Protein AF-A0A3D9C675-F1 (afdb_monomer_lite)

pLDDT: mean 84.02, std 17.97, range [26.28, 98.69]

InterPro domains:
  IPR000772 Ricin B, lectin domain [PF14200] (334-419)
  IPR001506 Peptidase M12A [PF01400] (94-288)
  IPR001506 Peptidase M12A [PR00480] (125-143)
  IPR001506 Peptidase M12A [PR00480] (183-201)
  IPR001506 Peptidase M12A [PR00480] (202-219)
  IPR001506 Peptidase M12A [PR00480] (238-253)
  IPR001506 Peptidase M12A [PR00480] (276-289)
  IPR001506 Peptidase M12A [PS51864] (88-291)
  IPR006026 Peptidase, metallopeptidase [SM00235] (94-243)
  IPR024079 Metallopeptidase, catalytic domain superfamily [G3DSA:3.40.390.10] (91-290)
  IPR03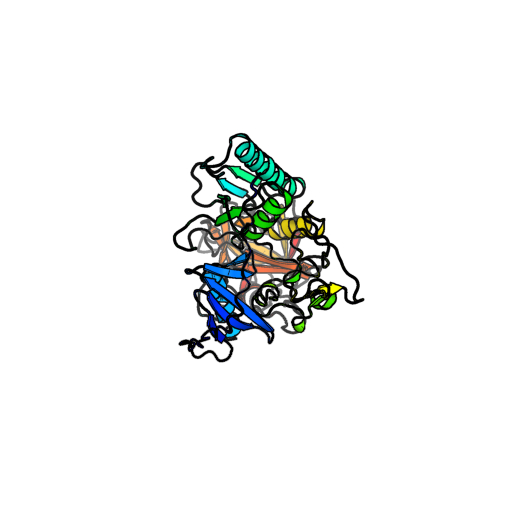5992 Ricin B-like lectins [SSF50370] (297-427)

Structure (mmCIF, N/CA/C/O backbone):
data_AF-A0A3D9C675-F1
#
_entry.id   AF-A0A3D9C675-F1
#
loop_
_atom_site.group_PDB
_atom_site.id
_atom_site.type_symbol
_atom_site.label_atom_id
_atom_site.label_alt_id
_atom_site.label_comp_id
_atom_site.label_asym_id
_atom_site.label_entity_id
_atom_site.label_seq_id
_atom_site.pdbx_PDB_ins_code
_atom_site.Cartn_x
_atom_site.Cartn_y
_atom_site.Cartn_z
_atom_site.occupancy
_atom_site.B_iso_or_equiv
_atom_site.auth_seq_id
_atom_site.auth_comp_id
_atom_site.auth_asym_id
_atom_site.auth_atom_id
_atom_site.pdbx_PDB_model_num
ATOM 1 N N . MET A 1 1 ? 35.829 6.411 -45.054 1.00 35.66 1 MET A N 1
ATOM 2 C CA . MET A 1 1 ? 36.591 5.277 -44.463 1.00 35.66 1 MET A CA 1
ATOM 3 C C . MET A 1 1 ? 37.431 5.863 -43.332 1.00 35.66 1 MET A C 1
ATOM 5 O O . MET A 1 1 ? 38.098 6.844 -43.590 1.00 35.66 1 MET A O 1
ATOM 9 N N . LYS A 1 2 ? 37.387 5.448 -42.064 1.00 28.17 2 LYS A N 1
ATOM 10 C CA . LYS A 1 2 ? 37.331 4.102 -41.480 1.00 28.17 2 LYS A CA 1
ATOM 11 C C . LYS A 1 2 ? 36.398 4.094 -40.254 1.00 28.17 2 LYS A C 1
ATOM 13 O O . LYS A 1 2 ? 36.504 4.961 -39.394 1.00 28.17 2 LYS A O 1
ATOM 18 N N . LYS A 1 3 ? 35.504 3.103 -40.194 1.00 26.58 3 LYS A N 1
ATOM 19 C CA . LYS A 1 3 ? 34.701 2.746 -39.015 1.00 26.58 3 LYS A CA 1
ATOM 20 C C . LYS A 1 3 ? 35.619 2.037 -38.014 1.00 26.58 3 LYS A C 1
ATOM 22 O O . LYS A 1 3 ? 36.316 1.106 -38.411 1.00 26.58 3 LYS A O 1
ATOM 27 N N . LYS A 1 4 ? 35.632 2.452 -36.745 1.00 27.11 4 LYS A N 1
ATOM 28 C CA . LYS A 1 4 ? 36.235 1.656 -35.667 1.00 27.11 4 LYS A CA 1
ATOM 29 C C . LYS A 1 4 ? 35.174 0.691 -35.147 1.00 27.11 4 LYS A C 1
ATOM 31 O O . LYS A 1 4 ? 34.233 1.094 -34.476 1.00 27.11 4 LYS A O 1
ATOM 36 N N . VAL A 1 5 ? 35.328 -0.567 -35.537 1.00 26.28 5 VAL A N 1
ATOM 37 C CA . VAL A 1 5 ? 34.698 -1.729 -34.914 1.00 26.28 5 VAL A CA 1
ATOM 38 C C . VAL A 1 5 ? 35.443 -1.961 -33.600 1.00 26.28 5 VAL A C 1
ATOM 40 O O . VAL A 1 5 ? 36.660 -2.129 -33.626 1.00 26.28 5 VAL A O 1
ATOM 43 N N . ILE A 1 6 ? 34.746 -1.933 -32.465 1.00 28.03 6 ILE A N 1
ATOM 44 C CA . ILE A 1 6 ? 35.274 -2.468 -31.206 1.00 28.03 6 ILE A CA 1
ATOM 45 C C . ILE A 1 6 ? 34.591 -3.814 -31.004 1.00 28.03 6 ILE A C 1
ATOM 47 O O . ILE A 1 6 ? 33.376 -3.904 -30.853 1.00 28.03 6 ILE A O 1
ATOM 51 N N . ILE A 1 7 ? 35.410 -4.853 -31.120 1.00 27.38 7 ILE A N 1
ATOM 52 C CA . ILE A 1 7 ? 35.070 -6.259 -30.955 1.00 27.38 7 ILE A CA 1
ATOM 53 C C . ILE A 1 7 ? 34.823 -6.502 -29.464 1.00 27.38 7 ILE A C 1
ATOM 55 O O . ILE A 1 7 ? 35.701 -6.251 -28.640 1.00 27.38 7 ILE A O 1
ATOM 59 N N . LEU A 1 8 ? 33.626 -6.987 -29.132 1.00 27.73 8 LEU A N 1
ATOM 60 C CA . LEU A 1 8 ? 33.302 -7.542 -27.823 1.00 27.73 8 LEU A CA 1
ATOM 61 C C . LEU A 1 8 ? 34.032 -8.891 -27.711 1.00 27.73 8 LEU A C 1
ATOM 63 O O . LEU A 1 8 ? 33.632 -9.869 -28.343 1.00 27.73 8 LEU A O 1
ATOM 67 N N . LEU A 1 9 ? 35.148 -8.929 -26.981 1.00 28.42 9 LEU A N 1
ATOM 68 C CA . LEU A 1 9 ? 35.855 -10.173 -26.686 1.00 28.42 9 LEU A CA 1
ATOM 69 C C . LEU A 1 9 ? 35.078 -10.920 -25.595 1.00 28.42 9 LEU A C 1
ATOM 71 O O . LEU A 1 9 ? 34.974 -10.449 -24.463 1.00 28.42 9 LEU A O 1
ATOM 75 N N . GLY A 1 10 ? 34.530 -12.081 -25.948 1.00 33.75 10 GLY A N 1
ATOM 76 C CA . GLY A 1 10 ? 34.057 -13.056 -24.978 1.00 33.75 10 GLY A CA 1
ATOM 77 C C . GLY A 1 10 ? 35.237 -13.574 -24.164 1.00 33.75 10 GLY A C 1
ATOM 78 O O . GLY A 1 10 ? 36.124 -14.230 -24.704 1.00 33.75 10 GLY A O 1
ATOM 79 N N . CYS A 1 11 ? 35.231 -13.290 -22.866 1.00 27.09 11 CYS A N 1
ATOM 80 C CA . CYS A 1 11 ? 36.077 -13.979 -21.907 1.00 27.09 11 CYS A CA 1
ATOM 81 C C . CYS A 1 11 ? 35.215 -14.974 -21.134 1.00 27.09 11 CYS A C 1
ATOM 83 O O . CYS A 1 11 ? 34.435 -14.612 -20.254 1.00 27.09 11 CYS A O 1
ATOM 85 N N . LEU A 1 12 ? 35.386 -16.243 -21.495 1.00 33.09 12 LEU A N 1
ATOM 86 C CA . LEU A 1 12 ? 35.003 -17.402 -20.709 1.00 33.09 12 LEU A CA 1
ATOM 87 C C . LEU A 1 12 ? 35.899 -17.425 -19.454 1.00 33.09 12 LEU A C 1
ATOM 89 O O . LEU A 1 12 ? 36.941 -18.072 -19.441 1.00 33.09 12 LEU A O 1
ATOM 93 N N . PHE A 1 13 ? 35.541 -16.670 -18.415 1.00 27.95 13 PHE A N 1
ATOM 94 C CA . PHE A 1 13 ? 36.114 -16.867 -17.086 1.00 27.95 13 PHE A CA 1
ATOM 95 C C . PHE A 1 13 ? 35.127 -17.683 -16.258 1.00 27.95 13 PHE A C 1
ATOM 97 O O . PHE A 1 13 ? 34.071 -17.197 -15.859 1.00 27.95 13 PHE A O 1
ATOM 104 N N . LEU A 1 14 ? 35.506 -18.931 -15.982 1.00 32.56 14 LEU A N 1
ATOM 105 C CA . LEU A 1 14 ? 35.024 -19.687 -14.831 1.00 32.56 14 LEU A CA 1
ATOM 106 C C . LEU A 1 14 ? 35.498 -18.958 -13.563 1.00 32.56 14 LEU A C 1
ATOM 108 O O . LEU A 1 14 ? 36.487 -19.343 -12.944 1.00 32.56 14 LEU A O 1
ATOM 112 N N . LEU A 1 15 ? 34.831 -17.860 -13.204 1.00 30.88 15 LEU A N 1
ATOM 113 C CA . LEU A 1 15 ? 34.969 -17.276 -11.878 1.00 30.88 15 LEU A CA 1
ATOM 114 C C . LEU A 1 15 ? 34.223 -18.200 -10.921 1.00 30.88 15 LEU A C 1
ATOM 116 O O . LEU A 1 15 ? 32.994 -18.249 -10.913 1.00 30.88 15 LEU A O 1
ATOM 120 N N . HIS A 1 16 ? 34.979 -18.944 -10.117 1.00 37.25 16 HIS A N 1
ATOM 121 C CA . HIS A 1 16 ? 34.480 -19.403 -8.830 1.00 37.25 16 HIS A CA 1
ATOM 122 C C . HIS A 1 16 ? 34.137 -18.146 -8.022 1.00 37.25 16 HIS A C 1
ATOM 124 O O . HIS A 1 16 ? 35.007 -17.536 -7.405 1.00 37.25 16 HIS A O 1
ATOM 130 N N . SER A 1 17 ? 32.879 -17.710 -8.108 1.00 37.78 17 SER A N 1
ATOM 131 C CA . SER A 1 17 ? 32.310 -16.717 -7.203 1.00 37.78 17 SER A CA 1
ATOM 132 C C . SER A 1 17 ? 32.387 -17.323 -5.804 1.00 37.78 17 SER A C 1
ATOM 134 O O . SER A 1 17 ? 31.710 -18.314 -5.522 1.00 37.78 17 SER A O 1
ATOM 136 N N . CYS A 1 18 ? 33.289 -16.812 -4.961 1.00 41.34 18 CYS A N 1
ATOM 137 C CA . CYS A 1 18 ? 33.367 -17.20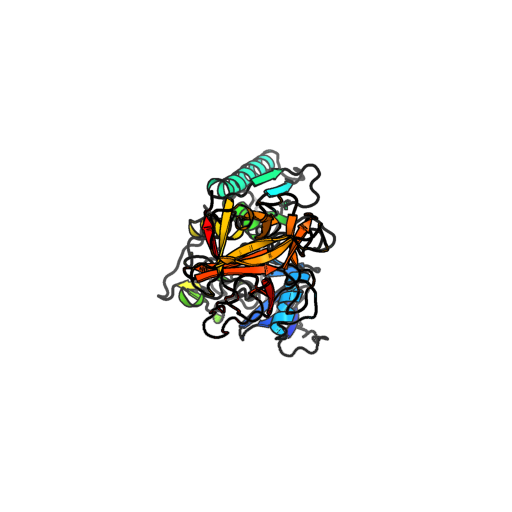7 -3.559 1.00 41.34 18 CYS A CA 1
ATOM 138 C C . CYS A 1 18 ? 32.071 -16.770 -2.872 1.00 41.34 18 CYS A C 1
ATOM 140 O O . CYS A 1 18 ? 31.955 -15.635 -2.417 1.00 41.34 18 CYS A O 1
ATOM 142 N N . LYS A 1 19 ? 31.090 -17.673 -2.826 1.00 50.62 19 LYS A N 1
ATOM 143 C CA . LYS A 1 19 ? 29.911 -17.544 -1.975 1.00 50.62 19 LYS A CA 1
ATOM 144 C C . LYS A 1 19 ? 30.330 -17.907 -0.561 1.00 50.62 19 LYS A C 1
ATOM 146 O O . LYS A 1 19 ? 30.696 -19.052 -0.306 1.00 50.62 19 LYS A O 1
ATOM 151 N N . SER A 1 20 ? 30.302 -16.935 0.337 1.00 53.84 20 SER A N 1
ATOM 152 C CA . SER A 1 20 ? 30.443 -17.186 1.768 1.00 53.84 20 SER A CA 1
ATOM 153 C C . SER A 1 20 ? 29.063 -17.142 2.403 1.00 53.84 20 SER A C 1
ATOM 155 O O . SER A 1 20 ? 28.342 -16.147 2.269 1.00 53.84 20 SER A O 1
ATOM 157 N N . GLU A 1 21 ? 28.693 -18.219 3.087 1.00 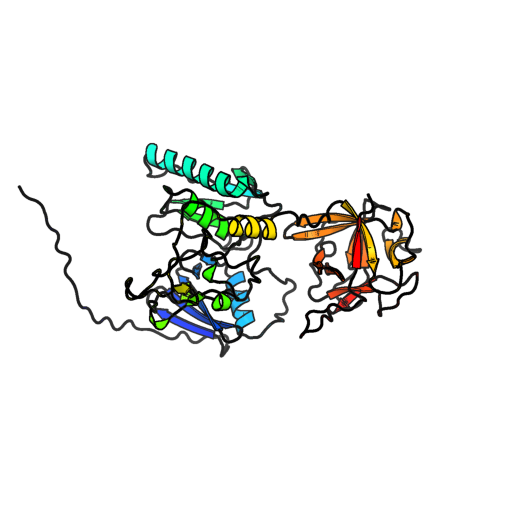61.22 21 GLU A N 1
ATOM 158 C CA . GLU A 1 21 ? 27.579 -18.172 4.029 1.00 61.22 21 GLU A CA 1
ATOM 159 C C . GLU A 1 21 ? 27.948 -17.196 5.148 1.00 61.22 21 GLU A C 1
ATOM 161 O O . GLU A 1 21 ? 29.052 -17.243 5.694 1.00 61.22 21 GLU A O 1
ATOM 166 N N . ILE A 1 22 ? 27.041 -16.271 5.446 1.00 67.50 22 ILE A N 1
ATOM 167 C CA . ILE A 1 22 ? 27.150 -15.425 6.626 1.00 67.50 22 ILE A CA 1
ATOM 168 C C . ILE A 1 22 ? 26.408 -16.175 7.728 1.00 67.50 22 ILE A C 1
ATOM 170 O O . ILE A 1 22 ? 25.199 -16.388 7.613 1.00 67.50 22 ILE A O 1
ATOM 174 N N . GLU A 1 23 ? 27.117 -16.584 8.782 1.00 50.84 23 GLU A N 1
ATOM 175 C CA . GLU A 1 23 ? 26.463 -17.127 9.973 1.00 50.84 23 GLU A CA 1
ATOM 176 C C . GLU A 1 23 ? 25.479 -16.089 10.521 1.00 50.84 23 GLU A C 1
ATOM 178 O O . GLU A 1 23 ? 25.855 -14.973 10.895 1.00 50.84 23 GLU A O 1
ATOM 183 N N . ASP A 1 24 ? 24.197 -16.454 10.554 1.00 52.41 24 ASP A N 1
ATOM 184 C CA . ASP A 1 24 ? 23.175 -15.626 11.173 1.00 52.41 24 ASP A CA 1
ATOM 185 C C . ASP A 1 24 ? 23.389 -15.646 12.691 1.00 52.41 24 ASP A C 1
ATOM 187 O O . ASP A 1 24 ? 23.020 -16.588 13.396 1.00 52.41 24 ASP A O 1
ATOM 191 N N . THR A 1 25 ? 23.992 -14.574 13.206 1.00 45.22 25 THR A N 1
ATOM 192 C CA . THR A 1 25 ? 24.252 -14.388 14.642 1.00 45.22 25 THR A CA 1
ATOM 193 C C . THR A 1 25 ? 22.976 -14.354 15.495 1.00 45.22 25 THR A C 1
ATOM 195 O O . THR A 1 25 ? 23.070 -14.370 16.723 1.00 45.22 25 THR A O 1
ATOM 198 N N . SER A 1 26 ? 21.780 -14.345 14.884 1.00 50.34 26 SER A N 1
ATOM 199 C CA . SER A 1 26 ? 20.500 -14.468 15.589 1.00 50.34 26 SER A CA 1
ATOM 200 C C . SER A 1 26 ? 20.130 -15.903 15.988 1.00 50.34 26 SER A C 1
ATOM 202 O O . SER A 1 26 ? 19.226 -16.080 16.806 1.00 50.34 26 SER A O 1
ATOM 204 N N . GLY A 1 27 ? 20.801 -16.926 15.439 1.00 54.12 27 GLY A N 1
ATOM 205 C CA . GLY A 1 27 ? 20.515 -18.334 15.737 1.00 54.12 27 GLY A CA 1
ATOM 206 C C . GLY A 1 27 ? 19.136 -18.819 15.264 1.00 54.12 27 GLY A C 1
ATOM 207 O O . GLY A 1 27 ? 18.650 -19.841 15.751 1.00 54.12 27 GLY A O 1
ATOM 208 N N . ASN A 1 28 ? 18.478 -18.097 14.348 1.00 65.75 28 ASN A N 1
ATOM 209 C CA . ASN A 1 28 ? 17.172 -18.470 13.810 1.00 65.75 28 ASN A CA 1
ATOM 210 C C . ASN A 1 28 ? 17.317 -19.507 12.674 1.00 65.75 28 ASN A C 1
ATOM 212 O O . ASN A 1 28 ? 17.784 -19.146 11.595 1.00 65.75 28 ASN A O 1
ATOM 216 N N . PRO A 1 29 ? 16.853 -20.762 12.838 1.00 65.62 29 PRO A N 1
ATOM 217 C CA . PRO A 1 29 ? 16.987 -21.797 11.806 1.00 65.62 29 PRO A CA 1
ATOM 218 C C . PRO A 1 29 ? 16.164 -21.515 10.535 1.00 65.62 29 PRO A C 1
ATOM 220 O O . PRO A 1 29 ? 16.366 -22.167 9.514 1.00 65.62 29 PRO A O 1
ATOM 223 N N . ASN A 1 30 ? 15.241 -20.549 10.582 1.00 79.50 30 ASN A N 1
ATOM 224 C CA . ASN A 1 30 ? 14.396 -20.144 9.456 1.00 79.50 30 ASN A CA 1
ATOM 225 C C . ASN A 1 30 ? 14.982 -18.970 8.652 1.00 79.50 30 ASN A C 1
ATOM 227 O O . ASN A 1 30 ? 14.281 -18.383 7.826 1.00 79.50 30 ASN A O 1
ATOM 231 N N . SER A 1 31 ? 16.235 -18.598 8.906 1.00 85.50 31 SER A N 1
ATOM 232 C CA . SER A 1 31 ? 16.919 -17.459 8.300 1.00 85.50 31 SER A CA 1
ATOM 233 C C . SER A 1 31 ? 18.324 -17.872 7.867 1.00 85.50 31 SER A C 1
ATOM 235 O O . SER A 1 31 ? 19.051 -18.511 8.620 1.00 85.50 31 SER A O 1
ATOM 237 N N . THR A 1 32 ? 18.705 -17.529 6.639 1.00 88.06 32 THR A N 1
ATOM 238 C CA . THR A 1 32 ? 20.067 -17.739 6.124 1.00 88.06 32 THR A CA 1
ATOM 239 C C . THR A 1 32 ? 20.478 -16.560 5.260 1.00 88.06 32 THR A C 1
ATOM 241 O O . THR A 1 32 ? 19.652 -16.076 4.483 1.00 88.06 32 THR A O 1
ATOM 244 N N . SER A 1 33 ? 21.747 -16.161 5.306 1.00 89.94 33 SER A N 1
ATOM 245 C CA . SER A 1 33 ? 22.269 -15.067 4.484 1.00 89.94 33 SER A CA 1
ATOM 246 C C . SER A 1 33 ? 23.499 -15.513 3.703 1.00 89.94 33 SER A C 1
ATOM 248 O O . SER A 1 33 ? 24.400 -16.154 4.240 1.00 89.94 33 SER A O 1
ATOM 250 N N . VAL A 1 34 ? 23.542 -15.174 2.417 1.00 88.19 34 VAL A N 1
ATOM 251 C CA . VAL A 1 34 ? 24.661 -15.500 1.526 1.00 88.19 34 VAL A CA 1
ATOM 252 C C . VAL A 1 34 ? 25.207 -14.213 0.943 1.00 88.19 34 VAL A C 1
ATOM 254 O O . VAL A 1 34 ? 24.450 -13.411 0.395 1.00 88.19 34 VAL A O 1
ATOM 257 N N . GLN A 1 35 ? 26.520 -14.025 1.036 1.00 88.44 35 GLN A N 1
ATOM 258 C CA . GLN A 1 35 ? 27.189 -12.914 0.375 1.00 88.44 35 GLN A CA 1
ATOM 259 C C . GLN A 1 35 ? 27.712 -13.339 -0.994 1.00 88.44 35 GLN A C 1
ATOM 261 O O . GLN A 1 35 ? 28.408 -14.347 -1.124 1.00 88.44 35 GLN A O 1
ATOM 266 N N . GLU A 1 36 ? 27.421 -12.526 -2.003 1.00 85.44 36 GLU A N 1
ATOM 267 C CA . GLU A 1 36 ? 28.019 -12.621 -3.327 1.00 85.44 36 GLU A CA 1
ATOM 268 C C . GLU A 1 36 ? 28.422 -11.214 -3.788 1.00 85.44 36 GLU A C 1
ATOM 270 O O . GLU A 1 36 ? 27.586 -10.346 -4.037 1.00 85.44 36 GLU A O 1
ATOM 275 N N . SER A 1 37 ? 29.732 -10.969 -3.892 1.00 86.69 37 SER A N 1
ATOM 276 C CA . SER A 1 37 ? 30.291 -9.636 -4.174 1.00 86.69 37 SER A CA 1
ATOM 277 C C . SER A 1 37 ? 29.832 -8.578 -3.147 1.00 86.69 37 SER A C 1
ATOM 279 O O . SER A 1 37 ? 30.092 -8.731 -1.951 1.00 86.69 37 SER A O 1
ATOM 281 N N . ASN A 1 38 ? 29.179 -7.499 -3.594 1.00 87.81 38 ASN A N 1
ATOM 282 C CA . ASN A 1 38 ? 28.637 -6.424 -2.755 1.00 87.81 38 ASN A CA 1
ATOM 283 C C . ASN A 1 38 ? 27.154 -6.622 -2.386 1.00 87.81 38 ASN A C 1
ATOM 285 O O . ASN A 1 38 ? 26.535 -5.696 -1.866 1.00 87.81 38 ASN A O 1
ATOM 289 N N . VAL A 1 39 ? 26.580 -7.793 -2.677 1.00 90.62 39 VAL A N 1
ATOM 290 C CA . VAL A 1 39 ? 25.178 -8.114 -2.395 1.00 90.62 39 VAL A CA 1
ATOM 291 C C . VAL A 1 39 ? 25.111 -9.170 -1.299 1.00 90.62 39 VAL A C 1
ATOM 293 O O . VAL A 1 39 ? 25.737 -10.226 -1.405 1.00 90.62 39 VAL A O 1
ATOM 296 N N . ILE A 1 40 ? 24.314 -8.912 -0.265 1.00 93.31 40 ILE A N 1
ATOM 297 C CA . ILE A 1 40 ? 23.937 -9.918 0.731 1.00 93.31 40 ILE A CA 1
ATOM 298 C C . ILE A 1 40 ? 22.503 -10.348 0.435 1.00 93.31 40 ILE A C 1
ATOM 300 O O . ILE A 1 40 ? 21.587 -9.537 0.481 1.00 93.31 40 ILE A O 1
ATOM 304 N N . THR A 1 41 ? 22.294 -11.621 0.120 1.00 93.00 41 THR A N 1
ATOM 305 C CA . THR A 1 41 ? 20.956 -12.187 -0.080 1.00 93.00 41 THR A CA 1
ATOM 306 C C . THR A 1 41 ? 20.508 -12.871 1.200 1.00 93.00 41 THR A C 1
ATOM 308 O O . THR A 1 41 ? 21.067 -13.895 1.590 1.00 93.00 41 THR A O 1
ATOM 311 N N . HIS A 1 42 ? 19.481 -12.325 1.838 1.00 93.62 42 HIS A N 1
ATOM 312 C CA . HIS A 1 42 ? 18.803 -12.915 2.987 1.00 93.62 42 HIS A CA 1
ATOM 313 C C . HIS A 1 42 ? 17.664 -13.802 2.494 1.00 93.62 42 HIS A C 1
ATOM 315 O O . HIS A 1 42 ? 16.863 -13.371 1.670 1.00 93.62 42 HIS A O 1
ATOM 321 N N . LYS A 1 43 ? 17.559 -15.026 3.003 1.00 93.44 43 LYS A N 1
ATOM 322 C CA . LYS A 1 43 ? 16.446 -15.947 2.762 1.00 93.44 43 LYS A CA 1
ATOM 323 C C . LYS A 1 43 ? 15.745 -16.216 4.087 1.00 93.44 43 LYS A C 1
ATOM 325 O O . LYS A 1 43 ? 16.344 -16.758 5.011 1.00 93.44 43 LYS A O 1
ATOM 330 N N . LEU A 1 44 ? 14.469 -15.863 4.142 1.00 92.44 44 LEU A N 1
ATOM 331 C CA . LEU A 1 44 ? 13.595 -15.964 5.302 1.00 92.44 44 LEU A CA 1
ATOM 332 C C . LEU A 1 44 ? 12.480 -16.969 5.004 1.00 92.44 44 LEU A C 1
ATOM 334 O O . LEU A 1 44 ? 11.740 -16.805 4.037 1.00 92.44 44 LEU A O 1
ATOM 338 N N . MET A 1 45 ? 12.339 -18.011 5.817 1.00 89.62 45 MET A N 1
ATOM 339 C CA . MET A 1 45 ? 11.244 -18.974 5.690 1.00 89.62 45 MET A CA 1
ATOM 340 C C . MET A 1 45 ? 10.025 -18.457 6.456 1.00 89.62 45 MET A C 1
ATOM 342 O O . MET A 1 45 ? 9.997 -18.491 7.683 1.00 89.62 45 MET A O 1
ATOM 346 N N . ILE A 1 46 ? 9.010 -17.982 5.733 1.00 85.31 46 ILE A N 1
ATOM 347 C CA . ILE A 1 46 ? 7.784 -17.406 6.300 1.00 85.31 46 ILE A CA 1
ATOM 348 C C . ILE A 1 46 ? 6.600 -18.256 5.844 1.00 85.31 46 ILE A C 1
ATOM 350 O O . ILE A 1 46 ? 6.380 -18.432 4.647 1.00 85.31 46 ILE A O 1
ATOM 354 N N . ASN A 1 47 ? 5.840 -18.814 6.791 1.00 80.69 47 ASN A N 1
ATOM 355 C CA . ASN A 1 47 ? 4.697 -19.695 6.506 1.00 80.69 47 ASN A CA 1
ATOM 356 C C . ASN A 1 47 ? 5.041 -20.844 5.532 1.00 80.69 47 ASN A C 1
ATOM 358 O O . ASN A 1 47 ? 4.251 -21.192 4.659 1.00 80.69 47 ASN A O 1
ATOM 362 N N . GLY A 1 48 ? 6.255 -21.399 5.642 1.00 81.69 48 GLY A N 1
ATOM 363 C CA . GLY A 1 48 ? 6.750 -22.471 4.769 1.00 81.69 48 GLY A CA 1
ATOM 364 C C . GLY A 1 48 ? 7.238 -22.024 3.385 1.00 81.69 48 GLY A C 1
ATOM 365 O O . GLY A 1 48 ? 7.776 -22.850 2.652 1.00 81.69 48 GLY A O 1
ATOM 366 N N . ASN A 1 49 ? 7.123 -20.740 3.036 1.00 84.44 49 ASN A N 1
ATOM 367 C CA . ASN A 1 49 ? 7.586 -20.194 1.761 1.00 84.44 49 ASN A CA 1
ATOM 368 C C . ASN A 1 49 ? 8.897 -19.409 1.934 1.00 84.44 49 ASN A C 1
ATOM 370 O O . ASN A 1 49 ? 9.033 -18.648 2.896 1.00 84.44 49 ASN A O 1
ATOM 374 N N . PRO A 1 50 ? 9.864 -19.548 1.010 1.00 90.25 50 PRO A N 1
ATOM 375 C CA . PRO A 1 50 ? 11.050 -18.707 1.017 1.00 90.25 50 PRO A CA 1
ATOM 376 C C . PRO A 1 50 ? 10.698 -17.277 0.584 1.00 90.25 50 PRO A C 1
ATOM 378 O O . PRO A 1 50 ? 10.077 -17.066 -0.454 1.00 90.25 50 PRO A O 1
ATOM 381 N N . THR A 1 51 ? 11.130 -16.302 1.378 1.00 92.69 51 THR A N 1
ATOM 382 C CA . THR A 1 51 ? 11.097 -14.866 1.083 1.00 92.69 51 THR A CA 1
ATOM 383 C C . THR A 1 51 ? 12.530 -14.351 1.044 1.00 92.69 51 THR A C 1
ATOM 385 O O . THR A 1 51 ? 13.270 -14.520 2.012 1.00 92.69 51 THR A O 1
ATOM 388 N N . TYR A 1 52 ? 12.939 -13.740 -0.061 1.00 94.31 52 TYR A N 1
ATOM 389 C CA . TYR A 1 52 ? 14.299 -13.247 -0.265 1.00 94.31 52 TYR A CA 1
ATOM 390 C C . TYR A 1 52 ? 14.381 -11.727 -0.104 1.00 94.31 52 TYR A C 1
ATOM 392 O O . TYR A 1 52 ? 13.475 -11.012 -0.517 1.00 94.31 52 TYR A O 1
ATOM 400 N N . VAL A 1 53 ? 15.473 -11.214 0.456 1.00 95.50 53 VAL A N 1
ATOM 401 C CA . VAL A 1 53 ? 15.761 -9.775 0.532 1.00 95.50 53 VAL A CA 1
ATOM 402 C C . VAL A 1 53 ? 17.216 -9.552 0.149 1.00 95.50 53 VAL A C 1
ATOM 404 O O . VAL A 1 53 ? 18.104 -10.132 0.768 1.00 95.50 53 VAL A O 1
ATOM 407 N N . ASN A 1 54 ? 17.468 -8.704 -0.844 1.00 95.00 54 ASN A N 1
ATOM 408 C CA . ASN A 1 54 ? 18.825 -8.341 -1.242 1.00 95.00 54 ASN A CA 1
ATOM 409 C C . ASN A 1 54 ? 19.224 -7.066 -0.510 1.00 95.00 54 ASN A C 1
ATOM 411 O O . ASN A 1 54 ? 18.534 -6.056 -0.591 1.00 95.00 54 ASN A O 1
ATOM 415 N N . GLU A 1 55 ? 20.349 -7.096 0.183 1.00 94.38 55 GLU A N 1
ATOM 416 C CA . GLU A 1 55 ? 20.961 -5.941 0.815 1.00 94.38 55 GLU A CA 1
ATOM 417 C C . GLU A 1 55 ? 22.160 -5.477 -0.014 1.00 94.38 55 GLU A C 1
ATOM 419 O O . GLU A 1 55 ? 23.092 -6.244 -0.265 1.00 94.38 55 GLU A O 1
ATOM 424 N N . VAL A 1 56 ? 22.116 -4.217 -0.450 1.00 92.19 56 VAL A N 1
ATOM 425 C CA . VAL A 1 56 ? 23.173 -3.563 -1.233 1.00 92.19 56 VAL A CA 1
ATOM 426 C C . VAL A 1 56 ? 23.382 -2.165 -0.671 1.00 92.19 56 VAL A C 1
ATOM 428 O O . VAL A 1 56 ? 22.443 -1.368 -0.641 1.00 92.19 56 VAL A O 1
ATOM 431 N N . ASP A 1 57 ? 24.593 -1.870 -0.197 1.00 88.81 57 ASP A N 1
ATOM 432 C CA . ASP A 1 57 ? 24.961 -0.573 0.392 1.00 88.81 57 ASP A CA 1
ATOM 433 C C . ASP A 1 57 ? 23.971 -0.089 1.480 1.00 88.81 57 ASP A C 1
ATOM 435 O O . ASP A 1 57 ? 23.589 1.082 1.537 1.00 88.81 57 ASP A O 1
ATOM 439 N N . GLY A 1 58 ? 23.494 -1.015 2.325 1.00 86.50 58 GLY A N 1
ATOM 440 C CA . GLY A 1 58 ? 22.536 -0.746 3.409 1.00 86.50 58 GLY A CA 1
ATOM 441 C C . GLY A 1 58 ? 21.079 -0.534 2.966 1.00 86.50 58 GLY A C 1
ATOM 442 O O . GLY A 1 58 ? 20.220 -0.201 3.789 1.00 86.50 58 GLY A O 1
ATOM 443 N N . LYS A 1 59 ? 20.766 -0.716 1.677 1.00 90.19 59 LYS A N 1
ATOM 444 C CA . LYS A 1 59 ? 19.392 -0.718 1.153 1.00 90.19 59 LYS A CA 1
ATOM 445 C C . LYS A 1 59 ? 18.886 -2.142 0.995 1.00 90.19 59 LYS A C 1
ATOM 447 O O . LYS A 1 59 ? 19.598 -2.983 0.459 1.00 90.19 59 LYS A O 1
ATOM 452 N N . TYR A 1 60 ? 17.639 -2.367 1.394 1.00 93.81 60 TYR A N 1
ATOM 453 C CA . TYR A 1 60 ? 16.971 -3.660 1.300 1.00 93.81 60 TYR A CA 1
ATOM 454 C C . TYR A 1 60 ? 16.003 -3.657 0.120 1.00 93.81 60 TYR A C 1
ATOM 456 O O . TYR A 1 60 ? 15.047 -2.886 0.099 1.00 93.81 60 TYR A O 1
ATOM 464 N N . TYR A 1 61 ? 16.242 -4.518 -0.854 1.00 95.50 61 TYR A N 1
ATOM 465 C CA . TYR A 1 61 ? 15.368 -4.749 -1.995 1.00 95.50 61 TYR A CA 1
ATOM 466 C C . TYR A 1 61 ? 14.511 -5.968 -1.681 1.00 95.50 61 TYR A C 1
ATOM 468 O O . TYR A 1 61 ? 15.043 -6.965 -1.203 1.00 95.50 61 TYR A O 1
ATOM 476 N N . PHE A 1 62 ? 13.202 -5.876 -1.904 1.00 94.56 62 PHE A N 1
ATOM 477 C CA . PHE A 1 62 ? 12.254 -6.995 -1.778 1.00 94.56 62 PHE A CA 1
ATOM 478 C C . PHE A 1 62 ? 11.865 -7.570 -3.147 1.00 94.56 62 PHE A C 1
ATOM 480 O O . PHE A 1 62 ? 11.453 -8.721 -3.245 1.00 94.56 62 PHE A O 1
ATOM 487 N N . ALA A 1 63 ? 12.016 -6.757 -4.189 1.00 93.12 63 ALA A N 1
ATOM 488 C CA . ALA A 1 63 ? 11.956 -7.091 -5.604 1.00 93.12 63 ALA A CA 1
ATOM 489 C C . ALA A 1 63 ? 12.855 -6.085 -6.356 1.00 93.12 63 ALA A C 1
ATOM 491 O O . ALA A 1 63 ? 13.370 -5.151 -5.738 1.00 93.12 63 ALA A O 1
ATOM 492 N N . ASP A 1 64 ? 13.043 -6.278 -7.660 1.00 89.56 64 ASP A N 1
ATOM 493 C CA . ASP A 1 64 ? 13.940 -5.515 -8.542 1.00 89.56 64 ASP A CA 1
ATOM 494 C C . ASP A 1 64 ? 13.833 -3.995 -8.335 1.00 89.56 64 ASP A C 1
ATOM 496 O O . ASP A 1 64 ? 14.825 -3.308 -8.088 1.00 89.56 64 ASP A O 1
ATOM 500 N N . ASP A 1 65 ? 12.602 -3.488 -8.341 1.00 94.62 65 ASP A N 1
ATOM 501 C CA . ASP A 1 65 ? 12.251 -2.072 -8.239 1.00 94.62 65 ASP A CA 1
ATOM 502 C C . ASP A 1 65 ? 11.632 -1.683 -6.878 1.00 94.62 65 ASP A C 1
ATOM 504 O O . ASP A 1 65 ? 11.325 -0.511 -6.657 1.00 94.62 65 ASP A O 1
ATOM 508 N N . VAL A 1 66 ? 11.523 -2.610 -5.915 1.00 96.50 66 VAL A N 1
ATOM 509 C CA . VAL A 1 66 ? 10.910 -2.350 -4.599 1.00 96.50 66 VAL A CA 1
ATOM 510 C C . VAL A 1 66 ? 11.946 -2.322 -3.484 1.00 96.50 66 VAL A C 1
ATOM 512 O O . VAL A 1 66 ? 12.516 -3.349 -3.109 1.00 96.50 66 VAL A O 1
ATOM 515 N N . ILE A 1 67 ? 12.106 -1.153 -2.859 1.00 94.62 67 ILE A N 1
ATOM 516 C CA . ILE A 1 67 ? 12.976 -0.963 -1.693 1.00 94.62 67 ILE A CA 1
ATOM 517 C C . ILE A 1 67 ? 12.138 -0.970 -0.411 1.00 94.62 67 ILE A C 1
ATOM 519 O O . ILE A 1 67 ? 11.251 -0.132 -0.224 1.00 94.62 67 ILE A O 1
ATOM 523 N N . ILE A 1 68 ? 12.489 -1.823 0.544 1.00 92.00 68 ILE A N 1
ATOM 524 C CA . ILE A 1 68 ? 11.897 -1.840 1.885 1.00 92.00 68 ILE A CA 1
ATOM 525 C C . ILE A 1 68 ? 12.804 -1.144 2.909 1.00 92.00 68 ILE A C 1
ATOM 527 O O . ILE A 1 68 ? 14.010 -0.987 2.723 1.00 92.00 68 ILE A O 1
ATOM 531 N N . SER A 1 69 ? 12.202 -0.647 3.982 1.00 88.56 69 SER A N 1
ATOM 532 C CA . SER A 1 69 ? 12.892 -0.015 5.100 1.00 88.56 69 SER A CA 1
ATOM 533 C C . SER A 1 69 ? 13.531 -1.063 6.023 1.00 88.56 69 SER A C 1
ATOM 535 O O . SER A 1 69 ? 13.130 -2.231 6.012 1.00 88.56 69 SER A O 1
ATOM 537 N N . PRO A 1 70 ? 14.475 -0.655 6.890 1.00 86.62 70 PRO A N 1
ATOM 538 C CA . PRO A 1 70 ? 15.016 -1.540 7.918 1.00 86.62 70 PRO A CA 1
ATOM 539 C C . PRO A 1 70 ? 13.922 -2.119 8.830 1.00 86.62 70 PRO A C 1
ATOM 541 O O . PRO A 1 70 ? 13.990 -3.282 9.214 1.00 86.62 70 PRO A O 1
ATOM 544 N N . ASP A 1 71 ? 12.877 -1.341 9.127 1.00 83.25 71 ASP A N 1
ATOM 545 C CA . ASP A 1 71 ? 11.734 -1.782 9.934 1.00 83.25 71 ASP A CA 1
ATOM 546 C C . ASP A 1 71 ? 10.895 -2.847 9.225 1.00 83.25 71 ASP A C 1
ATOM 548 O O . ASP A 1 71 ? 10.533 -3.849 9.837 1.00 83.25 71 ASP A O 1
ATOM 552 N N . GLN A 1 72 ? 10.623 -2.661 7.931 1.00 87.06 72 GLN A N 1
ATOM 553 C CA . GLN A 1 72 ? 9.951 -3.663 7.103 1.00 87.06 72 GLN A CA 1
ATOM 554 C C . GLN A 1 72 ? 10.775 -4.955 7.043 1.00 87.06 72 GLN A C 1
ATOM 556 O O . GLN A 1 72 ? 10.239 -6.044 7.235 1.00 87.06 72 GLN A O 1
ATOM 561 N N . PHE A 1 73 ? 12.092 -4.853 6.855 1.00 90.12 73 PHE A N 1
ATOM 562 C CA . PHE A 1 73 ? 12.959 -6.028 6.862 1.00 90.12 73 PHE A CA 1
ATOM 563 C C . PHE A 1 73 ? 12.989 -6.722 8.235 1.00 90.12 73 PHE A C 1
ATOM 565 O O . PHE A 1 73 ? 12.885 -7.946 8.325 1.00 90.12 73 PHE A O 1
ATOM 572 N N . ASN A 1 74 ? 13.055 -5.954 9.325 1.00 86.38 74 ASN A N 1
ATOM 573 C CA . ASN A 1 74 ? 12.958 -6.486 10.684 1.00 86.38 74 ASN A CA 1
ATOM 574 C C . ASN A 1 74 ? 11.616 -7.182 10.940 1.00 86.38 74 ASN A C 1
ATOM 576 O O . ASN A 1 74 ? 11.598 -8.227 11.588 1.00 86.38 74 ASN A O 1
ATOM 580 N N . TYR A 1 75 ? 10.518 -6.652 10.400 1.00 83.75 75 TYR A N 1
ATOM 581 C CA . TYR A 1 75 ? 9.208 -7.291 10.463 1.00 83.75 75 TYR A CA 1
ATOM 582 C C . TYR A 1 75 ? 9.209 -8.661 9.764 1.00 83.75 75 TYR A C 1
ATOM 584 O O . TYR A 1 75 ? 8.766 -9.645 10.354 1.00 83.75 75 TYR A O 1
ATOM 592 N N . LEU A 1 76 ? 9.800 -8.779 8.568 1.00 87.50 76 LEU A N 1
ATOM 593 C CA . LEU A 1 76 ? 9.936 -10.075 7.882 1.00 87.50 76 LEU A CA 1
ATOM 594 C C . LEU A 1 76 ? 10.768 -11.080 8.692 1.00 87.50 76 LEU A C 1
ATOM 596 O O . LEU A 1 76 ? 10.399 -12.250 8.789 1.00 87.50 76 LEU A O 1
ATOM 600 N N . LYS A 1 77 ? 11.860 -10.634 9.328 1.00 88.12 77 LYS A N 1
ATOM 601 C CA . LYS A 1 77 ? 12.660 -11.493 10.220 1.00 88.12 77 LYS A CA 1
ATOM 602 C C . LYS A 1 77 ? 11.853 -11.992 11.423 1.00 88.12 77 LYS A C 1
ATOM 604 O O . LYS A 1 77 ? 11.998 -13.149 11.811 1.00 88.12 77 LYS A O 1
ATOM 609 N N . GLN A 1 78 ? 10.986 -11.152 11.997 1.00 83.94 78 GLN A N 1
ATOM 610 C CA . GLN A 1 78 ? 10.096 -11.550 13.096 1.00 83.94 78 GLN A CA 1
ATOM 611 C C . GLN A 1 78 ? 9.080 -12.607 12.652 1.00 83.94 78 GLN A C 1
ATOM 613 O O . GLN A 1 78 ? 8.900 -13.603 13.355 1.00 83.94 78 GLN A O 1
ATOM 618 N N . LEU A 1 79 ? 8.484 -12.434 11.465 1.00 83.06 79 LEU A N 1
ATOM 619 C CA . LEU A 1 79 ? 7.594 -13.436 10.874 1.00 83.06 79 LEU A CA 1
ATOM 620 C C . LEU A 1 79 ? 8.312 -14.777 10.664 1.00 83.06 79 LEU A C 1
ATOM 622 O O . LEU A 1 79 ? 7.774 -15.822 11.027 1.00 83.06 79 LEU A O 1
ATOM 626 N N . ALA A 1 80 ? 9.542 -14.758 10.144 1.00 86.75 80 ALA A N 1
ATOM 627 C CA . ALA A 1 80 ? 10.330 -15.972 9.922 1.00 86.75 80 ALA A CA 1
ATOM 628 C C . ALA A 1 80 ? 10.701 -16.693 11.228 1.00 86.75 80 ALA A C 1
ATOM 630 O O . ALA A 1 80 ? 10.747 -17.920 11.287 1.00 86.75 80 ALA A O 1
ATOM 631 N N . ALA A 1 81 ? 10.925 -15.941 12.306 1.00 83.25 81 ALA A N 1
ATOM 632 C CA . ALA A 1 81 ? 11.172 -16.494 13.635 1.00 83.25 81 ALA A CA 1
ATOM 633 C C . ALA A 1 81 ? 9.920 -17.121 14.288 1.00 83.25 81 ALA A C 1
ATOM 635 O O . ALA A 1 81 ? 9.998 -17.584 15.424 1.00 83.25 81 ALA A O 1
ATOM 636 N N . GLY A 1 82 ? 8.752 -17.096 13.627 1.00 71.62 82 GLY A N 1
ATOM 637 C CA . GLY A 1 82 ? 7.483 -17.527 14.223 1.00 71.62 82 GLY A CA 1
ATOM 638 C C . GLY A 1 82 ? 7.029 -16.627 15.378 1.00 71.62 82 GLY A C 1
ATOM 639 O O . GLY A 1 82 ? 6.144 -16.994 16.150 1.00 71.62 82 GLY A O 1
ATOM 640 N N . SER A 1 83 ? 7.637 -15.445 15.514 1.00 61.41 83 SER A N 1
ATOM 641 C CA . SER A 1 83 ? 7.306 -14.483 16.552 1.00 61.41 83 SER A CA 1
ATOM 642 C C . SER A 1 83 ? 6.192 -13.577 16.048 1.00 61.41 83 SER A C 1
ATOM 644 O O . SER A 1 83 ? 6.432 -12.526 15.461 1.00 61.41 83 SER A O 1
ATOM 646 N N . THR A 1 84 ? 4.945 -13.968 16.304 1.00 50.00 84 THR A N 1
ATOM 647 C CA . THR A 1 84 ? 3.789 -13.064 16.168 1.00 50.00 84 THR A CA 1
ATOM 648 C C . THR A 1 84 ? 3.687 -12.072 17.334 1.00 50.00 84 THR A C 1
ATOM 650 O O . THR A 1 84 ? 2.827 -11.199 17.318 1.00 50.00 84 THR A O 1
ATOM 653 N N . ASN A 1 85 ? 4.578 -12.176 18.333 1.00 43.44 85 ASN A N 1
ATOM 654 C CA . ASN A 1 85 ? 4.568 -11.405 19.578 1.00 43.44 85 ASN A CA 1
ATOM 655 C C . ASN A 1 85 ? 5.973 -10.907 19.960 1.00 43.44 85 ASN A C 1
ATOM 657 O O . ASN A 1 85 ? 6.482 -11.168 21.055 1.00 43.44 85 ASN A O 1
ATOM 661 N N . GLY A 1 86 ? 6.613 -10.144 19.074 1.00 34.72 86 GLY A N 1
ATOM 662 C CA . GLY A 1 86 ? 7.693 -9.261 19.502 1.00 34.72 86 GLY A CA 1
ATOM 663 C C . GLY A 1 86 ? 7.122 -8.221 20.467 1.00 34.72 86 GLY A C 1
ATOM 664 O O . GLY A 1 86 ? 6.214 -7.485 20.098 1.00 34.72 86 GLY A O 1
ATOM 665 N N . ARG A 1 87 ? 7.633 -8.173 21.704 1.00 36.75 87 ARG A N 1
ATOM 666 C CA . ARG A 1 87 ? 7.323 -7.189 22.760 1.00 36.75 87 ARG A CA 1
ATOM 667 C C . ARG A 1 87 ? 7.666 -5.748 22.335 1.00 36.75 87 ARG A C 1
ATOM 669 O O . ARG A 1 87 ? 8.556 -5.125 22.905 1.00 36.75 87 ARG A O 1
ATOM 676 N N . SER A 1 88 ? 6.976 -5.222 21.334 1.00 34.09 88 SER A N 1
ATOM 677 C CA . SER A 1 88 ? 7.066 -3.841 20.882 1.00 34.09 88 SER A CA 1
ATOM 678 C C . SER A 1 88 ? 5.651 -3.290 20.743 1.00 34.09 88 SER A C 1
ATOM 680 O O . SER A 1 88 ? 4.772 -3.918 20.162 1.00 34.09 88 SER A O 1
ATOM 682 N N . THR A 1 89 ? 5.422 -2.123 21.327 1.00 28.83 89 THR A N 1
ATOM 683 C CA . THR A 1 89 ? 4.140 -1.427 21.530 1.00 28.83 89 THR A CA 1
ATOM 684 C C . THR A 1 89 ? 3.475 -0.909 20.244 1.00 28.83 89 THR A C 1
ATOM 686 O O . THR A 1 89 ? 2.647 -0.002 20.302 1.00 28.83 89 THR A O 1
ATOM 689 N N . ILE A 1 90 ? 3.839 -1.440 19.072 1.00 34.78 90 ILE A N 1
ATOM 690 C CA . ILE A 1 90 ? 3.404 -0.945 17.763 1.00 34.78 90 ILE A CA 1
ATOM 691 C C . ILE A 1 90 ? 3.248 -2.129 16.798 1.00 34.78 90 ILE A C 1
ATOM 693 O O . ILE A 1 90 ? 4.237 -2.656 16.292 1.00 34.78 90 ILE A O 1
ATOM 697 N N . ALA A 1 91 ? 2.010 -2.518 16.482 1.00 34.94 91 ALA A N 1
ATOM 698 C CA . ALA A 1 91 ? 1.733 -3.312 15.287 1.00 34.94 91 ALA A CA 1
ATOM 699 C C . ALA A 1 91 ? 1.916 -2.395 14.062 1.00 34.94 91 ALA A C 1
ATOM 701 O O . ALA A 1 91 ? 1.016 -1.633 13.706 1.00 34.94 91 ALA A O 1
ATOM 702 N N . LYS A 1 92 ? 3.114 -2.383 13.461 1.00 44.75 92 LYS A N 1
ATOM 703 C CA . LYS A 1 92 ? 3.385 -1.596 12.247 1.00 44.75 92 LYS A CA 1
ATOM 704 C C . LYS A 1 92 ? 2.811 -2.335 11.031 1.00 44.75 92 LYS A C 1
ATOM 706 O O . LYS A 1 92 ? 3.140 -3.494 10.807 1.00 44.75 92 LYS A O 1
ATOM 711 N N . SER A 1 93 ? 1.972 -1.660 10.239 1.00 61.81 93 SER A N 1
ATOM 712 C CA . SER A 1 93 ? 1.622 -2.126 8.888 1.00 61.81 93 SER A CA 1
ATOM 713 C C . SER A 1 93 ? 2.900 -2.239 8.056 1.00 61.81 93 SER A C 1
ATOM 715 O O . SER A 1 93 ? 3.705 -1.304 8.090 1.00 61.81 93 SER A O 1
ATOM 717 N N . PHE A 1 94 ? 3.089 -3.345 7.325 1.00 72.12 94 PHE A N 1
ATOM 718 C CA . PHE A 1 94 ? 4.285 -3.561 6.506 1.00 72.12 94 PHE A CA 1
ATOM 719 C C . PHE A 1 94 ? 4.458 -2.423 5.499 1.00 72.12 94 PHE A C 1
ATOM 721 O O . PHE A 1 94 ? 5.460 -1.722 5.547 1.00 72.12 94 PHE A O 1
ATOM 728 N N . ALA A 1 95 ? 3.451 -2.135 4.674 1.00 79.12 95 ALA A N 1
ATOM 729 C CA . ALA A 1 95 ? 3.381 -0.901 3.895 1.00 79.12 95 ALA A CA 1
ATOM 730 C C . ALA A 1 95 ? 2.453 0.109 4.588 1.00 79.12 95 ALA A C 1
ATOM 732 O O . ALA A 1 95 ? 1.337 -0.230 4.991 1.00 79.12 95 ALA A O 1
ATOM 733 N N . ARG A 1 96 ? 2.902 1.360 4.738 1.00 78.81 96 ARG A N 1
ATOM 734 C CA . ARG A 1 96 ? 2.070 2.464 5.247 1.00 78.81 96 ARG A CA 1
ATOM 735 C C . ARG A 1 96 ? 1.589 3.343 4.097 1.00 78.81 96 ARG A C 1
ATOM 737 O O . ARG A 1 96 ? 2.254 3.454 3.071 1.00 78.81 96 ARG A O 1
ATOM 744 N N . THR A 1 97 ? 0.469 4.019 4.303 1.00 81.75 97 THR A N 1
ATOM 745 C CA . THR A 1 97 ? -0.133 4.936 3.329 1.00 81.75 97 THR A CA 1
ATOM 746 C C . THR A 1 97 ? 0.217 6.385 3.634 1.00 81.75 97 THR A C 1
ATOM 748 O O . THR A 1 97 ? 0.276 6.769 4.802 1.00 81.75 97 THR A O 1
ATOM 751 N N . TRP A 1 98 ? 0.338 7.206 2.594 1.00 83.69 98 TRP A N 1
ATOM 752 C CA . TRP A 1 98 ? 0.446 8.663 2.731 1.00 83.69 98 TRP A CA 1
ATOM 753 C C . TRP A 1 98 ? -0.774 9.246 3.476 1.00 83.69 98 TRP A C 1
ATOM 755 O O . TRP A 1 98 ? -1.914 8.928 3.108 1.00 83.69 98 TRP A O 1
ATOM 765 N N . PRO A 1 99 ? -0.573 10.076 4.518 1.00 76.75 99 PRO A N 1
ATOM 766 C CA . PRO A 1 99 ? -1.669 10.641 5.301 1.00 76.75 99 PRO A CA 1
ATOM 767 C C . PRO A 1 99 ? -2.693 11.385 4.437 1.00 76.75 99 PRO A C 1
ATOM 769 O O . PRO A 1 99 ? -2.341 12.173 3.563 1.00 76.75 99 PRO A O 1
ATOM 772 N N . ASN A 1 100 ? -3.980 11.132 4.688 1.00 69.25 100 ASN A N 1
ATOM 773 C CA . ASN A 1 100 ? -5.116 11.752 3.989 1.00 69.25 100 ASN A CA 1
ATOM 774 C C . ASN A 1 100 ? -5.146 11.560 2.460 1.00 69.25 100 ASN A C 1
ATOM 776 O O . ASN A 1 100 ? -5.934 12.220 1.792 1.00 69.25 100 ASN A O 1
ATOM 780 N N . GLY A 1 101 ? -4.320 10.666 1.902 1.00 79.31 101 GLY A N 1
ATOM 781 C CA . GLY A 1 101 ? -4.173 10.540 0.450 1.00 79.31 101 GLY A CA 1
ATOM 782 C C . GLY A 1 101 ? -3.482 11.736 -0.205 1.00 79.31 101 GLY A C 1
ATOM 783 O O . GLY A 1 101 ? -3.547 11.865 -1.423 1.00 79.31 101 GLY A O 1
ATOM 784 N N . ILE A 1 102 ? -2.809 12.586 0.576 1.00 84.88 102 ILE A N 1
ATOM 785 C CA . ILE A 1 102 ? -2.035 13.716 0.064 1.00 84.88 102 ILE A CA 1
ATOM 786 C C . ILE A 1 102 ? -0.572 13.290 -0.028 1.00 84.88 102 ILE A C 1
ATOM 788 O O . ILE A 1 102 ? 0.066 12.960 0.973 1.00 84.88 102 ILE A O 1
ATOM 792 N N . VAL A 1 103 ? -0.041 13.302 -1.243 1.00 93.12 103 VAL A N 1
ATOM 793 C CA . VAL A 1 103 ? 1.333 12.930 -1.557 1.00 93.12 103 VAL A CA 1
ATOM 794 C C . VAL A 1 103 ? 2.095 14.190 -1.941 1.00 93.12 103 VAL A C 1
ATOM 796 O O . VAL A 1 103 ? 1.953 14.722 -3.044 1.00 93.12 103 VAL A O 1
ATOM 799 N N . TYR A 1 104 ? 2.926 14.675 -1.024 1.00 95.69 104 TYR A N 1
ATOM 800 C CA . TYR A 1 104 ? 3.826 15.777 -1.338 1.00 95.69 104 TYR A CA 1
ATOM 801 C C . TYR A 1 104 ? 4.964 15.285 -2.229 1.00 95.69 104 TYR A C 1
ATOM 803 O O . TYR A 1 104 ? 5.457 14.175 -2.036 1.00 95.69 104 TYR A O 1
ATOM 811 N N . TYR A 1 105 ? 5.424 16.093 -3.182 1.00 97.50 105 TYR A N 1
ATOM 812 C CA . TYR A 1 105 ? 6.543 15.721 -4.052 1.00 97.50 105 TYR A CA 1
ATOM 813 C C . TYR A 1 105 ? 7.516 16.871 -4.307 1.00 97.50 105 TYR A C 1
ATOM 815 O O . TYR A 1 105 ? 7.203 18.044 -4.118 1.00 97.50 105 TYR A O 1
ATOM 823 N N . ARG A 1 106 ? 8.726 16.529 -4.751 1.00 96.12 106 ARG A N 1
ATOM 824 C CA . ARG A 1 106 ? 9.708 17.468 -5.296 1.00 96.12 106 ARG A CA 1
ATOM 825 C C . ARG A 1 106 ? 10.180 16.960 -6.652 1.00 96.12 106 ARG A C 1
ATOM 827 O O . ARG A 1 106 ? 10.671 15.835 -6.748 1.00 96.12 106 ARG A O 1
ATOM 834 N N . ILE A 1 107 ? 10.091 17.820 -7.662 1.00 95.06 107 ILE A N 1
ATOM 835 C CA . ILE A 1 107 ? 10.702 17.595 -8.975 1.00 95.06 107 ILE A CA 1
ATOM 836 C C . ILE A 1 107 ? 12.223 17.811 -8.851 1.00 95.06 107 ILE A C 1
ATOM 838 O O . ILE A 1 107 ? 12.640 18.770 -8.193 1.00 95.06 107 ILE A O 1
ATOM 842 N N . PRO A 1 108 ? 13.070 16.953 -9.448 1.00 93.62 108 PRO A N 1
ATOM 843 C CA . PRO A 1 108 ? 14.507 17.189 -9.468 1.00 93.62 108 PRO A CA 1
ATOM 844 C C . PRO A 1 108 ? 14.839 18.475 -10.231 1.00 93.62 108 PRO A C 1
ATOM 846 O O . PRO A 1 108 ? 14.144 18.873 -11.173 1.00 93.62 108 PRO A O 1
ATOM 849 N N . ASP A 1 109 ? 15.948 19.106 -9.852 1.00 94.38 109 ASP A N 1
ATOM 850 C CA . ASP A 1 109 ? 16.514 20.201 -10.636 1.00 94.38 109 ASP A CA 1
ATOM 851 C C . ASP A 1 109 ? 16.905 19.676 -12.033 1.00 94.38 109 ASP A C 1
ATOM 853 O O . ASP A 1 109 ? 17.119 18.477 -12.228 1.00 94.38 109 ASP A O 1
ATOM 857 N N . GLN A 1 110 ? 17.000 20.552 -13.035 1.00 94.69 110 GLN A N 1
ATOM 858 C CA . GLN A 1 110 ? 17.292 20.131 -14.414 1.00 94.69 110 GLN A CA 1
ATOM 859 C C . GLN A 1 110 ? 18.601 19.325 -14.539 1.00 94.69 110 GLN A C 1
ATOM 861 O O . GLN A 1 110 ? 18.682 18.380 -15.328 1.00 94.69 110 GLN A O 1
ATOM 866 N N . GLY A 1 111 ? 19.620 19.682 -13.752 1.00 90.81 111 GLY A N 1
ATOM 867 C CA . GLY A 1 111 ? 20.910 18.998 -13.742 1.00 90.81 111 GLY A CA 1
ATOM 868 C C . GLY A 1 111 ? 21.563 18.975 -15.126 1.00 90.81 111 GLY A C 1
ATOM 869 O O . GLY A 1 111 ? 21.744 20.013 -15.756 1.00 90.81 111 GLY A O 1
ATOM 870 N N . THR A 1 112 ? 21.922 17.778 -15.593 1.00 88.00 112 THR A N 1
ATOM 871 C CA . THR A 1 112 ? 22.604 17.552 -16.878 1.00 88.00 112 THR A CA 1
ATOM 872 C C . THR A 1 112 ? 21.653 17.303 -18.051 1.00 88.00 112 THR A C 1
ATOM 874 O O . THR A 1 112 ? 22.112 17.128 -19.182 1.00 88.00 112 THR A O 1
ATOM 877 N N . LEU A 1 113 ? 20.334 17.272 -17.821 1.00 91.75 113 LEU A N 1
ATOM 878 C CA . LEU A 1 113 ? 19.371 17.069 -18.898 1.00 91.75 113 LEU A CA 1
ATOM 879 C C . LEU A 1 113 ? 19.275 18.301 -19.804 1.00 91.75 113 LEU A C 1
ATOM 881 O O . LEU A 1 113 ? 19.308 19.449 -19.357 1.00 91.75 113 LEU A O 1
ATOM 885 N N . SER A 1 114 ? 19.073 18.056 -21.100 1.00 95.88 114 SER A N 1
ATOM 886 C CA . SER A 1 114 ? 18.698 19.111 -22.043 1.00 95.88 114 SER A CA 1
ATOM 887 C C . SER A 1 114 ? 17.338 19.713 -21.671 1.00 95.88 114 SER A C 1
ATOM 889 O O . SER A 1 114 ? 16.495 19.037 -21.075 1.00 95.88 114 SER A O 1
ATOM 891 N N . ASN A 1 115 ? 17.078 20.956 -22.092 1.00 97.25 115 ASN A N 1
ATOM 892 C CA . ASN A 1 115 ? 15.780 21.611 -21.870 1.00 97.25 115 ASN A CA 1
ATOM 893 C C . ASN A 1 115 ? 14.604 20.754 -22.377 1.00 97.25 115 ASN A C 1
ATOM 895 O O . ASN A 1 115 ? 13.561 20.687 -21.730 1.00 97.25 115 ASN A O 1
ATOM 899 N N . ALA A 1 116 ? 14.785 20.065 -23.510 1.00 96.69 116 ALA A N 1
ATOM 900 C CA . ALA A 1 116 ? 13.777 19.176 -24.080 1.00 96.69 116 ALA A CA 1
ATOM 901 C C . ALA A 1 116 ? 13.514 17.949 -23.191 1.00 96.69 116 ALA A C 1
ATOM 903 O O . ALA A 1 116 ? 12.358 17.642 -22.899 1.00 96.69 116 ALA A O 1
ATOM 904 N N . ASN A 1 117 ? 14.568 17.279 -22.712 1.00 95.81 117 ASN A N 1
ATOM 905 C CA . ASN A 1 117 ? 14.426 16.095 -21.859 1.00 95.81 117 ASN A CA 1
ATOM 906 C C . ASN A 1 117 ? 13.867 16.451 -20.479 1.00 95.81 117 ASN A C 1
ATOM 908 O O . ASN A 1 117 ? 13.019 15.727 -19.963 1.00 95.81 117 ASN A O 1
ATOM 912 N N . TYR A 1 118 ? 14.274 17.588 -19.912 1.00 96.56 118 TYR A N 1
ATOM 913 C CA . TYR A 1 118 ? 13.709 18.082 -18.659 1.00 96.56 118 TYR A CA 1
ATOM 914 C C . TYR A 1 118 ? 12.229 18.457 -18.806 1.00 96.56 118 TYR A C 1
ATOM 916 O O . TYR A 1 118 ? 11.400 18.082 -17.977 1.00 96.56 118 TYR A O 1
ATOM 924 N N . GLY A 1 119 ? 11.863 19.131 -19.902 1.00 97.12 119 GLY A N 1
ATOM 925 C CA . GLY A 1 119 ? 10.465 19.413 -20.230 1.00 97.12 119 GLY A CA 1
ATOM 926 C C . GLY A 1 119 ? 9.625 18.140 -20.382 1.00 97.12 119 GLY A C 1
ATOM 927 O O . GLY A 1 119 ? 8.513 18.075 -19.859 1.00 97.12 119 GLY A O 1
ATOM 928 N N . MET A 1 120 ? 10.173 17.110 -21.035 1.00 96.56 120 MET A N 1
ATOM 929 C CA . MET A 1 120 ? 9.526 15.803 -21.172 1.00 96.56 120 MET A CA 1
ATOM 930 C C . MET A 1 120 ? 9.349 15.099 -19.822 1.00 96.56 120 MET A C 1
ATOM 932 O O . MET A 1 120 ? 8.267 14.578 -19.565 1.00 96.56 120 MET A O 1
ATOM 936 N N . PHE A 1 121 ? 10.368 15.124 -18.955 1.00 96.19 121 PHE A N 1
ATOM 937 C CA . PHE A 1 121 ? 10.286 14.568 -17.603 1.00 96.19 121 PHE A CA 1
ATOM 938 C C . PHE A 1 121 ? 9.110 15.174 -16.835 1.00 96.19 121 PHE A C 1
ATOM 940 O O . PHE A 1 121 ? 8.237 14.441 -16.380 1.00 96.19 121 PHE A O 1
ATOM 947 N N . LYS A 1 122 ? 9.042 16.511 -16.750 1.00 97.44 122 LYS A N 1
ATOM 948 C CA . LYS A 1 122 ? 7.968 17.202 -16.019 1.00 97.44 122 LYS A CA 1
ATOM 949 C C . LYS A 1 122 ? 6.591 16.865 -16.584 1.00 97.44 122 LYS A C 1
ATOM 951 O O . LYS A 1 122 ? 5.711 16.457 -15.841 1.00 97.44 122 LYS A O 1
ATOM 956 N N . LYS A 1 123 ? 6.435 16.933 -17.911 1.00 98.25 123 LYS A N 1
ATOM 957 C CA . LYS A 1 123 ? 5.171 16.600 -18.586 1.00 98.25 123 LYS A CA 1
ATOM 958 C C . LYS A 1 123 ? 4.709 15.172 -18.279 1.00 98.25 123 LYS A C 1
ATOM 960 O O . LYS A 1 123 ? 3.517 14.932 -18.081 1.00 98.25 123 LYS A O 1
ATOM 965 N N . ASN A 1 124 ? 5.629 14.212 -18.286 1.00 98.38 124 ASN A N 1
ATOM 966 C CA . ASN A 1 124 ? 5.292 12.814 -18.047 1.00 98.38 124 ASN A CA 1
ATOM 967 C C . ASN A 1 124 ? 5.074 12.508 -16.564 1.00 98.38 124 ASN A C 1
ATOM 969 O O . ASN A 1 124 ? 4.253 11.647 -16.264 1.00 98.38 124 ASN A O 1
ATOM 973 N N . LEU A 1 125 ? 5.738 13.234 -15.661 1.00 98.31 125 LEU A N 1
ATOM 974 C CA . LEU A 1 125 ? 5.443 13.202 -14.231 1.00 98.31 125 LEU A CA 1
ATOM 975 C C . LEU A 1 125 ? 4.025 13.724 -13.957 1.00 98.31 125 LEU A C 1
ATOM 977 O O . LEU A 1 125 ? 3.235 13.021 -13.335 1.00 98.31 125 LEU A O 1
ATOM 981 N N . ASP A 1 126 ? 3.659 14.876 -14.526 1.00 98.31 126 ASP A N 1
ATOM 982 C CA . ASP A 1 126 ? 2.296 15.416 -14.428 1.00 98.31 126 ASP A CA 1
ATOM 983 C C . ASP A 1 126 ? 1.267 14.434 -15.014 1.00 98.31 126 ASP A C 1
ATOM 985 O O . ASP A 1 126 ? 0.192 14.217 -14.456 1.00 98.31 126 ASP A O 1
ATOM 989 N N . SER A 1 127 ? 1.605 13.784 -16.132 1.00 98.56 127 SER A N 1
ATOM 990 C CA . SER A 1 127 ? 0.754 12.754 -16.739 1.00 98.56 127 SER A CA 1
ATOM 991 C C . SER A 1 127 ? 0.598 11.532 -15.830 1.00 98.56 127 SER A C 1
ATOM 993 O O . SER A 1 127 ? -0.504 11.007 -15.721 1.00 98.56 127 SER A O 1
ATOM 995 N N . ALA A 1 128 ? 1.660 11.094 -15.152 1.00 98.62 128 ALA A N 1
ATOM 996 C CA . ALA A 1 128 ? 1.609 9.993 -14.192 1.00 98.62 128 ALA A CA 1
ATOM 997 C C . ALA A 1 128 ? 0.712 10.324 -12.992 1.00 98.62 128 ALA A C 1
ATOM 999 O O . ALA A 1 128 ? -0.142 9.518 -12.619 1.00 98.62 128 ALA A O 1
ATOM 1000 N N . PHE A 1 129 ? 0.844 11.534 -12.443 1.00 98.50 129 PHE A N 1
ATOM 1001 C CA . PHE A 1 129 ? -0.027 12.019 -11.374 1.00 98.50 129 PHE A CA 1
ATOM 1002 C C . PHE A 1 129 ? -1.487 12.063 -11.815 1.00 98.50 129 PHE A C 1
ATOM 1004 O O . PHE A 1 129 ? -2.343 11.560 -11.093 1.00 98.50 129 PHE A O 1
ATOM 1011 N N . ASN A 1 130 ? -1.769 12.561 -13.022 1.00 98.12 130 ASN A N 1
ATOM 1012 C CA . ASN A 1 130 ? -3.121 12.578 -13.585 1.00 98.12 130 ASN A CA 1
ATOM 1013 C C . ASN A 1 130 ? -3.687 11.171 -13.819 1.00 98.12 130 ASN A C 1
ATOM 1015 O O . ASN A 1 130 ? -4.868 10.935 -13.562 1.00 98.12 130 ASN A O 1
ATOM 1019 N N . ILE A 1 131 ? -2.866 10.220 -14.278 1.00 97.94 131 ILE A N 1
ATOM 1020 C CA . ILE A 1 131 ? -3.292 8.826 -14.440 1.00 97.94 131 ILE A CA 1
ATOM 1021 C C . ILE A 1 131 ? -3.808 8.283 -13.102 1.00 97.94 131 ILE A C 1
ATOM 1023 O O . ILE A 1 131 ? -4.891 7.703 -13.081 1.00 97.94 131 ILE A O 1
ATOM 1027 N N . ILE A 1 132 ? -3.086 8.515 -12.001 1.00 97.75 132 ILE A N 1
ATOM 1028 C CA . ILE A 1 132 ? -3.463 8.050 -10.658 1.00 97.75 132 ILE A CA 1
ATOM 1029 C C . ILE A 1 132 ? -4.669 8.830 -10.109 1.00 97.75 132 ILE A C 1
ATOM 1031 O O . ILE A 1 132 ? -5.649 8.226 -9.669 1.00 97.75 132 ILE A O 1
ATOM 1035 N N . SER A 1 133 ? -4.629 10.163 -10.128 1.00 95.50 133 SER A N 1
ATOM 1036 C CA . SER A 1 133 ? -5.630 11.013 -9.466 1.00 95.50 133 SER A CA 1
ATOM 1037 C C . SER A 1 133 ? -6.982 11.042 -10.185 1.00 95.50 133 SER A C 1
ATOM 1039 O O . SER A 1 133 ? -8.010 11.227 -9.539 1.00 95.50 133 SER A O 1
ATOM 1041 N N . SER A 1 134 ? -7.025 10.780 -11.498 1.00 95.25 134 SER A N 1
ATOM 1042 C CA . SER A 1 134 ? -8.258 10.856 -12.307 1.00 95.25 134 SER A CA 1
ATOM 1043 C C . SER A 1 134 ? -9.413 9.970 -11.820 1.00 95.25 134 SER A C 1
ATOM 1045 O O . SER A 1 134 ? -10.575 10.275 -12.090 1.00 95.25 134 SER A O 1
ATOM 1047 N N . ARG A 1 135 ? -9.115 8.872 -11.114 1.00 91.19 135 ARG A N 1
ATOM 1048 C CA . ARG A 1 135 ? -10.108 7.906 -10.607 1.00 91.19 135 ARG A CA 1
ATOM 1049 C C . ARG A 1 135 ? -9.881 7.520 -9.147 1.00 91.19 135 ARG A C 1
ATOM 1051 O O . ARG A 1 135 ? -10.450 6.538 -8.667 1.00 91.19 135 ARG A O 1
ATOM 1058 N N . THR A 1 136 ? -9.062 8.286 -8.433 1.00 86.88 136 THR A N 1
ATOM 1059 C CA . THR A 1 136 ? -8.778 8.053 -7.015 1.00 86.88 136 THR A CA 1
ATOM 1060 C C . THR A 1 136 ? -8.949 9.333 -6.209 1.00 86.88 136 THR A C 1
ATOM 1062 O O . THR A 1 136 ? -9.266 10.394 -6.743 1.00 86.88 136 THR A O 1
ATOM 1065 N N . LYS A 1 137 ? -8.798 9.234 -4.888 1.00 81.50 137 LYS A N 1
ATOM 1066 C CA . LYS A 1 137 ? -8.771 10.400 -3.989 1.00 81.50 137 LYS A CA 1
ATOM 1067 C C . LYS A 1 137 ? -7.357 10.892 -3.690 1.00 81.50 137 LYS A C 1
ATOM 1069 O O . LYS A 1 137 ? -7.180 11.663 -2.757 1.00 81.50 137 LYS A O 1
ATOM 1074 N N . ILE A 1 138 ? -6.372 10.432 -4.458 1.00 90.19 138 ILE A N 1
ATOM 1075 C CA . ILE A 1 138 ? -4.986 10.844 -4.281 1.00 90.19 138 ILE A CA 1
ATOM 1076 C C . ILE A 1 138 ? -4.796 12.251 -4.824 1.00 90.19 138 ILE A C 1
ATOM 1078 O O . ILE A 1 138 ? -5.144 12.540 -5.969 1.00 90.19 138 ILE A O 1
ATOM 1082 N N . GLU A 1 139 ? -4.190 13.094 -4.003 1.00 91.06 139 GLU A N 1
ATOM 1083 C CA . GLU A 1 139 ? -3.782 14.438 -4.371 1.00 91.06 139 GLU A CA 1
ATOM 1084 C C . GLU A 1 139 ? -2.256 14.520 -4.373 1.00 91.06 139 GLU A C 1
ATOM 1086 O O . GLU A 1 139 ? -1.608 14.176 -3.386 1.00 91.06 139 GLU A O 1
ATOM 1091 N N . PHE A 1 140 ? -1.680 14.984 -5.481 1.00 97.62 140 PHE A N 1
ATOM 1092 C CA . PHE A 1 140 ? -0.251 15.264 -5.577 1.00 97.62 140 PHE A CA 1
ATOM 1093 C C . PHE A 1 140 ? -0.025 16.762 -5.418 1.00 97.62 140 PHE A C 1
ATOM 1095 O O . PHE A 1 140 ? -0.566 17.556 -6.184 1.00 97.62 140 PHE A O 1
ATOM 1102 N N . VAL A 1 141 ? 0.792 17.143 -4.437 1.00 96.69 141 VAL A N 1
ATOM 1103 C CA . VAL A 1 141 ? 1.070 18.549 -4.122 1.00 96.69 141 VAL A CA 1
ATOM 1104 C C . VAL A 1 141 ? 2.572 18.782 -4.155 1.00 96.69 141 VAL A C 1
ATOM 1106 O O . VAL A 1 141 ? 3.325 18.124 -3.438 1.00 96.69 141 VAL A O 1
ATOM 1109 N N . GLU A 1 142 ? 3.040 19.726 -4.969 1.00 97.31 142 GLU A N 1
ATOM 1110 C CA . GLU A 1 142 ? 4.454 20.090 -4.927 1.00 97.31 142 GLU A CA 1
ATOM 1111 C C . GLU A 1 142 ? 4.770 20.683 -3.550 1.00 97.31 142 GLU A C 1
ATOM 1113 O O . GLU A 1 142 ? 4.116 21.619 -3.080 1.00 97.31 142 GLU A O 1
ATOM 1118 N N . LYS A 1 143 ? 5.746 20.094 -2.861 1.00 94.12 143 LYS A N 1
ATOM 1119 C CA . LYS A 1 143 ? 6.056 20.463 -1.485 1.00 94.12 143 LYS A CA 1
ATOM 1120 C C . LYS A 1 143 ? 6.571 21.905 -1.434 1.00 94.12 143 LYS A C 1
ATOM 1122 O O . LYS A 1 143 ? 7.362 22.337 -2.278 1.00 94.12 143 LYS A O 1
ATOM 1127 N N . THR A 1 144 ? 6.279 22.580 -0.333 1.00 93.75 144 THR A N 1
ATOM 1128 C CA . THR A 1 144 ? 6.938 23.832 0.049 1.00 93.75 144 THR A CA 1
ATOM 1129 C C . THR A 1 144 ? 7.822 23.591 1.266 1.00 93.75 144 THR A C 1
ATOM 1131 O O . THR A 1 144 ? 9.042 23.484 1.138 1.00 93.75 144 THR A O 1
ATOM 1134 N N . THR A 1 145 ? 7.201 23.420 2.429 1.00 88.94 145 THR A N 1
ATOM 1135 C CA . THR A 1 145 ? 7.860 23.213 3.725 1.00 88.94 145 THR A CA 1
ATOM 1136 C C . THR A 1 145 ? 7.636 21.816 4.292 1.00 88.94 145 THR A C 1
ATOM 1138 O O . THR A 1 145 ? 8.178 21.502 5.351 1.00 88.94 145 THR A O 1
ATOM 1141 N N . GLN A 1 146 ? 6.840 20.977 3.618 1.00 89.00 146 GLN A N 1
ATOM 1142 C CA . GLN A 1 146 ? 6.501 19.654 4.123 1.00 89.00 146 GLN A CA 1
ATOM 1143 C C . GLN A 1 146 ? 7.762 18.788 4.224 1.00 89.00 146 GLN A C 1
ATOM 1145 O O . GLN A 1 146 ? 8.481 18.640 3.228 1.00 89.00 146 GLN A O 1
ATOM 1150 N N . PRO A 1 147 ? 8.042 18.227 5.414 1.00 83.56 147 PRO A N 1
ATOM 1151 C CA . PRO A 1 147 ? 9.239 17.429 5.633 1.00 83.56 147 PRO A CA 1
ATOM 1152 C C . PRO A 1 147 ? 9.185 16.113 4.853 1.00 83.56 147 PRO A C 1
ATOM 1154 O O . PRO A 1 147 ? 10.202 15.644 4.347 1.00 83.56 147 PRO A O 1
ATOM 1157 N N . GLU A 1 148 ? 7.989 15.548 4.720 1.00 87.38 148 GLU A N 1
ATOM 1158 C CA . GLU A 1 148 ? 7.770 14.247 4.113 1.00 87.38 148 GLU A CA 1
ATOM 1159 C C . GLU A 1 148 ? 7.213 14.383 2.708 1.00 87.38 148 GLU A C 1
ATOM 1161 O O . GLU A 1 148 ? 6.186 15.026 2.502 1.00 87.38 148 GLU A O 1
ATOM 1166 N N . TYR A 1 149 ? 7.909 13.800 1.735 1.00 92.62 149 TYR A N 1
ATOM 1167 C CA . TYR A 1 149 ? 7.566 13.923 0.322 1.00 92.62 149 TYR A CA 1
ATOM 1168 C C . TYR A 1 149 ? 8.219 12.824 -0.529 1.00 92.62 149 TYR A C 1
ATOM 1170 O O . TYR A 1 149 ? 9.114 12.105 -0.080 1.00 92.62 149 TYR A O 1
ATOM 1178 N N . LEU A 1 150 ? 7.785 12.711 -1.781 1.00 96.12 150 LEU A N 1
ATOM 1179 C CA . LEU A 1 150 ? 8.451 11.952 -2.832 1.00 96.12 150 LEU A CA 1
ATOM 1180 C C . LEU A 1 150 ? 9.544 12.803 -3.474 1.00 96.12 150 LEU A C 1
ATOM 1182 O O . LEU A 1 150 ? 9.268 13.835 -4.089 1.00 96.12 150 LEU A O 1
ATOM 1186 N N . HIS A 1 151 ? 10.792 12.374 -3.342 1.00 95.31 151 HIS A N 1
ATOM 1187 C CA . HIS A 1 151 ? 11.928 12.981 -4.014 1.00 95.31 151 HIS A CA 1
ATOM 1188 C C . HIS A 1 151 ? 12.214 12.234 -5.317 1.00 95.31 151 HIS A C 1
ATOM 1190 O O . HIS A 1 151 ? 12.851 11.182 -5.314 1.00 95.31 151 HIS A O 1
ATOM 1196 N N . PHE A 1 152 ? 11.736 12.769 -6.437 1.00 96.81 152 PHE A N 1
ATOM 1197 C CA . PHE A 1 152 ? 12.030 12.190 -7.743 1.00 96.81 152 PHE A CA 1
ATOM 1198 C C . PHE A 1 152 ? 13.460 12.535 -8.166 1.00 96.81 152 PHE A C 1
ATOM 1200 O O . PHE A 1 152 ? 13.892 13.679 -8.020 1.00 96.81 152 PHE A O 1
ATOM 1207 N N . GLN A 1 153 ? 14.178 11.565 -8.733 1.00 95.12 153 GLN A N 1
ATOM 1208 C CA . GLN A 1 153 ? 15.508 11.775 -9.300 1.00 95.12 153 GLN A CA 1
ATOM 1209 C C . GLN A 1 153 ? 15.716 10.987 -10.592 1.00 95.12 153 GLN A C 1
ATOM 1211 O O . GLN A 1 153 ? 15.112 9.935 -10.814 1.00 95.12 153 GLN A O 1
ATOM 1216 N N . TYR A 1 154 ? 16.602 11.497 -11.445 1.00 93.25 154 TYR A N 1
ATOM 1217 C CA . TYR A 1 154 ? 17.021 10.774 -12.639 1.00 93.25 154 TYR A CA 1
ATOM 1218 C C . TYR A 1 154 ? 17.905 9.600 -12.243 1.00 93.25 154 TYR A C 1
ATOM 1220 O O . TYR A 1 154 ? 18.830 9.744 -11.445 1.00 93.25 154 TYR A O 1
ATOM 1228 N N . SER A 1 155 ? 17.651 8.459 -12.862 1.00 92.19 155 SER A N 1
ATOM 1229 C CA . SER A 1 155 ? 18.501 7.283 -12.759 1.00 92.19 155 SER A CA 1
ATOM 1230 C C . SER A 1 155 ? 19.126 6.982 -14.112 1.00 92.19 155 SER A C 1
ATOM 1232 O O . SER A 1 155 ? 18.515 7.217 -15.153 1.00 92.19 155 SER A O 1
ATOM 1234 N N . SER A 1 156 ? 20.358 6.478 -14.106 1.00 88.19 156 SER A N 1
ATOM 1235 C CA . SER A 1 156 ? 21.076 6.058 -15.314 1.00 88.19 156 SER A CA 1
ATOM 1236 C C . SER A 1 156 ? 20.961 4.559 -15.592 1.00 88.19 156 SER A C 1
ATOM 1238 O O . SER A 1 156 ? 21.354 4.128 -16.675 1.00 88.19 156 SER A O 1
ATOM 1240 N N . SER A 1 157 ? 20.445 3.774 -14.641 1.00 88.50 157 SER A N 1
ATOM 1241 C CA . SER A 1 157 ? 20.497 2.309 -14.693 1.00 88.50 157 SER A CA 1
ATOM 1242 C C . SER A 1 157 ? 19.155 1.613 -14.477 1.00 88.50 157 SER A C 1
ATOM 1244 O O . SER A 1 157 ? 18.910 0.604 -15.130 1.00 88.50 157 SER A O 1
ATOM 1246 N N . ALA A 1 158 ? 18.297 2.114 -13.585 1.00 93.38 158 ALA A N 1
ATOM 1247 C CA . ALA A 1 158 ? 17.066 1.417 -13.203 1.00 93.38 158 ALA A CA 1
ATOM 1248 C C . ALA A 1 158 ? 15.993 2.352 -12.636 1.00 93.38 158 ALA A C 1
ATOM 1250 O O . ALA A 1 158 ? 16.315 3.398 -12.064 1.00 93.38 158 ALA A O 1
ATOM 1251 N N . ASN A 1 159 ? 14.728 1.946 -12.752 1.00 96.62 159 ASN A N 1
ATOM 1252 C CA . ASN A 1 159 ? 13.660 2.511 -11.933 1.00 96.62 159 ASN A CA 1
ATOM 1253 C C . ASN A 1 159 ? 13.587 1.740 -10.613 1.00 96.62 159 ASN A C 1
ATOM 1255 O O . ASN A 1 159 ? 13.873 0.546 -10.598 1.00 96.62 159 ASN A O 1
ATOM 1259 N N . ASN A 1 160 ? 13.291 2.431 -9.518 1.00 96.62 160 ASN A N 1
ATOM 1260 C CA . ASN A 1 160 ? 12.921 1.796 -8.258 1.00 96.62 160 ASN A CA 1
ATOM 1261 C C . ASN A 1 160 ? 12.316 2.816 -7.302 1.00 96.62 160 ASN A C 1
ATOM 1263 O O . ASN A 1 160 ? 12.572 4.027 -7.383 1.00 96.62 160 ASN A O 1
ATOM 1267 N N . SER A 1 161 ? 11.571 2.293 -6.340 1.00 96.44 161 SER A N 1
ATOM 1268 C CA . SER A 1 161 ? 10.835 3.081 -5.379 1.00 96.44 161 SER A CA 1
ATOM 1269 C C . SER A 1 161 ? 10.769 2.387 -4.018 1.00 96.44 161 SER A C 1
ATOM 1271 O O . SER A 1 161 ? 10.649 1.164 -3.909 1.00 96.44 161 SER A O 1
ATOM 1273 N N . PRO A 1 162 ? 10.847 3.160 -2.930 1.00 94.50 162 PRO A N 1
ATOM 1274 C CA . PRO A 1 162 ? 10.380 2.749 -1.620 1.00 94.50 162 PRO A CA 1
ATOM 1275 C C . PRO A 1 162 ? 8.979 2.135 -1.616 1.00 94.50 162 PRO A C 1
ATOM 1277 O O . PRO A 1 162 ? 8.098 2.644 -2.296 1.00 94.50 162 PRO A O 1
ATOM 1280 N N . LEU A 1 163 ? 8.740 1.134 -0.766 1.00 91.94 163 LEU A N 1
ATOM 1281 C CA . LEU A 1 163 ? 7.395 0.622 -0.503 1.00 91.94 163 LEU A CA 1
ATOM 1282 C C . LEU A 1 163 ? 6.684 1.411 0.605 1.00 91.94 163 LEU A C 1
ATOM 1284 O O . LEU A 1 163 ? 7.020 1.284 1.788 1.00 91.94 163 LEU A O 1
ATOM 1288 N N . GLY A 1 164 ? 5.654 2.162 0.223 1.00 89.12 164 GLY A N 1
ATOM 1289 C CA . GLY A 1 164 ? 4.782 2.911 1.126 1.00 89.12 164 GLY A CA 1
ATOM 1290 C C . GLY A 1 164 ? 5.407 4.169 1.733 1.00 89.12 164 GLY A C 1
ATOM 1291 O O . GLY A 1 164 ? 6.580 4.498 1.535 1.00 89.12 164 GLY A O 1
ATOM 1292 N N . TRP A 1 165 ? 4.600 4.888 2.510 1.00 85.69 165 TRP A N 1
ATOM 1293 C CA . TRP A 1 165 ? 5.019 6.079 3.243 1.00 85.69 165 TRP A CA 1
ATOM 1294 C C . TRP A 1 165 ? 5.986 5.713 4.379 1.00 85.69 165 TRP A C 1
ATOM 1296 O O . TRP A 1 165 ? 5.689 4.908 5.271 1.00 85.69 165 TRP A O 1
ATOM 1306 N N . ARG A 1 166 ? 7.179 6.307 4.355 1.00 76.31 166 ARG A N 1
ATOM 1307 C CA . ARG A 1 166 ? 8.241 5.998 5.320 1.00 76.31 166 ARG A CA 1
ATOM 1308 C C . ARG A 1 166 ? 8.270 6.916 6.546 1.00 76.31 166 ARG A C 1
ATOM 1310 O O . ARG A 1 166 ? 8.893 6.536 7.538 1.00 76.31 166 ARG A O 1
ATOM 1317 N N . GLY A 1 167 ? 7.574 8.053 6.511 1.00 66.75 167 GLY A N 1
ATOM 1318 C CA . GLY A 1 167 ? 7.578 9.044 7.593 1.00 66.75 167 GLY A CA 1
ATOM 1319 C C . GLY A 1 167 ? 8.991 9.441 8.042 1.00 66.75 167 GLY A C 1
ATOM 1320 O O . GLY A 1 167 ? 9.965 9.278 7.307 1.00 66.75 167 GLY A O 1
ATOM 1321 N N . SER A 1 168 ? 9.128 9.898 9.286 1.00 58.47 168 SER A N 1
ATOM 1322 C CA . SER A 1 168 ? 10.408 10.318 9.879 1.00 58.47 168 SER A CA 1
ATOM 1323 C C . SER A 1 168 ? 11.371 9.193 10.287 1.00 58.47 168 SER A C 1
ATOM 1325 O O . SER A 1 168 ? 12.337 9.456 11.000 1.00 58.47 168 SER A O 1
ATOM 1327 N N . GLU A 1 169 ? 11.120 7.941 9.898 1.00 53.94 169 GLU A N 1
ATOM 1328 C CA . GLU A 1 169 ? 11.781 6.769 10.500 1.00 53.94 169 GLU A CA 1
ATOM 1329 C C . GLU A 1 169 ? 12.788 6.056 9.578 1.00 53.94 169 GLU A C 1
ATOM 1331 O O . GLU A 1 169 ? 13.581 5.248 10.058 1.00 53.94 169 GLU A O 1
ATOM 1336 N N . ALA A 1 170 ? 12.819 6.332 8.270 1.00 46.59 170 ALA A N 1
ATOM 1337 C CA . ALA A 1 170 ? 13.701 5.602 7.354 1.00 46.59 170 ALA A CA 1
ATOM 1338 C C . ALA A 1 170 ? 15.033 6.332 7.111 1.00 46.59 170 ALA A C 1
ATOM 1340 O O . ALA A 1 170 ? 15.068 7.400 6.514 1.00 46.59 170 ALA A O 1
ATOM 1341 N N . TYR A 1 171 ? 16.156 5.730 7.515 1.00 50.41 171 TYR A N 1
ATOM 1342 C CA . TYR A 1 171 ? 17.519 6.171 7.153 1.00 50.41 171 TYR A CA 1
ATOM 1343 C C . TYR A 1 171 ? 17.905 7.613 7.551 1.00 50.41 171 TYR A C 1
ATOM 1345 O O . TYR A 1 171 ? 18.823 8.187 6.968 1.00 50.41 171 TYR A O 1
ATOM 1353 N N . GLY A 1 172 ? 17.202 8.233 8.506 1.00 55.94 172 GLY A N 1
ATOM 1354 C CA . GLY A 1 172 ? 17.379 9.661 8.809 1.00 55.94 172 GLY A CA 1
ATOM 1355 C C . GLY A 1 172 ? 16.920 10.593 7.677 1.00 55.94 172 GLY A C 1
ATOM 1356 O O . GLY A 1 172 ? 17.209 11.787 7.711 1.00 55.94 172 GLY A O 1
ATOM 1357 N N . GLN A 1 173 ? 16.206 10.060 6.678 1.00 57.75 173 GLN A N 1
ATOM 1358 C CA . GLN A 1 173 ? 15.581 10.803 5.592 1.00 57.75 173 GLN A CA 1
ATOM 1359 C C . GLN A 1 173 ? 14.062 10.748 5.745 1.00 57.75 173 GLN A C 1
ATOM 1361 O O . GLN A 1 173 ? 13.442 9.694 5.801 1.00 57.75 173 GLN A O 1
ATOM 1366 N N . ILE A 1 174 ? 13.462 11.928 5.766 1.00 72.38 174 ILE A N 1
ATOM 1367 C CA . ILE A 1 174 ? 12.015 12.149 5.866 1.00 72.38 174 ILE A CA 1
ATOM 1368 C C . ILE A 1 174 ? 11.295 11.945 4.519 1.00 72.38 174 ILE A C 1
ATOM 1370 O O . ILE A 1 174 ? 10.089 12.111 4.451 1.00 72.38 174 ILE A O 1
ATOM 1374 N N . PHE A 1 175 ? 11.994 11.570 3.441 1.00 85.25 175 PHE A N 1
ATOM 1375 C CA . PHE A 1 175 ? 11.439 11.481 2.084 1.00 85.25 175 PHE A CA 1
ATOM 1376 C C . PHE A 1 175 ? 11.713 10.135 1.397 1.00 85.25 175 PHE A C 1
ATOM 1378 O O . PHE A 1 175 ? 12.718 9.469 1.649 1.00 85.25 175 PHE A O 1
ATOM 1385 N N . ASN A 1 176 ? 10.834 9.762 0.464 1.00 90.94 176 ASN A N 1
ATOM 1386 C CA . ASN A 1 176 ? 11.017 8.596 -0.399 1.00 90.94 176 ASN A CA 1
ATOM 1387 C C . ASN A 1 176 ? 11.736 9.020 -1.680 1.00 90.94 176 ASN A C 1
ATOM 1389 O O . ASN A 1 176 ? 11.170 9.751 -2.489 1.00 90.94 176 ASN A O 1
ATOM 1393 N N . THR A 1 177 ? 12.968 8.556 -1.885 1.00 93.56 177 THR A N 1
ATOM 1394 C CA . THR A 1 177 ? 13.675 8.784 -3.153 1.00 93.56 177 THR A CA 1
ATOM 1395 C C . THR A 1 177 ? 13.178 7.813 -4.214 1.00 93.56 177 THR A C 1
ATOM 1397 O O . THR A 1 177 ? 13.339 6.608 -4.039 1.00 93.56 177 THR A O 1
ATOM 1400 N N . ILE A 1 178 ? 12.622 8.333 -5.306 1.00 96.06 178 ILE A N 1
ATOM 1401 C CA . ILE A 1 178 ? 12.148 7.546 -6.447 1.00 96.06 178 ILE A CA 1
ATOM 1402 C C . ILE A 1 178 ? 13.121 7.723 -7.609 1.00 96.06 178 ILE A C 1
ATOM 1404 O O . ILE A 1 178 ? 13.315 8.832 -8.116 1.00 96.06 178 ILE A O 1
ATOM 1408 N N . ASN A 1 179 ? 13.728 6.618 -8.031 1.00 96.62 179 ASN A N 1
ATOM 1409 C CA . ASN A 1 179 ? 14.634 6.568 -9.167 1.00 96.62 179 ASN A CA 1
ATOM 1410 C C . ASN A 1 179 ? 13.842 6.372 -10.452 1.00 96.62 179 ASN A C 1
ATOM 1412 O O . ASN A 1 179 ? 13.149 5.371 -10.589 1.00 96.62 179 ASN A O 1
ATOM 1416 N N . ILE A 1 180 ? 13.980 7.292 -11.406 1.00 97.19 180 ILE A N 1
ATOM 1417 C CA . ILE A 1 180 ? 13.323 7.189 -12.710 1.00 97.19 180 ILE A CA 1
ATOM 1418 C C . ILE A 1 180 ? 14.378 7.171 -13.820 1.00 97.19 180 ILE A C 1
ATOM 1420 O O . ILE A 1 180 ? 15.010 8.186 -14.121 1.00 97.19 180 ILE A O 1
ATOM 1424 N N . TYR A 1 181 ? 14.538 6.013 -14.457 1.00 95.88 181 TYR A N 1
ATOM 1425 C CA . TYR A 1 181 ? 15.296 5.831 -15.696 1.00 95.88 181 TYR A CA 1
ATOM 1426 C C . TYR A 1 181 ? 14.400 6.062 -16.923 1.00 95.88 181 TYR A C 1
ATOM 1428 O O . TYR A 1 181 ? 14.737 6.839 -17.816 1.00 95.88 181 TYR A O 1
ATOM 1436 N N . ASN A 1 182 ? 13.204 5.463 -16.945 1.00 95.44 182 ASN A N 1
ATOM 1437 C CA . ASN A 1 182 ? 12.264 5.548 -18.069 1.00 95.44 182 ASN A CA 1
ATOM 1438 C C . ASN A 1 182 ? 11.285 6.722 -17.932 1.00 95.44 182 ASN A C 1
ATOM 1440 O O . ASN A 1 182 ? 10.069 6.565 -18.046 1.00 95.44 182 ASN A O 1
ATOM 1444 N N . TYR A 1 183 ? 11.810 7.931 -17.728 1.00 94.56 183 TYR A N 1
ATOM 1445 C CA . TYR A 1 183 ? 10.984 9.133 -17.545 1.00 94.56 183 TYR A CA 1
ATOM 1446 C C . TYR A 1 183 ? 10.178 9.540 -18.791 1.00 94.56 183 TYR A C 1
ATOM 1448 O O . TYR A 1 183 ? 9.321 10.423 -18.741 1.00 94.56 183 TYR A O 1
ATOM 1456 N N . ASN A 1 184 ? 10.442 8.916 -19.937 1.00 95.12 184 ASN A N 1
ATOM 1457 C CA . ASN A 1 184 ? 9.682 9.101 -21.165 1.00 95.12 184 ASN A CA 1
ATOM 1458 C C . ASN A 1 184 ? 8.335 8.341 -21.173 1.00 95.12 184 ASN A C 1
ATOM 1460 O O . ASN A 1 184 ? 7.555 8.547 -22.100 1.00 95.12 184 ASN A O 1
ATOM 1464 N N . VAL A 1 185 ? 8.051 7.497 -20.170 1.00 97.31 185 VAL A N 1
ATOM 1465 C CA . VAL A 1 185 ? 6.830 6.675 -20.089 1.00 97.31 185 VAL A CA 1
ATOM 1466 C C . VAL A 1 185 ? 6.038 7.001 -18.810 1.00 97.31 185 VAL A C 1
ATOM 1468 O O . VAL A 1 185 ? 6.403 6.532 -17.731 1.00 97.31 185 VAL A O 1
ATOM 1471 N N . PRO A 1 186 ? 4.923 7.754 -18.899 1.00 98.06 186 PRO A N 1
ATOM 1472 C CA . PRO A 1 186 ? 4.120 8.141 -17.733 1.00 98.06 186 PRO A CA 1
ATOM 1473 C C . PRO A 1 186 ? 3.649 6.969 -16.866 1.00 98.06 186 PRO A C 1
ATOM 1475 O O . PRO A 1 186 ? 3.679 7.058 -15.646 1.00 98.06 186 PRO A O 1
ATOM 1478 N N . ALA A 1 187 ? 3.252 5.848 -17.473 1.00 98.19 187 ALA A N 1
ATOM 1479 C CA . ALA A 1 187 ? 2.778 4.684 -16.725 1.00 98.19 187 ALA A CA 1
ATOM 1480 C C . ALA A 1 187 ? 3.888 3.989 -15.914 1.00 98.19 187 ALA A C 1
ATOM 1482 O O . ALA A 1 187 ? 3.586 3.383 -14.893 1.00 98.19 187 ALA A O 1
ATOM 1483 N N . ILE A 1 188 ? 5.163 4.100 -16.321 1.00 98.31 188 ILE A N 1
ATOM 1484 C CA . ILE A 1 188 ? 6.288 3.621 -15.500 1.00 98.31 188 ILE A CA 1
ATOM 1485 C C . ILE A 1 188 ? 6.492 4.562 -14.311 1.00 98.31 188 ILE A C 1
ATOM 1487 O O . ILE A 1 188 ? 6.619 4.099 -13.187 1.00 98.31 188 ILE A O 1
ATOM 1491 N N . ILE A 1 189 ? 6.426 5.881 -14.514 1.00 98.56 189 ILE A N 1
ATOM 1492 C CA . ILE A 1 189 ? 6.471 6.829 -13.389 1.00 98.56 189 ILE A CA 1
ATOM 1493 C C . ILE A 1 189 ? 5.302 6.576 -12.419 1.00 98.56 189 ILE A C 1
ATOM 1495 O O . ILE A 1 189 ? 5.495 6.621 -11.204 1.00 98.56 189 ILE A O 1
ATOM 1499 N N . ALA A 1 190 ? 4.107 6.269 -12.935 1.00 98.69 190 ALA A N 1
ATOM 1500 C CA . ALA A 1 190 ? 2.949 5.915 -12.117 1.00 98.69 190 ALA A CA 1
ATOM 1501 C C . ALA A 1 190 ? 3.184 4.619 -11.324 1.00 98.69 190 ALA A C 1
ATOM 1503 O O . ALA A 1 190 ? 2.919 4.608 -10.128 1.00 98.69 190 ALA A O 1
ATOM 1504 N N . HIS A 1 191 ? 3.747 3.580 -11.950 1.00 98.56 191 HIS A N 1
ATOM 1505 C CA . HIS A 1 191 ? 4.147 2.327 -11.295 1.00 98.56 191 HIS A CA 1
ATOM 1506 C C . HIS A 1 191 ? 5.090 2.575 -10.104 1.00 98.56 191 HIS A C 1
ATOM 1508 O O . HIS A 1 191 ? 4.792 2.186 -8.976 1.00 98.56 191 HIS A O 1
ATOM 1514 N N . GLU A 1 192 ? 6.172 3.331 -10.315 1.00 98.44 192 GLU A N 1
ATOM 1515 C CA . GLU A 1 192 ? 7.113 3.666 -9.235 1.00 98.44 192 GLU A CA 1
ATOM 1516 C C . GLU A 1 192 ? 6.466 4.526 -8.140 1.00 98.44 192 GLU A C 1
ATOM 1518 O O . GLU A 1 192 ? 6.741 4.382 -6.946 1.00 98.44 192 GLU A O 1
ATOM 1523 N N . THR A 1 193 ? 5.568 5.430 -8.528 1.00 98.38 193 THR A N 1
ATOM 1524 C CA . THR A 1 193 ? 4.814 6.251 -7.573 1.00 98.38 193 THR A CA 1
ATOM 1525 C C . THR A 1 193 ? 3.881 5.380 -6.727 1.00 98.38 193 THR A C 1
ATOM 1527 O O . THR A 1 193 ? 3.816 5.561 -5.511 1.00 98.38 193 THR A O 1
ATOM 1530 N N . MET A 1 194 ? 3.220 4.388 -7.334 1.00 97.44 194 MET A N 1
ATOM 1531 C CA . MET A 1 194 ? 2.332 3.436 -6.659 1.00 97.44 194 MET A CA 1
ATOM 1532 C C . MET A 1 194 ? 3.071 2.554 -5.645 1.00 97.44 194 MET A C 1
ATOM 1534 O O . MET A 1 194 ? 2.536 2.315 -4.560 1.00 97.44 194 MET A O 1
ATOM 1538 N N . HIS A 1 195 ? 4.319 2.156 -5.912 1.00 97.25 195 HIS A N 1
ATOM 1539 C CA . HIS A 1 195 ? 5.165 1.510 -4.901 1.00 97.25 195 HIS A CA 1
ATOM 1540 C C . HIS A 1 195 ? 5.337 2.384 -3.659 1.00 97.25 195 HIS A C 1
ATOM 1542 O O . HIS A 1 195 ? 5.046 1.944 -2.546 1.00 97.25 195 HIS A O 1
ATOM 1548 N N . SER A 1 196 ? 5.670 3.665 -3.834 1.00 94.75 196 SER A N 1
ATOM 1549 C CA . SER A 1 196 ? 5.765 4.623 -2.720 1.00 94.75 196 SER A CA 1
ATOM 1550 C C . SER A 1 196 ? 4.425 4.917 -2.048 1.00 94.75 196 SER A C 1
ATOM 1552 O O . SER A 1 196 ? 4.405 5.441 -0.934 1.00 94.75 196 SER A O 1
ATOM 1554 N N . MET A 1 197 ? 3.311 4.554 -2.679 1.00 91.88 197 MET A N 1
ATOM 1555 C CA . MET A 1 197 ? 1.976 4.573 -2.086 1.00 91.88 197 MET A CA 1
ATOM 1556 C C . MET A 1 197 ? 1.625 3.274 -1.336 1.00 91.88 197 MET A C 1
ATOM 1558 O O . MET A 1 197 ? 0.621 3.216 -0.636 1.00 91.88 197 MET A O 1
ATOM 1562 N N . GLY A 1 198 ? 2.464 2.242 -1.408 1.00 89.56 198 GLY A N 1
ATOM 1563 C CA . GLY A 1 198 ? 2.277 0.983 -0.683 1.00 89.56 198 GLY A CA 1
ATOM 1564 C C . GLY A 1 198 ? 1.663 -0.136 -1.520 1.00 89.56 198 GLY A C 1
ATOM 1565 O O . GLY A 1 198 ? 1.252 -1.145 -0.956 1.00 89.56 198 GLY A O 1
ATOM 1566 N N . ILE A 1 199 ? 1.598 0.026 -2.842 1.00 90.94 199 ILE A N 1
ATOM 1567 C CA . ILE A 1 199 ? 1.139 -1.019 -3.757 1.00 90.94 199 ILE A CA 1
ATOM 1568 C C . ILE A 1 199 ? 2.337 -1.886 -4.162 1.00 90.94 199 ILE A C 1
ATOM 1570 O O . ILE A 1 199 ? 3.341 -1.378 -4.661 1.00 90.94 199 ILE A O 1
ATOM 1574 N N . MET A 1 200 ? 2.240 -3.196 -3.941 1.00 92.88 200 MET A N 1
ATOM 1575 C CA . MET A 1 200 ? 3.223 -4.171 -4.428 1.00 92.88 200 MET A CA 1
ATOM 1576 C C . MET A 1 200 ? 2.885 -4.647 -5.836 1.00 92.88 200 MET A C 1
ATOM 1578 O O . MET A 1 200 ? 1.836 -4.322 -6.386 1.00 92.88 200 MET A O 1
ATOM 1582 N N . HIS A 1 201 ? 3.775 -5.445 -6.419 1.00 96.25 201 HIS A N 1
ATOM 1583 C CA . HIS A 1 201 ? 3.458 -6.142 -7.655 1.00 96.25 201 HIS A CA 1
ATOM 1584 C C . HIS A 1 201 ? 2.320 -7.148 -7.498 1.00 96.25 201 HIS A C 1
ATOM 1586 O O . HIS A 1 201 ? 2.245 -7.871 -6.502 1.00 96.25 201 HIS A O 1
ATOM 1592 N N . GLU A 1 202 ? 1.502 -7.264 -8.540 1.00 95.12 202 GLU A N 1
ATOM 1593 C CA . GLU A 1 202 ? 0.341 -8.158 -8.555 1.00 95.12 202 GLU A CA 1
ATOM 1594 C C . GLU A 1 202 ? 0.765 -9.633 -8.461 1.00 95.12 202 GLU A C 1
ATOM 1596 O O . GLU A 1 202 ? 0.175 -10.418 -7.716 1.00 95.12 202 GLU A O 1
ATOM 1601 N N . GLN A 1 203 ? 1.868 -10.022 -9.117 1.00 94.88 203 GLN A N 1
ATOM 1602 C CA . GLN A 1 203 ? 2.387 -11.388 -9.005 1.00 94.88 203 GLN A CA 1
ATOM 1603 C C . GLN A 1 203 ? 2.985 -11.711 -7.630 1.00 94.88 203 GLN A C 1
ATOM 1605 O O . GLN A 1 203 ? 3.397 -12.847 -7.429 1.00 94.88 203 GLN A O 1
ATOM 1610 N N . CYS A 1 204 ? 3.075 -10.771 -6.687 1.00 92.44 204 CYS A N 1
ATOM 1611 C CA . CYS A 1 204 ? 3.537 -11.052 -5.324 1.00 92.44 204 CYS A CA 1
ATOM 1612 C C . CYS A 1 204 ? 2.390 -11.437 -4.377 1.00 92.44 204 CYS A C 1
ATOM 1614 O O . CYS A 1 204 ? 2.649 -11.766 -3.221 1.00 92.44 204 CYS A O 1
ATOM 1616 N N . ARG A 1 205 ? 1.131 -11.432 -4.838 1.00 86.06 205 ARG A N 1
ATOM 1617 C CA . ARG A 1 205 ? -0.020 -11.768 -3.991 1.00 86.06 205 ARG A CA 1
ATOM 1618 C C . ARG A 1 205 ? 0.068 -13.187 -3.395 1.00 86.06 205 ARG A C 1
ATOM 1620 O O . ARG A 1 205 ? 0.478 -14.119 -4.098 1.00 86.06 205 ARG A O 1
ATOM 1627 N N . PRO A 1 206 ? -0.396 -13.398 -2.146 1.00 82.44 206 PRO A N 1
ATOM 1628 C CA . PRO A 1 206 ? -0.450 -14.729 -1.533 1.00 82.44 206 PRO A CA 1
ATOM 1629 C C . PRO A 1 206 ? -1.324 -15.734 -2.280 1.00 82.44 206 PRO A C 1
ATOM 1631 O O . PRO A 1 206 ? -1.029 -16.928 -2.277 1.00 82.44 206 PRO A O 1
ATOM 1634 N N . ASP A 1 207 ? -2.386 -15.262 -2.932 1.00 79.50 207 ASP A N 1
ATOM 1635 C CA . ASP A 1 207 ? -3.349 -16.083 -3.664 1.00 79.50 207 ASP A CA 1
ATOM 1636 C C . ASP A 1 207 ? -2.961 -16.313 -5.134 1.00 79.50 207 ASP A C 1
ATOM 1638 O O . ASP A 1 207 ? -3.669 -17.033 -5.835 1.00 79.50 207 ASP A O 1
ATOM 1642 N N . ARG A 1 208 ? -1.820 -15.787 -5.616 1.00 87.56 208 ARG A N 1
ATOM 1643 C CA . ARG A 1 208 ? -1.426 -15.856 -7.041 1.00 87.56 208 ARG A CA 1
ATOM 1644 C C . ARG A 1 208 ? -1.473 -17.268 -7.631 1.00 87.56 208 ARG A C 1
ATOM 1646 O O . ARG A 1 208 ? -1.772 -17.435 -8.809 1.00 87.56 208 ARG A O 1
ATOM 1653 N N . GLY A 1 209 ? -1.192 -18.292 -6.818 1.00 87.12 209 GLY A N 1
ATOM 1654 C CA . GLY A 1 209 ? -1.200 -19.697 -7.238 1.00 87.12 209 GLY A CA 1
ATOM 1655 C C . GLY A 1 209 ? -2.576 -20.207 -7.682 1.00 87.12 209 GLY A C 1
ATOM 1656 O O . GLY A 1 209 ? -2.655 -21.235 -8.345 1.00 87.12 209 GLY A O 1
ATOM 1657 N N . GLN A 1 210 ? -3.652 -19.483 -7.360 1.00 89.12 210 GLN A N 1
ATOM 1658 C CA . GLN A 1 210 ? -5.010 -19.750 -7.842 1.00 89.12 210 GLN A CA 1
ATOM 1659 C C . GLN A 1 210 ? -5.265 -19.213 -9.260 1.00 89.12 210 GLN A C 1
ATOM 1661 O O . GLN A 1 210 ? -6.299 -19.520 -9.847 1.00 89.12 210 GLN A O 1
ATOM 1666 N N . TYR A 1 211 ? -4.337 -18.433 -9.824 1.00 90.81 211 TYR A N 1
ATOM 1667 C CA . TYR A 1 211 ? -4.523 -17.724 -11.096 1.00 90.81 211 TYR A CA 1
ATOM 1668 C C . TYR A 1 211 ? -3.376 -17.956 -12.084 1.00 90.81 211 TYR A C 1
ATOM 1670 O O . TYR A 1 211 ? -3.590 -17.965 -13.301 1.00 90.81 211 TYR A O 1
ATOM 1678 N N . MET A 1 212 ? -2.158 -18.168 -11.584 1.00 94.56 212 MET A N 1
ATOM 1679 C CA . MET A 1 212 ? -0.963 -18.333 -12.403 1.00 94.56 212 MET A CA 1
ATOM 1680 C C . MET A 1 212 ? -0.015 -19.407 -11.890 1.00 94.56 212 MET A C 1
ATOM 1682 O O . MET A 1 212 ? 0.015 -19.755 -10.711 1.00 94.56 212 MET A O 1
ATOM 1686 N N . ILE A 1 213 ? 0.823 -19.873 -12.807 1.00 95.44 213 ILE A N 1
ATOM 1687 C CA . ILE A 1 213 ? 1.947 -20.758 -12.533 1.00 95.44 213 ILE A CA 1
ATOM 1688 C C . ILE A 1 213 ? 3.217 -19.913 -12.555 1.00 95.44 213 ILE A C 1
ATOM 1690 O O . ILE A 1 213 ? 3.470 -19.215 -13.534 1.00 95.44 213 ILE A O 1
ATOM 1694 N N . VAL A 1 214 ? 4.033 -20.020 -11.504 1.00 96.12 214 VAL A N 1
ATOM 1695 C CA . VAL A 1 214 ? 5.386 -19.449 -11.442 1.00 96.12 214 VAL A CA 1
ATOM 1696 C C . VAL A 1 214 ? 6.389 -20.600 -11.383 1.00 96.12 214 VAL A C 1
ATOM 1698 O O . VAL A 1 214 ? 6.512 -21.281 -10.366 1.00 96.12 214 VAL A O 1
ATOM 1701 N N . ASN A 1 215 ? 7.100 -20.848 -12.480 1.00 95.19 215 ASN A N 1
ATOM 1702 C CA . ASN A 1 215 ? 8.079 -21.926 -12.582 1.00 95.19 215 ASN A CA 1
ATOM 1703 C C . ASN A 1 215 ? 9.497 -21.404 -12.323 1.00 95.19 215 ASN A C 1
ATOM 1705 O O . ASN A 1 215 ? 10.218 -21.034 -13.251 1.00 95.19 215 ASN A O 1
ATOM 1709 N N . LEU A 1 216 ? 9.914 -21.427 -11.056 1.00 93.62 216 LEU A N 1
ATOM 1710 C CA . LEU A 1 216 ? 11.223 -20.920 -10.626 1.00 93.62 216 LEU A CA 1
ATOM 1711 C C . LEU A 1 216 ? 12.417 -21.673 -11.236 1.00 93.62 216 LEU A C 1
ATOM 1713 O O . LEU A 1 216 ? 13.499 -21.106 -11.309 1.00 93.62 216 LEU A O 1
ATOM 1717 N N . ASN A 1 217 ? 12.236 -22.891 -11.761 1.00 94.88 217 ASN A N 1
ATOM 1718 C CA . ASN A 1 217 ? 13.304 -23.597 -12.487 1.00 94.88 217 ASN A CA 1
ATOM 1719 C C . ASN A 1 217 ? 13.637 -22.945 -13.840 1.00 94.88 217 ASN A C 1
ATOM 1721 O O . ASN A 1 217 ? 14.654 -23.267 -14.448 1.00 94.88 217 ASN A O 1
ATOM 1725 N N . ARG A 1 218 ? 12.764 -22.061 -14.336 1.00 94.88 218 ARG A N 1
ATOM 1726 C CA . ARG A 1 218 ? 12.988 -21.263 -15.549 1.00 94.88 218 ARG A CA 1
ATOM 1727 C C . ARG A 1 218 ? 13.503 -19.859 -15.237 1.00 94.88 218 ARG A C 1
ATOM 1729 O O . ARG A 1 218 ? 13.911 -19.163 -16.165 1.00 94.88 218 ARG A O 1
ATOM 1736 N N . ALA A 1 219 ? 13.474 -19.447 -13.970 1.00 94.81 219 ALA A N 1
ATOM 1737 C CA . ALA A 1 219 ? 13.986 -18.162 -13.520 1.00 94.81 219 ALA A CA 1
ATOM 1738 C C . ALA A 1 219 ? 15.498 -18.236 -13.290 1.00 94.81 219 ALA A C 1
ATOM 1740 O O . ALA A 1 219 ? 16.024 -19.251 -12.833 1.00 94.81 219 ALA A O 1
ATOM 1741 N N . ASP A 1 220 ? 16.205 -17.154 -13.594 1.00 91.62 220 ASP A N 1
ATOM 1742 C CA . ASP A 1 220 ? 17.610 -17.026 -13.223 1.00 91.62 220 ASP A CA 1
ATOM 1743 C C . ASP A 1 220 ? 17.723 -16.964 -11.694 1.00 91.62 220 ASP A C 1
ATOM 1745 O O . ASP A 1 220 ? 17.061 -16.158 -11.033 1.00 91.62 220 ASP A O 1
ATOM 1749 N N . GLN A 1 221 ? 18.573 -17.818 -11.124 1.00 87.25 221 GLN A N 1
ATOM 1750 C CA . GLN A 1 221 ? 18.718 -17.953 -9.675 1.00 87.25 221 GLN A CA 1
ATOM 1751 C C . GLN A 1 221 ? 19.146 -16.650 -8.985 1.00 87.25 221 GLN A C 1
ATOM 1753 O O . GLN A 1 221 ? 18.841 -16.454 -7.810 1.00 87.25 221 GLN A O 1
ATOM 1758 N N . ARG A 1 222 ? 19.812 -15.741 -9.709 1.00 86.50 222 ARG A N 1
ATOM 1759 C CA . ARG A 1 222 ? 20.223 -14.422 -9.200 1.00 86.50 222 ARG A CA 1
ATOM 1760 C C . ARG A 1 222 ? 19.038 -13.485 -8.952 1.00 86.50 222 ARG A C 1
ATOM 1762 O O . ARG A 1 222 ? 19.180 -12.501 -8.234 1.00 86.50 222 ARG A O 1
ATOM 1769 N N . TYR A 1 223 ? 17.878 -13.792 -9.530 1.00 90.19 223 TYR A N 1
ATOM 1770 C CA . TYR A 1 223 ? 16.685 -12.948 -9.526 1.00 90.19 223 TYR A CA 1
ATOM 1771 C C . TYR A 1 223 ? 15.487 -13.607 -8.827 1.00 90.19 223 TYR A C 1
ATOM 1773 O O . TYR A 1 223 ? 14.358 -13.158 -8.999 1.00 90.19 223 TYR A O 1
ATOM 1781 N N . LEU A 1 224 ? 15.694 -14.647 -8.006 1.00 89.62 224 LEU A N 1
ATOM 1782 C CA . LEU A 1 224 ? 14.594 -15.316 -7.283 1.00 89.62 224 LEU A CA 1
ATOM 1783 C C . LEU A 1 224 ? 13.819 -14.382 -6.348 1.00 89.62 224 LEU A C 1
ATOM 1785 O O . LEU A 1 224 ? 12.630 -14.594 -6.118 1.00 89.62 224 LEU A O 1
ATOM 1789 N N . ILE A 1 225 ? 14.471 -13.319 -5.879 1.00 93.75 225 ILE A N 1
ATOM 1790 C CA . ILE A 1 225 ? 13.846 -12.245 -5.110 1.00 93.75 225 ILE A CA 1
ATOM 1791 C C . ILE A 1 225 ? 12.624 -11.623 -5.793 1.00 93.75 225 ILE A C 1
ATOM 1793 O O . ILE A 1 225 ? 11.658 -11.251 -5.138 1.00 93.75 225 ILE A O 1
ATOM 1797 N N . ASN A 1 226 ? 12.607 -11.612 -7.122 1.00 95.38 226 ASN A N 1
ATOM 1798 C CA . ASN A 1 226 ? 11.541 -11.018 -7.924 1.00 95.38 226 ASN A CA 1
ATOM 1799 C C . ASN A 1 226 ? 10.246 -11.836 -7.935 1.00 95.38 226 ASN A C 1
ATOM 1801 O O . ASN A 1 226 ? 9.235 -11.388 -8.472 1.00 95.38 226 ASN A O 1
ATOM 1805 N N . PHE A 1 227 ? 10.269 -13.029 -7.340 1.00 95.19 227 PHE A N 1
ATOM 1806 C CA . PHE A 1 227 ? 9.134 -13.942 -7.278 1.00 95.19 227 PHE A CA 1
ATOM 1807 C C . PHE A 1 227 ? 8.677 -14.218 -5.847 1.00 95.19 227 PHE A C 1
ATOM 1809 O O . PHE A 1 227 ? 7.941 -15.186 -5.627 1.00 95.19 227 PHE A O 1
ATOM 1816 N N . ASN A 1 228 ? 9.075 -13.379 -4.888 1.00 93.94 228 ASN A N 1
ATOM 1817 C CA . ASN A 1 228 ? 8.559 -13.433 -3.527 1.00 93.94 228 ASN A CA 1
ATOM 1818 C C . ASN A 1 228 ? 7.024 -13.436 -3.505 1.00 93.94 228 ASN A C 1
ATOM 1820 O O . ASN A 1 228 ? 6.364 -12.827 -4.346 1.00 93.94 228 ASN A O 1
ATOM 1824 N N . ILE A 1 229 ? 6.463 -14.138 -2.525 1.00 88.38 229 ILE A N 1
ATOM 1825 C CA . ILE A 1 229 ? 5.085 -13.919 -2.091 1.00 88.38 229 ILE A CA 1
ATOM 1826 C C . ILE A 1 229 ? 5.165 -12.912 -0.948 1.00 88.38 229 ILE A C 1
ATOM 1828 O O . ILE A 1 229 ? 5.944 -13.127 -0.023 1.00 88.38 229 ILE A O 1
ATOM 1832 N N . ASP A 1 230 ? 4.393 -11.830 -1.003 1.00 84.31 230 ASP A N 1
ATOM 1833 C CA . ASP A 1 230 ? 4.294 -10.874 0.098 1.00 84.31 230 ASP A CA 1
ATOM 1834 C C . ASP A 1 230 ? 3.430 -11.480 1.218 1.00 84.31 230 ASP A C 1
ATOM 1836 O O . ASP A 1 230 ? 2.212 -11.584 1.056 1.00 84.31 230 ASP A O 1
ATOM 1840 N N . PRO A 1 231 ? 4.016 -11.879 2.364 1.00 73.00 231 PRO A N 1
ATOM 1841 C CA . PRO A 1 231 ? 3.275 -12.539 3.437 1.00 73.00 231 PRO A CA 1
ATOM 1842 C C . PRO A 1 231 ? 2.382 -11.574 4.229 1.00 73.00 231 PRO A C 1
ATOM 1844 O O . PRO A 1 231 ? 1.661 -11.999 5.129 1.00 73.00 231 PRO A O 1
ATOM 1847 N N . THR A 1 232 ? 2.472 -10.275 3.948 1.00 69.94 232 THR A N 1
ATOM 1848 C CA . THR A 1 232 ? 1.807 -9.198 4.689 1.00 69.94 232 THR A CA 1
ATOM 1849 C C . THR A 1 232 ? 0.599 -8.642 3.941 1.00 69.94 232 THR A C 1
ATOM 1851 O O . THR A 1 232 ? -0.226 -7.926 4.512 1.00 69.94 232 THR A O 1
ATOM 1854 N N . MET A 1 233 ? 0.482 -8.993 2.662 1.00 71.12 233 MET A N 1
ATOM 1855 C CA . MET A 1 233 ? -0.600 -8.592 1.785 1.00 71.12 233 MET A CA 1
ATOM 1856 C C . MET A 1 233 ? -1.815 -9.502 1.973 1.00 71.12 233 MET A C 1
ATOM 1858 O O . MET A 1 233 ? -1.683 -10.712 2.108 1.00 71.12 233 MET A O 1
ATOM 1862 N N . SER A 1 234 ? -3.018 -8.931 1.936 1.00 54.91 234 SER A N 1
ATOM 1863 C CA . SER A 1 234 ? -4.270 -9.708 1.895 1.00 54.91 234 SER A CA 1
ATOM 1864 C C . SER A 1 234 ? -4.840 -9.848 0.478 1.00 54.91 234 SER A C 1
ATOM 1866 O O . SER A 1 234 ? -5.729 -10.665 0.264 1.00 54.91 234 SER A O 1
ATOM 1868 N N . GLY A 1 235 ? -4.313 -9.079 -0.487 1.00 59.41 235 GLY A N 1
ATOM 1869 C CA . GLY A 1 235 ? -4.898 -8.913 -1.819 1.00 59.41 235 GLY A CA 1
ATOM 1870 C C . GLY A 1 235 ? -6.200 -8.105 -1.755 1.00 59.41 235 GLY A C 1
ATOM 1871 O O . GLY A 1 235 ? -6.869 -8.059 -0.723 1.00 59.41 235 GLY A O 1
ATOM 1872 N N . TYR A 1 236 ? -6.563 -7.429 -2.842 1.00 65.44 236 TYR A N 1
ATOM 1873 C CA . TYR A 1 236 ? -7.878 -6.798 -2.970 1.00 65.44 236 TYR A CA 1
ATOM 1874 C C . TYR A 1 236 ? -8.427 -7.043 -4.369 1.00 65.44 236 TYR A C 1
ATOM 1876 O O . TYR A 1 236 ? -7.699 -6.903 -5.349 1.00 65.44 236 TYR A O 1
ATOM 1884 N N . GLY A 1 237 ? -9.707 -7.408 -4.450 1.00 70.88 237 GLY A N 1
ATOM 1885 C CA . GLY A 1 237 ? -10.360 -7.754 -5.710 1.00 70.88 237 GLY A CA 1
ATOM 1886 C C . GLY A 1 237 ? -9.773 -8.991 -6.399 1.00 70.88 237 GLY A C 1
ATOM 1887 O O . GLY A 1 237 ? -8.920 -9.701 -5.848 1.00 70.88 237 GLY A O 1
ATOM 1888 N N . ASP A 1 238 ? -10.266 -9.227 -7.613 1.00 81.19 238 ASP A N 1
ATOM 1889 C CA . ASP A 1 238 ? -9.812 -10.301 -8.495 1.00 81.19 238 ASP A CA 1
ATOM 1890 C C . ASP A 1 238 ? -8.351 -10.093 -8.918 1.00 81.19 238 ASP A C 1
ATOM 1892 O O . ASP A 1 238 ? -7.865 -8.963 -8.983 1.00 81.19 238 ASP A O 1
ATOM 1896 N N . PHE A 1 239 ? -7.657 -11.188 -9.229 1.00 87.00 239 PHE A N 1
ATOM 1897 C CA . PHE A 1 239 ? -6.275 -11.141 -9.700 1.00 87.00 239 PHE A CA 1
ATOM 1898 C C . PHE A 1 239 ? -6.168 -10.460 -11.071 1.00 87.00 239 PHE A C 1
ATOM 1900 O O . PHE A 1 239 ? -6.776 -10.911 -12.049 1.00 87.00 239 PHE A O 1
ATOM 1907 N N . ASP A 1 240 ? -5.347 -9.414 -11.170 1.00 94.69 240 ASP A N 1
ATOM 1908 C CA . ASP A 1 240 ? -5.340 -8.530 -12.335 1.00 94.69 240 ASP A CA 1
ATOM 1909 C C . ASP A 1 240 ? -4.096 -8.672 -13.227 1.00 94.69 240 ASP A C 1
ATOM 1911 O O . ASP A 1 240 ? -3.084 -7.986 -13.084 1.00 94.69 240 ASP A O 1
ATOM 1915 N N . PHE A 1 241 ? -4.201 -9.518 -14.252 1.00 96.94 241 PHE A N 1
ATOM 1916 C CA . PHE A 1 241 ? -3.146 -9.674 -15.262 1.00 96.94 241 PHE A CA 1
ATOM 1917 C C . PHE A 1 241 ? -2.883 -8.418 -16.108 1.00 96.94 241 PHE A C 1
ATOM 1919 O O . PHE A 1 241 ? -1.849 -8.353 -16.771 1.00 96.94 241 PHE A O 1
ATOM 1926 N N . GLU A 1 242 ? -3.801 -7.450 -16.112 1.00 96.94 242 GLU A N 1
ATOM 1927 C CA . GLU A 1 242 ? -3.667 -6.176 -16.820 1.00 96.94 242 GLU A CA 1
ATOM 1928 C C . GLU A 1 242 ? -3.150 -5.054 -15.908 1.00 96.94 242 GLU A C 1
ATOM 1930 O O . GLU A 1 242 ? -2.958 -3.931 -16.384 1.00 96.94 242 GLU A O 1
ATOM 1935 N N . SER A 1 243 ? -2.894 -5.336 -14.625 1.00 98.00 243 SER A N 1
ATOM 1936 C CA . SER A 1 243 ? -2.335 -4.372 -13.677 1.00 98.00 243 SER A CA 1
ATOM 1937 C C . SER A 1 243 ? -1.026 -3.777 -14.199 1.00 98.00 243 SER A C 1
ATOM 1939 O O . SER A 1 243 ? -0.145 -4.476 -14.716 1.00 98.00 243 SER A O 1
ATOM 1941 N N . VAL A 1 244 ? -0.847 -2.466 -14.015 1.00 98.19 244 VAL A N 1
ATOM 1942 C CA . VAL A 1 244 ? 0.435 -1.799 -14.284 1.00 98.19 244 VAL A CA 1
ATOM 1943 C C . VAL A 1 244 ? 1.548 -2.346 -13.383 1.00 98.19 244 VAL A C 1
ATOM 1945 O O . VAL A 1 244 ? 2.727 -2.217 -13.714 1.00 98.19 244 VAL A O 1
ATOM 1948 N N . MET A 1 245 ? 1.182 -2.979 -12.266 1.00 97.56 245 MET A N 1
ATOM 1949 C CA . MET A 1 245 ? 2.069 -3.591 -11.280 1.00 97.56 245 MET A CA 1
ATOM 1950 C C . MET A 1 245 ? 2.432 -5.044 -11.619 1.00 97.56 245 MET A C 1
ATOM 1952 O O . MET A 1 245 ? 3.219 -5.652 -10.902 1.00 97.56 245 MET A O 1
ATOM 1956 N N . MET A 1 246 ? 1.909 -5.603 -12.715 1.00 97.38 246 MET A N 1
ATOM 1957 C CA . MET A 1 246 ? 2.177 -6.977 -13.141 1.00 97.38 246 MET A CA 1
ATOM 1958 C C . MET A 1 246 ? 3.523 -7.094 -13.885 1.00 97.38 246 MET A C 1
ATOM 1960 O O . MET A 1 246 ? 3.860 -6.268 -14.752 1.00 97.38 246 MET A O 1
ATOM 1964 N N . TYR A 1 247 ? 4.311 -8.122 -13.562 1.00 97.69 247 TYR A N 1
ATOM 1965 C CA . TYR A 1 247 ? 5.473 -8.559 -14.352 1.00 97.69 247 TYR A CA 1
ATOM 1966 C C . TYR A 1 247 ? 5.068 -9.340 -15.599 1.00 97.69 247 TYR A C 1
ATOM 1968 O O . TYR A 1 247 ? 3.973 -9.865 -15.677 1.00 97.69 247 TYR A O 1
ATOM 1976 N N . GLY A 1 248 ? 5.948 -9.437 -16.591 1.00 97.38 248 GLY A N 1
ATOM 1977 C CA . GLY A 1 248 ? 5.709 -10.182 -17.826 1.00 97.38 248 GLY A CA 1
ATOM 1978 C C . GLY A 1 248 ? 6.069 -11.667 -17.739 1.00 97.38 248 GLY A C 1
ATOM 1979 O O . GLY A 1 248 ? 6.916 -12.042 -16.932 1.00 97.38 248 GLY A O 1
ATOM 1980 N N . PRO A 1 249 ? 5.514 -12.521 -18.622 1.00 97.81 249 PRO A N 1
ATOM 1981 C CA . PRO A 1 249 ? 5.756 -13.970 -18.612 1.00 97.81 249 PRO A CA 1
ATOM 1982 C C . PRO A 1 249 ? 7.228 -14.398 -18.618 1.00 97.81 249 PRO A C 1
ATOM 1984 O O . PRO A 1 249 ? 7.572 -15.453 -18.089 1.00 97.81 249 PRO A O 1
ATOM 1987 N N . THR A 1 250 ? 8.094 -13.601 -19.244 1.00 97.50 250 THR A N 1
ATOM 1988 C CA . THR A 1 250 ? 9.518 -13.899 -19.462 1.00 97.50 250 THR A CA 1
ATOM 1989 C C . THR A 1 250 ? 10.449 -13.051 -18.600 1.00 97.50 250 THR A C 1
ATOM 1991 O O . THR A 1 250 ? 11.665 -13.132 -18.775 1.00 97.50 250 THR A O 1
ATOM 1994 N N . ASP A 1 251 ? 9.908 -12.214 -17.710 1.00 96.56 251 ASP A N 1
ATOM 1995 C CA . ASP A 1 251 ? 10.731 -11.391 -16.826 1.00 96.56 251 ASP A CA 1
ATOM 1996 C C . ASP A 1 251 ? 11.614 -12.314 -15.966 1.00 96.56 251 ASP A C 1
ATOM 1998 O O . ASP A 1 251 ? 11.139 -13.293 -15.389 1.00 96.56 251 ASP A O 1
ATOM 2002 N N . PHE A 1 252 ? 12.920 -12.028 -15.944 1.00 96.50 252 PHE A N 1
ATOM 2003 C CA . PHE A 1 252 ? 13.962 -12.797 -15.243 1.00 96.50 252 PHE A CA 1
ATOM 2004 C C . PHE A 1 252 ? 14.125 -14.270 -15.673 1.00 96.50 252 PHE A C 1
ATOM 2006 O O . PHE A 1 252 ? 14.712 -15.068 -14.940 1.00 96.50 252 PHE A O 1
ATOM 2013 N N . ALA A 1 253 ? 13.642 -14.647 -16.861 1.00 96.06 253 ALA A N 1
ATOM 2014 C CA . ALA A 1 253 ? 13.839 -15.987 -17.408 1.00 96.06 253 ALA A CA 1
ATOM 2015 C C . ALA A 1 253 ? 15.310 -16.254 -17.779 1.00 96.06 253 ALA A C 1
ATOM 2017 O O . ALA A 1 253 ? 15.973 -15.402 -18.368 1.00 96.06 253 ALA A O 1
ATOM 2018 N N . ILE A 1 254 ? 15.786 -17.482 -17.546 1.00 96.00 254 ILE A N 1
ATOM 2019 C CA . ILE A 1 254 ? 17.079 -17.971 -18.069 1.00 96.00 254 ILE A CA 1
ATOM 2020 C C . ILE A 1 254 ? 17.067 -17.951 -19.604 1.00 96.00 254 ILE A C 1
ATOM 2022 O O . ILE A 1 254 ? 18.061 -17.630 -20.253 1.00 96.00 254 ILE A O 1
ATOM 2026 N N . ASN A 1 255 ? 15.924 -18.315 -20.186 1.00 93.50 255 ASN A N 1
ATOM 2027 C CA . ASN A 1 255 ? 15.684 -18.313 -21.619 1.00 93.50 255 ASN A CA 1
ATOM 2028 C C . ASN A 1 255 ? 14.329 -17.642 -21.889 1.00 93.50 255 ASN A C 1
ATOM 2030 O O . ASN A 1 255 ? 13.310 -18.212 -21.501 1.00 93.50 255 ASN A O 1
ATOM 2034 N N . PRO A 1 256 ? 14.277 -16.497 -22.593 1.00 89.38 256 PRO A N 1
ATOM 2035 C CA . PRO A 1 256 ? 13.020 -15.822 -22.921 1.00 89.38 256 PRO A CA 1
ATOM 2036 C C . PRO A 1 256 ? 12.024 -16.674 -23.726 1.00 89.38 256 PRO A C 1
ATOM 2038 O O . PRO A 1 256 ? 10.834 -16.381 -23.719 1.00 89.38 256 PRO A O 1
ATOM 2041 N N . ALA A 1 257 ? 12.468 -17.744 -24.398 1.00 93.31 257 ALA A N 1
ATOM 2042 C CA . ALA A 1 257 ? 11.569 -18.696 -25.059 1.00 93.31 257 ALA A CA 1
ATOM 2043 C C . ALA A 1 257 ? 10.824 -19.623 -24.075 1.00 93.31 257 ALA A C 1
ATOM 2045 O O . ALA A 1 257 ? 9.887 -20.316 -24.469 1.00 93.31 257 ALA A O 1
ATOM 2046 N N . LEU A 1 258 ? 11.242 -19.662 -22.806 1.00 93.12 258 LEU A N 1
ATOM 2047 C CA . LEU A 1 258 ? 10.660 -20.474 -21.742 1.00 93.12 258 LEU A CA 1
ATOM 2048 C C . LEU A 1 258 ? 10.098 -19.548 -20.650 1.00 93.12 258 LEU A C 1
ATOM 2050 O O . LEU A 1 258 ? 10.836 -19.152 -19.748 1.00 93.12 258 LEU A O 1
ATOM 2054 N N . PRO A 1 259 ? 8.799 -19.205 -20.699 1.00 96.06 259 PRO A N 1
ATOM 2055 C CA . PRO A 1 259 ? 8.200 -18.277 -19.746 1.00 96.06 259 PRO A CA 1
ATOM 2056 C C . PRO A 1 259 ? 8.281 -18.833 -18.320 1.00 96.06 259 PRO A C 1
ATOM 2058 O O . PRO A 1 259 ? 8.024 -20.023 -18.081 1.00 96.06 259 PRO A O 1
ATOM 2061 N N . VAL A 1 260 ? 8.629 -17.949 -17.385 1.00 97.56 260 VAL A N 1
ATOM 2062 C CA . VAL A 1 260 ? 8.627 -18.200 -15.939 1.00 97.56 260 VAL A CA 1
ATOM 2063 C C . VAL A 1 260 ? 7.201 -18.160 -15.407 1.00 97.56 260 VAL A C 1
ATOM 2065 O O . VAL A 1 260 ? 6.862 -18.953 -14.534 1.00 97.56 260 VAL A O 1
ATOM 2068 N N . MET A 1 261 ? 6.367 -17.271 -15.953 1.00 97.94 261 MET A N 1
ATOM 2069 C CA . MET A 1 261 ? 4.991 -17.068 -15.512 1.00 97.94 261 MET A CA 1
ATOM 2070 C C . MET A 1 261 ? 3.996 -17.344 -16.637 1.00 97.94 261 MET A C 1
ATOM 2072 O O . MET A 1 261 ? 4.154 -16.841 -17.748 1.00 97.94 261 MET A O 1
ATOM 2076 N N . THR A 1 262 ? 2.952 -18.115 -16.347 1.00 97.75 262 THR A N 1
ATOM 2077 C CA . THR A 1 262 ? 1.830 -18.378 -17.267 1.00 97.75 262 THR A CA 1
ATOM 2078 C C . THR A 1 262 ? 0.509 -18.349 -16.511 1.00 97.75 262 THR A C 1
ATOM 2080 O O . THR A 1 262 ? 0.487 -18.481 -15.289 1.00 97.75 262 THR A O 1
ATOM 2083 N N . ARG A 1 263 ? -0.614 -18.246 -17.225 1.00 97.00 263 ARG A N 1
ATOM 2084 C CA . ARG A 1 263 ? -1.927 -18.580 -16.652 1.00 97.00 263 ARG A CA 1
ATOM 2085 C C . ARG A 1 263 ? -1.978 -20.066 -16.270 1.00 97.00 263 ARG A C 1
ATOM 2087 O O . ARG A 1 263 ? -1.113 -20.844 -16.688 1.00 97.00 263 ARG A O 1
ATOM 2094 N N . LEU A 1 264 ? -2.988 -20.469 -15.495 1.00 94.38 264 LEU A N 1
ATOM 2095 C CA . LEU A 1 264 ? -3.180 -21.880 -15.119 1.00 94.38 264 LEU A CA 1
ATOM 2096 C C . LEU A 1 264 ? -3.350 -22.816 -16.326 1.00 94.38 264 LEU A C 1
ATOM 2098 O O . LEU A 1 264 ? -2.923 -23.964 -16.269 1.00 94.38 264 LEU A O 1
ATOM 2102 N N . ASP A 1 265 ? -3.923 -22.326 -17.427 1.00 94.88 265 ASP A N 1
ATOM 2103 C CA . ASP A 1 265 ? -4.066 -23.078 -18.682 1.00 94.88 265 ASP A CA 1
ATOM 2104 C C . ASP A 1 265 ? -2.783 -23.095 -19.543 1.00 94.88 265 ASP A C 1
ATOM 2106 O O . ASP A 1 265 ? -2.773 -23.642 -20.644 1.00 94.88 265 ASP A O 1
ATOM 2110 N N . GLY A 1 266 ? -1.692 -22.494 -19.054 1.00 94.75 266 GLY A N 1
ATOM 2111 C CA . GLY A 1 266 ? -0.410 -22.394 -19.749 1.00 94.75 266 GLY A CA 1
ATOM 2112 C C . GLY A 1 266 ? -0.321 -21.265 -20.778 1.00 94.75 266 GLY A C 1
ATOM 2113 O O . GLY A 1 266 ? 0.758 -21.044 -21.332 1.00 94.75 266 GLY A O 1
ATOM 2114 N N . SER A 1 267 ? -1.403 -20.524 -21.026 1.00 96.94 267 SER A N 1
ATOM 2115 C CA . SER A 1 267 ? -1.378 -19.392 -21.950 1.00 96.94 267 SER A CA 1
ATOM 2116 C C . SER A 1 267 ? -0.629 -18.188 -21.365 1.00 96.94 267 SER A C 1
ATOM 2118 O O . SER A 1 267 ? -0.462 -18.030 -20.148 1.00 96.94 267 SER A O 1
ATOM 2120 N N . LEU A 1 268 ? -0.129 -17.339 -22.264 1.00 97.25 268 LEU A N 1
ATOM 2121 C CA . LEU A 1 268 ? 0.611 -16.132 -21.909 1.00 97.25 268 LEU A CA 1
ATOM 2122 C C . LEU A 1 268 ? -0.335 -14.951 -21.703 1.00 97.25 268 LEU A C 1
ATOM 2124 O O . LEU A 1 268 ? -1.477 -14.935 -22.156 1.00 97.25 268 LEU A O 1
ATOM 2128 N N . PHE A 1 269 ? 0.181 -13.932 -21.033 1.00 97.31 269 PHE A N 1
ATOM 2129 C CA . PHE A 1 269 ? -0.477 -12.649 -20.833 1.00 97.31 269 PHE A CA 1
ATOM 2130 C C . PHE A 1 269 ? 0.511 -11.523 -21.157 1.00 97.31 269 PHE A C 1
ATOM 2132 O O . PHE A 1 269 ? 1.711 -11.758 -21.321 1.00 97.31 269 PHE A O 1
ATOM 2139 N N . THR A 1 270 ? 0.018 -10.296 -21.298 1.00 96.50 270 THR A N 1
ATOM 2140 C CA . THR A 1 270 ? 0.838 -9.171 -21.749 1.00 96.50 270 THR A CA 1
ATOM 2141 C C . THR A 1 270 ? 1.197 -8.263 -20.585 1.00 96.50 270 THR A C 1
ATOM 2143 O O . THR A 1 270 ? 0.329 -7.731 -19.907 1.00 96.50 270 THR A O 1
ATOM 2146 N N . LYS A 1 271 ? 2.498 -8.019 -20.398 1.00 96.00 271 LYS A N 1
ATOM 2147 C CA . LYS A 1 271 ? 2.969 -6.934 -19.536 1.00 96.00 271 LYS A CA 1
ATOM 2148 C C . LYS A 1 271 ? 2.638 -5.602 -20.197 1.00 96.00 271 LYS A C 1
ATOM 2150 O O . LYS A 1 271 ? 3.224 -5.269 -21.228 1.00 96.00 271 LYS A O 1
ATOM 2155 N N . GLN A 1 272 ? 1.737 -4.831 -19.601 1.00 96.06 272 GLN A N 1
ATOM 2156 C CA . GLN A 1 272 ? 1.401 -3.492 -20.079 1.00 96.06 272 GLN A CA 1
ATOM 2157 C C . GLN A 1 272 ? 2.045 -2.410 -19.195 1.00 96.06 272 GLN A C 1
ATOM 2159 O O . GLN A 1 272 ? 2.176 -2.561 -17.980 1.00 96.06 272 GLN A O 1
ATOM 2164 N N . ARG A 1 273 ? 2.492 -1.319 -19.827 1.00 96.44 273 ARG A N 1
ATOM 2165 C CA . ARG A 1 273 ? 2.994 -0.090 -19.181 1.00 96.44 273 ARG A CA 1
ATOM 2166 C C . ARG A 1 273 ? 2.421 1.128 -19.903 1.00 96.44 273 ARG A C 1
ATOM 2168 O O . ARG A 1 273 ? 3.151 1.993 -20.380 1.00 96.44 273 ARG A O 1
ATOM 2175 N N . VAL A 1 274 ? 1.099 1.136 -20.054 1.00 96.00 274 VAL A N 1
ATOM 2176 C CA . VAL A 1 274 ? 0.354 2.159 -20.803 1.00 96.00 274 VAL A CA 1
ATOM 2177 C C . VAL A 1 274 ? -0.651 2.882 -19.911 1.00 96.00 274 VAL A C 1
ATOM 2179 O O . VAL A 1 274 ? -0.802 4.095 -20.037 1.00 96.00 274 VAL A O 1
ATOM 2182 N N . ARG A 1 275 ? -1.328 2.165 -19.008 1.00 95.94 275 ARG A N 1
ATOM 2183 C CA . ARG A 1 275 ? -2.401 2.702 -18.156 1.00 95.94 275 ARG A CA 1
ATOM 2184 C C . ARG A 1 275 ? -2.448 1.988 -16.807 1.00 95.94 275 ARG A C 1
ATOM 2186 O O . ARG A 1 275 ? -1.861 0.923 -16.671 1.00 95.94 275 ARG A O 1
ATOM 2193 N N . LEU A 1 276 ? -3.196 2.545 -15.861 1.00 97.88 276 LEU A N 1
ATOM 2194 C CA . LEU A 1 276 ? -3.707 1.781 -14.722 1.00 97.88 276 LEU A CA 1
ATOM 2195 C C . LEU A 1 276 ? -4.937 0.982 -15.167 1.00 97.88 276 LEU A C 1
ATOM 2197 O O . LEU A 1 276 ? -5.757 1.477 -15.951 1.00 97.88 276 LEU A O 1
ATOM 2201 N N . SER A 1 277 ? -5.044 -0.252 -14.696 1.00 97.38 277 SER A N 1
ATOM 2202 C CA . SER A 1 277 ? -6.233 -1.087 -14.850 1.00 97.38 277 SER A CA 1
ATOM 2203 C C . SER A 1 277 ? -7.329 -0.688 -13.852 1.00 97.38 277 SER A C 1
ATOM 2205 O O . SER A 1 277 ? -7.111 0.106 -12.935 1.00 97.38 277 SER A O 1
ATOM 2207 N N . ASP A 1 278 ? -8.528 -1.256 -14.000 1.00 92.50 278 ASP A N 1
ATOM 2208 C CA . ASP A 1 278 ? -9.582 -1.085 -12.993 1.00 92.50 278 ASP A CA 1
ATOM 2209 C C . ASP A 1 278 ? -9.183 -1.694 -11.642 1.00 92.50 278 ASP A C 1
ATOM 2211 O O . ASP A 1 278 ? -9.484 -1.099 -10.606 1.00 92.50 278 ASP A O 1
ATOM 2215 N N . GLY A 1 279 ? -8.457 -2.819 -11.645 1.00 88.19 279 GLY A N 1
ATOM 2216 C CA . GLY A 1 279 ? -7.889 -3.426 -10.442 1.00 88.19 279 GLY A CA 1
ATOM 2217 C C . GLY A 1 279 ? -6.911 -2.493 -9.728 1.00 88.19 279 GLY A C 1
ATOM 2218 O O . GLY A 1 279 ? -7.038 -2.305 -8.519 1.00 88.19 279 GLY A O 1
ATOM 2219 N N . ASP A 1 280 ? -6.029 -1.806 -10.464 1.00 96.19 280 ASP A N 1
ATOM 2220 C CA . ASP A 1 280 ? -5.097 -0.822 -9.893 1.00 96.19 280 ASP A CA 1
ATOM 2221 C C . ASP A 1 280 ? -5.846 0.319 -9.188 1.00 96.19 280 ASP A C 1
ATOM 2223 O O . ASP A 1 280 ? -5.558 0.659 -8.037 1.00 96.19 280 ASP A O 1
ATOM 2227 N N . TYR A 1 281 ? -6.847 0.905 -9.857 1.00 91.31 281 TYR A N 1
ATOM 2228 C CA . TYR A 1 281 ? -7.663 1.974 -9.275 1.00 91.31 281 TYR A CA 1
ATOM 2229 C C . TYR A 1 281 ? -8.426 1.506 -8.038 1.00 91.31 281 TYR A C 1
ATOM 2231 O O . TYR A 1 281 ? -8.502 2.229 -7.042 1.00 91.31 281 TYR A O 1
ATOM 2239 N N . ASN A 1 282 ? -8.982 0.301 -8.093 1.00 80.69 282 ASN A N 1
ATOM 2240 C CA . ASN A 1 282 ? -9.710 -0.310 -6.993 1.00 80.69 282 ASN A CA 1
ATOM 2241 C C . ASN A 1 282 ? -8.789 -0.596 -5.801 1.00 80.69 282 ASN A C 1
ATOM 2243 O O . ASN A 1 282 ? -9.159 -0.277 -4.675 1.00 80.69 282 ASN A O 1
ATOM 2247 N N . GLY A 1 283 ? -7.575 -1.098 -6.037 1.00 81.56 283 GLY A N 1
ATOM 2248 C CA . GLY A 1 283 ? -6.558 -1.308 -5.007 1.00 81.56 283 GLY A CA 1
ATOM 2249 C C . GLY A 1 283 ? -6.119 -0.002 -4.343 1.00 81.56 283 GLY A C 1
ATOM 2250 O O . GLY A 1 283 ? -6.122 0.095 -3.115 1.00 81.56 283 GLY A O 1
ATOM 2251 N N . ILE A 1 284 ? -5.836 1.045 -5.131 1.00 87.06 284 ILE A N 1
ATOM 2252 C CA . ILE A 1 284 ? -5.511 2.373 -4.584 1.00 87.06 284 ILE A CA 1
ATOM 2253 C C . ILE A 1 284 ? -6.690 2.912 -3.775 1.00 87.06 284 ILE A C 1
ATOM 2255 O O . ILE A 1 284 ? -6.492 3.378 -2.659 1.00 87.06 284 ILE A O 1
ATOM 2259 N N . ASN A 1 285 ? -7.918 2.846 -4.290 1.00 79.88 285 ASN A N 1
ATOM 2260 C CA . ASN A 1 285 ? -9.090 3.330 -3.565 1.00 79.88 285 ASN A CA 1
ATOM 2261 C C . ASN A 1 285 ? -9.367 2.512 -2.299 1.00 79.88 285 ASN A C 1
ATOM 2263 O O . ASN A 1 285 ? -9.700 3.095 -1.276 1.00 79.88 285 ASN A O 1
ATOM 2267 N N . HIS A 1 286 ? -9.171 1.199 -2.309 1.00 75.31 286 HIS A N 1
ATOM 2268 C CA . HIS A 1 286 ? -9.276 0.390 -1.100 1.00 75.31 286 HIS A CA 1
ATOM 2269 C C . HIS A 1 286 ? -8.265 0.834 -0.033 1.00 75.31 286 HIS A C 1
ATOM 2271 O O . HIS A 1 286 ? -8.612 0.981 1.138 1.00 75.31 286 HIS A O 1
ATOM 2277 N N . LEU A 1 287 ? -7.030 1.112 -0.456 1.00 75.88 287 LEU A N 1
ATOM 2278 C CA . LEU A 1 287 ? -5.944 1.510 0.431 1.00 75.88 287 LEU A CA 1
ATOM 2279 C C . LEU A 1 287 ? -6.079 2.964 0.932 1.00 75.88 287 LEU A C 1
ATOM 2281 O O . LEU A 1 287 ? -5.810 3.260 2.098 1.00 75.88 287 LEU A O 1
ATOM 2285 N N . TYR A 1 288 ? -6.511 3.879 0.062 1.00 71.44 288 TYR A N 1
ATOM 2286 C CA . TYR A 1 288 ? -6.440 5.325 0.284 1.00 71.44 288 TYR A CA 1
ATOM 2287 C C . TYR A 1 288 ? -7.750 6.055 0.355 1.00 71.44 288 TYR A C 1
ATOM 2289 O O . TYR A 1 288 ? -7.802 7.103 1.012 1.00 71.44 288 TYR A O 1
ATOM 2297 N N . ALA A 1 289 ? -8.795 5.562 -0.309 1.00 52.47 289 ALA A N 1
ATOM 2298 C CA . ALA A 1 289 ? -10.070 6.220 -0.160 1.00 52.47 289 ALA A CA 1
ATOM 2299 C C . ALA A 1 289 ? -10.367 6.268 1.346 1.00 52.47 289 ALA A C 1
ATOM 2301 O O . ALA A 1 289 ? -10.017 5.349 2.107 1.00 52.47 289 ALA A O 1
ATOM 2302 N N . PRO A 1 290 ? -10.991 7.340 1.861 1.00 46.16 290 PRO A N 1
ATOM 2303 C CA . PRO A 1 290 ? -11.877 7.094 2.977 1.00 46.16 290 PRO A CA 1
ATOM 2304 C C . PRO A 1 290 ? -12.721 5.931 2.500 1.00 46.16 290 PRO A C 1
ATOM 2306 O O . PRO A 1 290 ? -13.327 6.028 1.435 1.00 46.16 290 PRO A O 1
ATOM 2309 N N . VAL A 1 291 ? -12.606 4.807 3.194 1.00 39.50 291 VAL A N 1
ATOM 2310 C CA . VAL A 1 291 ? -13.486 3.684 2.999 1.00 39.50 291 VAL A CA 1
ATOM 2311 C C . VAL A 1 291 ? -14.868 4.313 2.890 1.00 39.50 291 VAL A C 1
ATOM 2313 O O . VAL A 1 291 ? -15.376 4.889 3.858 1.00 39.50 291 VAL A O 1
ATOM 2316 N N . ASN A 1 292 ? -15.407 4.357 1.674 1.00 40.50 292 ASN A N 1
ATOM 2317 C CA . ASN A 1 292 ? -16.701 4.953 1.423 1.00 40.50 292 ASN A CA 1
ATOM 2318 C C . ASN A 1 292 ? -17.712 3.854 1.748 1.00 40.50 292 ASN A C 1
ATOM 2320 O O . ASN A 1 292 ? -18.604 3.566 0.968 1.00 40.50 292 ASN A O 1
ATOM 2324 N N . ASP A 1 293 ? -17.565 3.248 2.930 1.00 43.47 293 ASP A N 1
ATOM 2325 C CA . ASP A 1 293 ? -18.525 2.318 3.520 1.00 43.47 293 ASP A CA 1
ATOM 2326 C C . ASP A 1 293 ? -19.757 3.092 4.016 1.00 43.47 293 ASP A C 1
ATOM 2328 O O . ASP A 1 293 ? -20.599 2.549 4.724 1.00 43.47 293 ASP A O 1
ATOM 2332 N N . GLY A 1 294 ? -19.843 4.399 3.729 1.00 46.75 294 GLY A N 1
ATOM 2333 C CA . GLY A 1 294 ? -20.816 5.275 4.350 1.00 46.75 294 GLY A CA 1
ATOM 2334 C C . GLY A 1 294 ? -20.682 5.239 5.870 1.00 46.75 294 GLY A C 1
ATOM 2335 O O . GLY A 1 294 ? -21.716 5.153 6.521 1.00 46.75 294 GLY A O 1
ATOM 2336 N N . ILE A 1 295 ? -19.447 5.288 6.411 1.00 51.94 295 ILE A N 1
ATOM 2337 C CA . ILE A 1 295 ? -19.088 5.356 7.854 1.00 51.94 295 ILE A CA 1
ATOM 2338 C C . ILE A 1 295 ? -18.381 6.690 8.199 1.00 51.94 295 ILE A C 1
ATOM 2340 O O . ILE A 1 295 ? -17.545 6.799 9.094 1.00 51.94 295 ILE A O 1
ATOM 2344 N N . VAL A 1 296 ? -18.664 7.752 7.449 1.00 58.22 296 VAL A N 1
ATOM 2345 C CA . VAL A 1 296 ? -18.326 9.123 7.850 1.00 58.22 296 VAL A CA 1
ATOM 2346 C C . VAL A 1 296 ? -19.639 9.877 7.932 1.00 58.22 296 VAL A C 1
ATOM 2348 O O . VAL A 1 296 ? -20.336 10.040 6.936 1.00 58.22 296 VAL A O 1
ATOM 2351 N N . GLY A 1 297 ? -20.001 10.290 9.140 1.00 71.88 297 GLY A N 1
ATOM 2352 C CA . GLY A 1 297 ? -21.366 10.708 9.439 1.00 71.88 297 GLY A CA 1
ATOM 2353 C C . GLY A 1 297 ? -21.718 10.464 10.898 1.00 71.88 297 GLY A C 1
ATOM 2354 O O . GLY A 1 297 ? -20.834 10.214 11.723 1.00 71.88 297 GLY A O 1
ATOM 2355 N N . VAL A 1 298 ? -23.005 10.567 11.212 1.00 84.00 298 VAL A N 1
ATOM 2356 C CA . VAL A 1 298 ? -23.545 10.309 12.546 1.00 84.00 298 VAL A CA 1
ATOM 2357 C C . VAL A 1 298 ? -24.134 8.901 12.572 1.00 84.00 298 VAL A C 1
ATOM 2359 O O . VAL A 1 298 ? -24.959 8.577 11.724 1.00 84.00 298 VAL A O 1
ATOM 2362 N N . TYR A 1 299 ? -23.738 8.073 13.542 1.00 91.31 299 TYR A N 1
ATOM 2363 C CA . TYR A 1 299 ? -24.204 6.685 13.668 1.00 91.31 299 TYR A CA 1
ATOM 2364 C C . TYR A 1 299 ? -24.680 6.349 15.074 1.00 91.31 299 TYR A C 1
ATOM 2366 O O . TYR A 1 299 ? -24.153 6.865 16.063 1.00 91.31 299 TYR A O 1
ATOM 2374 N N . ASN A 1 300 ? -25.615 5.406 15.148 1.00 93.44 300 ASN A N 1
ATOM 2375 C CA . ASN A 1 300 ? -25.854 4.585 16.327 1.00 93.44 300 ASN A CA 1
ATOM 2376 C C . ASN A 1 300 ? -25.058 3.277 16.212 1.00 93.44 300 ASN A C 1
ATOM 2378 O O . ASN A 1 300 ? -24.935 2.713 15.124 1.00 93.44 300 ASN A O 1
ATOM 2382 N N . PHE A 1 301 ? -24.534 2.790 17.337 1.00 94.94 301 PHE A N 1
ATOM 2383 C CA . PHE A 1 301 ? -23.763 1.547 17.404 1.00 94.94 301 PHE A CA 1
ATOM 2384 C C . PHE A 1 301 ? -24.635 0.502 18.083 1.00 94.94 301 PHE A C 1
ATOM 2386 O O . PHE A 1 301 ? -24.770 0.528 19.305 1.00 94.94 301 PHE A O 1
ATOM 2393 N N . THR A 1 302 ? -25.239 -0.391 17.310 1.00 95.25 302 THR A N 1
ATOM 2394 C CA . THR A 1 302 ? -26.108 -1.450 17.831 1.00 95.25 302 THR A CA 1
ATOM 2395 C C . THR A 1 302 ? -25.280 -2.690 18.121 1.00 95.25 302 THR A C 1
ATOM 2397 O O . THR A 1 302 ? -24.614 -3.202 17.227 1.00 95.25 302 THR A O 1
ATOM 2400 N N . SER A 1 303 ? -25.294 -3.172 19.361 1.00 95.81 303 SER A N 1
ATOM 2401 C CA . SER A 1 303 ? -24.575 -4.390 19.738 1.00 95.81 303 SER A CA 1
ATOM 2402 C C . SER A 1 303 ? -25.212 -5.620 19.093 1.00 95.81 303 SER A C 1
ATOM 2404 O O . SER A 1 303 ? -26.430 -5.681 18.939 1.00 95.81 303 SER A O 1
ATOM 2406 N N . ALA A 1 304 ? -24.394 -6.615 18.745 1.00 93.06 304 ALA A N 1
ATOM 2407 C CA . ALA A 1 304 ? -24.900 -7.942 18.398 1.00 93.06 304 ALA A CA 1
ATOM 2408 C C . ALA A 1 304 ? -25.455 -8.699 19.624 1.00 93.06 304 ALA A C 1
ATOM 2410 O O . ALA A 1 304 ? -26.151 -9.699 19.463 1.00 93.06 304 ALA A O 1
ATOM 2411 N N . LEU A 1 305 ? -25.172 -8.225 20.844 1.00 90.94 305 LEU A N 1
ATOM 2412 C CA . LEU A 1 305 ? -25.746 -8.760 22.073 1.00 90.94 305 LEU A CA 1
ATOM 2413 C C . LEU A 1 305 ? -27.096 -8.126 22.395 1.00 90.94 305 LEU A C 1
ATOM 2415 O O . LEU A 1 305 ? -27.208 -6.909 22.549 1.00 90.94 305 LEU A O 1
ATOM 2419 N N . GLY A 1 306 ? -28.086 -8.985 22.633 1.00 82.94 306 GLY A N 1
ATOM 2420 C CA . GLY A 1 306 ? -29.436 -8.561 22.987 1.00 82.94 306 GLY A CA 1
ATOM 2421 C C . GLY A 1 306 ? -30.166 -7.895 21.820 1.00 82.94 306 GLY A C 1
ATOM 2422 O O . GLY A 1 306 ? -29.577 -7.474 20.828 1.00 82.94 306 GLY A O 1
ATOM 2423 N N . ASN A 1 307 ? -31.491 -7.812 21.919 1.00 85.69 307 ASN A N 1
ATOM 2424 C CA . ASN A 1 307 ? -32.292 -7.205 20.864 1.00 85.69 307 ASN A CA 1
ATOM 2425 C C . ASN A 1 307 ? -32.478 -5.702 21.125 1.00 85.69 307 ASN A C 1
ATOM 2427 O O . ASN A 1 307 ? -33.047 -5.311 22.143 1.00 85.69 307 ASN A O 1
ATOM 2431 N N . GLY A 1 308 ? -32.019 -4.861 20.195 1.00 87.75 308 GLY A N 1
ATOM 2432 C CA . GLY A 1 308 ? -32.234 -3.413 20.246 1.00 87.75 308 GLY A CA 1
ATOM 2433 C C . GLY A 1 308 ? -31.393 -2.671 21.288 1.00 87.75 308 GLY A C 1
ATOM 2434 O O . GLY A 1 308 ? -31.862 -1.679 21.844 1.00 87.75 308 GLY A O 1
ATOM 2435 N N . LEU A 1 309 ? -30.171 -3.132 21.566 1.00 96.31 309 LEU A N 1
ATOM 2436 C CA . LEU A 1 309 ? -29.247 -2.453 22.474 1.00 96.31 309 LEU A CA 1
ATOM 2437 C C . LEU A 1 309 ? -28.199 -1.642 21.703 1.00 96.31 309 LEU A C 1
ATOM 2439 O O . LEU A 1 309 ? -27.510 -2.162 20.827 1.00 96.31 309 LEU A O 1
ATOM 2443 N N . ASN A 1 310 ? -28.054 -0.370 22.065 1.00 96.75 310 ASN A N 1
ATOM 2444 C CA . ASN A 1 310 ? -27.078 0.559 21.510 1.00 96.75 310 ASN A CA 1
ATOM 2445 C C . ASN A 1 310 ? -26.003 0.923 22.535 1.00 96.75 310 ASN A C 1
ATOM 2447 O O . ASN A 1 310 ? -26.246 0.932 23.742 1.00 96.75 310 ASN A O 1
ATOM 2451 N N . ILE A 1 311 ? -24.830 1.322 22.051 1.00 96.75 311 ILE A N 1
ATOM 2452 C CA . ILE A 1 311 ? -23.873 2.062 22.872 1.00 96.75 311 ILE A CA 1
ATOM 2453 C C . ILE A 1 311 ? -24.437 3.459 23.167 1.00 96.75 311 ILE A C 1
ATOM 2455 O O . ILE A 1 311 ? -24.967 4.137 22.286 1.00 96.75 311 ILE A O 1
ATOM 2459 N N . ALA A 1 312 ? -24.287 3.907 24.409 1.00 97.25 312 ALA A N 1
ATOM 2460 C CA . ALA A 1 312 ? -24.726 5.199 24.895 1.00 97.25 312 ALA A C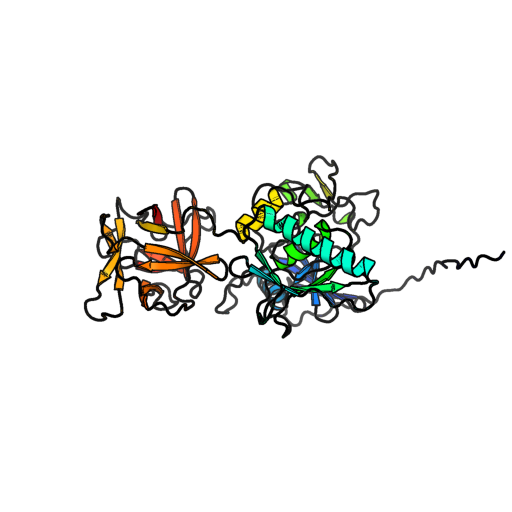A 1
ATOM 2461 C C . ALA A 1 312 ? -23.644 5.880 25.739 1.00 97.25 312 ALA A C 1
ATOM 2463 O O . ALA A 1 312 ? -22.924 5.253 26.515 1.00 97.25 312 ALA A O 1
ATOM 2464 N N . SER A 1 313 ? -23.587 7.200 25.623 1.00 96.69 313 SER A N 1
ATOM 2465 C CA . SER A 1 313 ? -22.916 8.087 26.560 1.00 96.69 313 SER A CA 1
ATOM 2466 C C . SER A 1 313 ? -23.749 8.199 27.837 1.00 96.69 313 SER A C 1
ATOM 2468 O O . SER A 1 313 ? -24.934 8.548 27.788 1.00 96.69 313 SER A O 1
ATOM 2470 N N . GLN A 1 314 ? -23.119 7.951 28.982 1.00 95.06 314 GLN A N 1
ATOM 2471 C CA . GLN A 1 314 ? -23.698 8.149 30.305 1.00 95.06 314 GLN A CA 1
ATOM 2472 C C . GLN A 1 314 ? -22.774 9.042 31.133 1.00 95.06 314 GLN A C 1
ATOM 2474 O O . GLN A 1 314 ? -21.567 8.819 31.199 1.00 95.06 314 GLN A O 1
ATOM 2479 N N . ARG A 1 315 ? -23.338 10.079 31.759 1.00 89.00 315 ARG A N 1
ATOM 2480 C CA . ARG A 1 315 ? -22.578 10.959 32.654 1.00 89.00 315 ARG A CA 1
ATOM 2481 C C . ARG A 1 315 ? -21.971 10.135 33.789 1.00 89.00 315 ARG A C 1
ATOM 2483 O O . ARG A 1 315 ? -22.668 9.321 34.392 1.00 89.00 315 ARG A O 1
ATOM 2490 N N . ASP A 1 316 ? -20.698 10.366 34.079 1.00 87.00 316 ASP A N 1
ATOM 2491 C CA . ASP A 1 316 ? -20.109 9.867 35.313 1.00 87.00 316 ASP A CA 1
ATOM 2492 C C . ASP A 1 316 ? -20.538 10.765 36.480 1.00 87.00 316 ASP A C 1
ATOM 2494 O O . ASP A 1 316 ? -20.608 11.987 36.338 1.00 87.00 316 ASP A O 1
ATOM 2498 N N . ALA A 1 317 ? -20.876 10.159 37.617 1.00 83.00 317 ALA A N 1
ATOM 2499 C CA . ALA A 1 317 ? -21.357 10.894 38.784 1.00 83.00 317 ALA A CA 1
ATOM 2500 C C . ALA A 1 317 ? -20.233 11.639 39.531 1.00 83.00 317 ALA A C 1
ATOM 2502 O O . ALA A 1 317 ? -20.530 12.515 40.340 1.00 83.00 317 ALA A O 1
ATOM 2503 N N . VAL A 1 318 ? -18.966 11.291 39.275 1.00 85.94 318 VAL A N 1
ATOM 2504 C CA . VAL A 1 318 ? -17.797 11.762 40.031 1.00 85.94 318 VAL A CA 1
ATOM 2505 C C . VAL A 1 318 ? -16.855 12.581 39.146 1.00 85.94 318 VAL A C 1
ATOM 2507 O O . VAL A 1 318 ? -16.491 13.698 39.507 1.00 85.94 318 VAL A O 1
ATOM 2510 N N . ASP A 1 319 ? -16.479 12.068 37.973 1.00 85.12 319 ASP A N 1
ATOM 2511 C CA . ASP A 1 319 ? -15.564 12.735 37.040 1.00 85.12 319 ASP A CA 1
ATOM 2512 C C . ASP A 1 319 ? -16.331 13.395 35.886 1.00 85.12 319 ASP A C 1
ATOM 2514 O O . ASP A 1 319 ? -16.633 12.769 34.872 1.00 85.12 319 ASP A O 1
ATOM 2518 N N . GLN A 1 320 ? -16.601 14.697 36.002 1.00 80.69 320 GLN A N 1
ATOM 2519 C CA . GLN A 1 320 ? -17.309 15.472 34.970 1.00 80.69 320 GLN A CA 1
ATOM 2520 C C . GLN A 1 320 ? -16.535 15.578 33.636 1.00 80.69 320 GLN A C 1
ATOM 2522 O O . GLN A 1 320 ? -17.121 15.874 32.585 1.00 80.69 320 GLN A O 1
ATOM 2527 N N . ASN A 1 321 ? -15.225 15.303 33.641 1.00 85.00 321 ASN A N 1
ATOM 2528 C CA . ASN A 1 321 ? -14.405 15.258 32.429 1.00 85.00 321 ASN A CA 1
ATOM 2529 C C . ASN A 1 321 ? -14.493 13.906 31.711 1.00 85.00 321 ASN A C 1
ATOM 2531 O O . ASN A 1 321 ? -14.059 13.801 30.560 1.00 85.00 321 ASN A O 1
ATOM 2535 N N . LYS A 1 322 ? -15.089 12.899 32.354 1.00 90.81 322 LYS A N 1
ATOM 2536 C CA . LYS A 1 322 ? -15.344 11.571 31.808 1.00 90.81 322 LYS A CA 1
ATOM 2537 C C . LYS A 1 322 ? -16.817 11.407 31.445 1.00 90.81 322 LYS A C 1
ATOM 2539 O O . LYS A 1 322 ? -17.724 11.852 32.143 1.00 90.81 322 LYS A O 1
ATOM 2544 N N . ILE A 1 323 ? -17.064 10.717 30.343 1.00 95.44 323 ILE A N 1
ATOM 2545 C CA . ILE A 1 323 ? -18.379 10.163 30.028 1.00 95.44 323 ILE A CA 1
ATOM 2546 C C . ILE A 1 323 ? -18.197 8.655 29.893 1.00 95.44 323 ILE A C 1
ATOM 2548 O O . ILE A 1 323 ? -17.384 8.190 29.094 1.00 95.44 323 ILE A O 1
ATOM 2552 N N . ASN A 1 324 ? -18.952 7.899 30.684 1.00 96.62 324 ASN A N 1
ATOM 2553 C CA . ASN A 1 324 ? -18.957 6.447 30.611 1.00 96.62 324 ASN A CA 1
ATOM 2554 C C . ASN A 1 324 ? -19.631 5.997 29.313 1.00 96.62 324 ASN A C 1
ATOM 2556 O O . ASN A 1 324 ? -20.574 6.629 28.825 1.00 96.62 324 ASN A O 1
ATOM 2560 N N . VAL A 1 325 ? -19.149 4.885 28.773 1.00 97.81 325 VAL A N 1
ATOM 2561 C CA . VAL A 1 325 ? -19.710 4.248 27.586 1.00 97.81 325 VAL A CA 1
ATOM 2562 C C . VAL A 1 325 ? -20.413 2.987 28.049 1.00 97.81 325 VAL A C 1
ATOM 2564 O O . VAL A 1 325 ? -19.784 2.099 28.623 1.00 97.81 325 VAL A O 1
ATOM 2567 N N . VAL A 1 326 ? -21.726 2.927 27.845 1.00 97.56 326 VAL A N 1
ATOM 2568 C CA . VAL A 1 326 ? -22.571 1.831 28.331 1.00 97.56 326 VAL A CA 1
ATOM 2569 C C . VAL A 1 326 ? -23.449 1.266 27.233 1.00 97.56 326 VAL A C 1
ATOM 2571 O O . VAL A 1 326 ? -23.756 1.944 26.259 1.00 97.56 326 VAL A O 1
ATOM 2574 N N . LEU A 1 327 ? -23.896 0.034 27.415 1.00 97.38 327 LEU A N 1
ATOM 2575 C CA . LEU A 1 327 ? -24.976 -0.562 26.654 1.00 97.38 327 LEU A CA 1
ATOM 2576 C C . LEU A 1 327 ? -26.319 -0.033 27.178 1.00 97.38 327 LEU A C 1
ATOM 2578 O O . LEU A 1 327 ? -26.511 0.093 28.386 1.00 97.38 327 LEU A O 1
ATOM 2582 N N . SER A 1 328 ? -27.251 0.310 26.296 1.00 96.56 328 SER A N 1
ATOM 2583 C CA . SER A 1 328 ? -28.553 0.871 26.665 1.00 96.56 328 SER A CA 1
ATOM 2584 C C . SER A 1 328 ? -29.609 0.560 25.611 1.00 96.56 328 SER A C 1
ATOM 2586 O O . SER A 1 328 ? -29.280 0.362 24.444 1.00 96.56 328 SER A O 1
ATOM 2588 N N . GLN A 1 329 ? -30.883 0.558 25.995 1.00 96.31 329 GLN A N 1
ATOM 2589 C CA . GLN A 1 329 ? -31.992 0.371 25.066 1.00 96.31 329 GLN A CA 1
ATOM 2590 C C . GLN A 1 329 ? -31.947 1.434 23.968 1.00 96.31 329 GLN A C 1
ATOM 2592 O O . GLN A 1 329 ? -31.791 2.623 24.258 1.00 96.31 329 GLN A O 1
ATOM 2597 N N . ALA A 1 330 ? -32.095 1.010 22.714 1.00 93.56 330 ALA A N 1
ATOM 2598 C CA . ALA A 1 330 ? -32.097 1.910 21.572 1.00 93.56 330 ALA A CA 1
ATOM 2599 C C . ALA A 1 330 ? -33.138 3.027 21.745 1.00 93.56 330 ALA A C 1
ATOM 2601 O O . ALA A 1 330 ? -34.310 2.778 22.032 1.00 93.56 330 ALA A O 1
ATOM 2602 N N . ALA A 1 331 ? -32.688 4.264 21.564 1.00 91.38 331 ALA A N 1
ATOM 2603 C CA . ALA A 1 331 ? -33.482 5.477 21.646 1.00 91.38 331 ALA A CA 1
ATOM 2604 C C . ALA A 1 331 ? -32.970 6.506 20.625 1.00 91.38 331 ALA A C 1
ATOM 2606 O O . ALA A 1 331 ? -31.846 6.424 20.134 1.00 91.38 331 ALA A O 1
ATOM 2607 N N . VAL A 1 332 ? -33.789 7.511 20.310 1.00 85.12 332 VAL A N 1
ATOM 2608 C CA . VAL A 1 332 ? -33.485 8.516 19.267 1.00 85.12 332 VAL A CA 1
ATOM 2609 C C . VAL A 1 332 ? -32.751 9.745 19.840 1.00 85.12 332 VAL A C 1
ATOM 2611 O O . VAL A 1 332 ? -32.882 10.862 19.350 1.00 85.12 332 VAL A O 1
ATOM 2614 N N . ASN A 1 333 ? -31.991 9.574 20.921 1.00 88.88 333 ASN A N 1
ATOM 2615 C CA . ASN A 1 333 ? -31.352 10.666 21.660 1.00 88.88 333 ASN A CA 1
ATOM 2616 C C . ASN A 1 333 ? -29.869 10.854 21.287 1.00 88.88 333 ASN A C 1
ATOM 2618 O O . ASN A 1 333 ? -29.167 9.930 20.879 1.00 88.88 333 ASN A O 1
ATOM 2622 N N . ASN A 1 334 ? -29.369 12.086 21.443 1.00 92.56 334 ASN A N 1
ATOM 2623 C CA . ASN A 1 334 ? -28.003 12.455 21.041 1.00 92.56 334 ASN A CA 1
ATOM 2624 C C . ASN A 1 334 ? -26.903 11.725 21.825 1.00 92.56 334 ASN A C 1
ATOM 2626 O O . ASN A 1 334 ? -25.774 11.651 21.351 1.00 92.56 334 ASN A O 1
ATOM 2630 N N . ASN A 1 335 ? -27.203 11.167 23.000 1.00 95.44 335 ASN A N 1
ATOM 2631 C CA . ASN A 1 335 ? -26.232 10.389 23.764 1.00 95.44 335 ASN A CA 1
ATOM 2632 C C . ASN A 1 335 ? -25.989 8.988 23.181 1.00 95.44 335 ASN A C 1
ATOM 2634 O O . ASN A 1 335 ? -25.034 8.346 23.600 1.00 95.44 335 ASN A O 1
ATOM 2638 N N . GLN A 1 336 ? -26.776 8.531 22.204 1.00 96.38 336 GLN A N 1
ATOM 2639 C CA . GLN A 1 336 ? -26.518 7.298 21.445 1.00 96.38 336 GLN A CA 1
ATOM 2640 C C . GLN A 1 336 ? -25.974 7.554 20.035 1.00 96.38 336 GLN A C 1
ATOM 2642 O O . GLN A 1 336 ? -25.818 6.610 19.260 1.00 96.38 336 GLN A O 1
ATOM 2647 N N . LYS A 1 337 ? -25.716 8.819 19.685 1.00 95.06 337 LYS A N 1
ATOM 2648 C CA . LYS A 1 337 ? -25.228 9.229 18.369 1.00 95.06 337 LYS A CA 1
ATOM 2649 C C . LYS A 1 337 ? -23.745 9.586 18.437 1.00 95.06 337 LYS A C 1
ATOM 2651 O O . LYS A 1 337 ? -23.313 10.338 19.316 1.00 95.06 337 LYS A O 1
ATOM 2656 N N . PHE A 1 338 ? -22.975 9.091 17.474 1.00 94.94 338 PHE A N 1
ATOM 2657 C CA . PHE A 1 338 ? -21.529 9.285 17.417 1.00 94.94 338 PHE A CA 1
ATOM 2658 C C . PHE A 1 338 ? -21.084 9.689 16.017 1.00 94.94 338 PHE A C 1
ATOM 2660 O O . PHE A 1 338 ? -21.544 9.132 15.025 1.00 94.94 338 PHE A O 1
ATOM 2667 N N . ILE A 1 339 ? -20.181 10.663 15.942 1.00 89.31 339 ILE A N 1
ATOM 2668 C CA . ILE A 1 339 ? -19.594 11.129 14.689 1.00 89.31 339 ILE A CA 1
ATOM 2669 C C . ILE A 1 339 ? -18.326 10.326 14.433 1.00 89.31 339 ILE A C 1
ATOM 2671 O O . ILE A 1 339 ? -17.372 10.426 15.206 1.00 89.31 339 ILE A O 1
ATOM 2675 N N . LEU A 1 340 ? -18.302 9.585 13.330 1.00 88.69 340 LEU A N 1
ATOM 2676 C CA . LEU A 1 340 ? -17.122 8.850 12.892 1.00 88.69 340 LEU A CA 1
ATOM 2677 C C . LEU A 1 340 ? -16.359 9.700 11.887 1.00 88.69 340 LEU A C 1
ATOM 2679 O O . LEU A 1 340 ? -16.922 10.189 10.905 1.00 88.69 340 LEU A O 1
ATOM 2683 N N . ARG A 1 341 ? -15.072 9.913 12.162 1.00 79.06 341 ARG A N 1
ATOM 2684 C CA . ARG A 1 341 ? -14.152 10.611 11.264 1.00 79.06 341 ARG A CA 1
ATOM 2685 C C . ARG A 1 341 ? -12.891 9.793 11.101 1.00 79.06 341 ARG A C 1
ATOM 2687 O O . ARG A 1 341 ? -12.297 9.384 12.097 1.00 79.06 341 ARG A O 1
ATOM 2694 N N . LYS A 1 342 ? -12.460 9.620 9.856 1.00 65.69 342 LYS A N 1
ATOM 2695 C CA . LYS A 1 342 ? -11.154 9.037 9.557 1.00 65.69 342 LYS A CA 1
ATOM 2696 C C . LYS A 1 342 ? -10.052 9.927 10.153 1.00 65.69 342 LYS A C 1
ATOM 2698 O O . LYS A 1 342 ? -10.147 11.153 10.122 1.00 65.69 342 LYS A O 1
ATOM 2703 N N . SER A 1 343 ? -9.060 9.285 10.746 1.00 58.44 343 SER A N 1
ATOM 2704 C CA . SER A 1 343 ? -7.805 9.837 11.247 1.00 58.44 343 SER A CA 1
ATOM 2705 C C . SER A 1 343 ? -6.661 9.323 10.366 1.00 58.44 343 SER A C 1
ATOM 2707 O O . SER A 1 343 ? -6.877 8.526 9.447 1.00 58.44 343 SER A O 1
ATOM 2709 N N . ASP A 1 344 ? -5.441 9.777 10.639 1.00 52.19 344 ASP A N 1
ATOM 2710 C CA . ASP A 1 344 ? -4.240 9.378 9.906 1.00 52.19 344 ASP A CA 1
ATOM 2711 C C . ASP A 1 344 ? -4.109 7.844 9.842 1.00 52.19 344 ASP A C 1
ATOM 2713 O O . ASP A 1 344 ? -4.498 7.138 10.774 1.00 52.19 344 ASP A O 1
ATOM 2717 N N . HIS A 1 345 ? -3.524 7.326 8.759 1.00 54.62 345 HIS A N 1
ATOM 2718 C CA . HIS A 1 345 ? -3.164 5.905 8.608 1.00 54.62 345 HIS A CA 1
ATOM 2719 C C . HIS A 1 345 ? -4.328 4.897 8.705 1.00 54.62 345 HIS A C 1
ATOM 2721 O O . HIS A 1 345 ? -4.125 3.759 9.114 1.00 54.62 345 HIS A O 1
ATOM 2727 N N . GLY A 1 346 ? -5.554 5.293 8.340 1.00 60.62 346 GLY A N 1
ATOM 2728 C CA . GLY A 1 346 ? -6.692 4.363 8.256 1.00 60.62 346 GLY A CA 1
ATOM 2729 C C . GLY A 1 346 ? -7.434 4.113 9.573 1.00 60.62 346 GLY A C 1
ATOM 2730 O O . GLY A 1 346 ? -8.337 3.280 9.613 1.00 60.62 346 GLY A O 1
ATOM 2731 N N . TYR A 1 347 ? -7.097 4.848 10.635 1.00 75.31 347 TYR A N 1
ATOM 2732 C CA . TYR A 1 347 ? -7.819 4.810 11.908 1.00 75.31 347 TYR A CA 1
ATOM 2733 C C . TYR A 1 347 ? -9.026 5.752 11.899 1.00 75.31 347 TYR A C 1
ATOM 2735 O O . TYR A 1 347 ? -9.195 6.579 11.008 1.00 75.31 347 TYR A O 1
ATOM 2743 N N . TYR A 1 348 ? -9.862 5.653 12.925 1.00 85.06 348 TYR A N 1
ATOM 2744 C CA . TYR A 1 348 ? -11.051 6.465 13.129 1.00 85.06 348 TYR A CA 1
ATOM 2745 C C . TYR A 1 348 ? -11.015 7.114 14.507 1.00 85.06 348 TYR A C 1
ATOM 2747 O O . TYR A 1 348 ? -10.632 6.499 15.500 1.00 85.06 348 TYR A O 1
ATOM 2755 N N . THR A 1 349 ? -11.470 8.358 14.565 1.00 89.38 349 THR A N 1
ATOM 2756 C CA . THR A 1 349 ? -11.899 9.001 15.806 1.00 89.38 349 THR A CA 1
ATOM 2757 C C . THR A 1 349 ? -13.415 8.891 15.891 1.00 89.38 349 THR A C 1
ATOM 2759 O O . THR A 1 349 ? -14.129 9.165 14.921 1.00 89.38 349 THR A O 1
ATOM 2762 N N . ILE A 1 350 ? -13.912 8.472 17.052 1.00 94.94 350 ILE A N 1
ATOM 2763 C CA . ILE A 1 350 ? -15.344 8.334 17.323 1.00 94.94 350 ILE A CA 1
ATOM 2764 C C . ILE A 1 350 ? -15.695 9.424 18.325 1.00 94.94 350 ILE A C 1
ATOM 2766 O O . ILE A 1 350 ? -15.249 9.386 19.467 1.00 94.94 350 ILE A O 1
ATOM 2770 N N . ARG A 1 351 ? -16.447 10.435 17.904 1.00 93.56 351 ARG A N 1
ATOM 2771 C CA . ARG A 1 351 ? -16.757 11.614 18.719 1.00 93.56 351 ARG A CA 1
ATOM 2772 C C . ARG A 1 351 ? -18.192 11.566 19.216 1.00 93.56 351 ARG A C 1
ATOM 2774 O O . ARG A 1 351 ? -19.091 11.241 18.446 1.00 93.56 351 ARG A O 1
ATOM 2781 N N . SER A 1 352 ? -18.423 11.925 20.473 1.00 93.12 352 SER A N 1
ATOM 2782 C CA . SER A 1 352 ? -19.788 12.017 20.999 1.00 93.12 352 SER A CA 1
ATOM 2783 C C . SER A 1 352 ? -20.550 13.162 20.321 1.00 93.12 352 SER A C 1
ATOM 2785 O O . SER A 1 352 ? -20.003 14.249 20.133 1.00 93.12 352 SER A O 1
ATOM 2787 N N . VAL A 1 353 ? -21.815 12.938 19.947 1.00 92.44 353 VAL A N 1
ATOM 2788 C CA . VAL A 1 353 ? -22.719 14.040 19.560 1.00 92.44 353 VAL A CA 1
ATOM 2789 C C . VAL A 1 353 ? -23.202 14.799 20.796 1.00 92.44 353 VAL A C 1
ATOM 2791 O O . VAL A 1 353 ? -23.457 15.997 20.722 1.00 92.44 353 VAL A O 1
ATOM 2794 N N . TRP A 1 354 ? -23.307 14.125 21.943 1.00 93.00 354 TRP A N 1
ATOM 2795 C CA . TRP A 1 354 ? -23.775 14.733 23.187 1.00 93.00 354 TRP A CA 1
ATOM 2796 C C . TRP A 1 354 ? -22.763 15.706 23.801 1.00 93.00 354 TRP A C 1
ATOM 2798 O O . TRP A 1 354 ? -23.162 16.731 24.346 1.00 93.00 354 TRP A O 1
ATOM 2808 N N . ASP A 1 355 ? -21.467 15.413 23.670 1.00 90.50 355 ASP A N 1
ATOM 2809 C CA . ASP A 1 355 ? -20.369 16.318 24.023 1.00 90.50 355 ASP A CA 1
ATOM 2810 C C . ASP A 1 355 ? -19.311 16.290 22.913 1.00 90.50 355 ASP A C 1
ATOM 2812 O O . ASP A 1 355 ? -18.419 15.439 22.878 1.00 90.50 355 ASP A O 1
ATOM 2816 N N . ALA A 1 356 ? -19.417 17.245 21.988 1.00 86.44 356 ALA A N 1
ATOM 2817 C CA . ALA A 1 356 ? -18.569 17.320 20.801 1.00 86.44 356 ALA A CA 1
ATOM 2818 C C . ALA A 1 356 ? -17.086 17.604 21.106 1.00 86.44 356 ALA A C 1
ATOM 2820 O O . ALA A 1 356 ? -16.262 17.570 20.192 1.00 86.44 356 ALA A O 1
ATOM 2821 N N . THR A 1 357 ? -16.714 17.881 22.359 1.00 87.12 357 THR A N 1
ATOM 2822 C CA . THR A 1 357 ? -15.306 18.049 22.750 1.00 87.12 357 THR A CA 1
ATOM 2823 C C . THR A 1 357 ? -14.617 16.721 23.066 1.00 87.12 357 THR A C 1
ATOM 2825 O O . THR A 1 357 ? -13.386 16.679 23.184 1.00 87.12 357 THR A O 1
ATOM 2828 N N . LYS A 1 358 ? -15.391 15.630 23.183 1.00 93.38 358 LYS A N 1
ATOM 2829 C CA . LYS A 1 358 ? -14.907 14.336 23.662 1.00 93.38 358 LYS A CA 1
ATOM 2830 C C . LYS A 1 358 ? -14.973 13.229 22.609 1.00 93.38 358 LYS A C 1
ATOM 2832 O O . LYS A 1 358 ? -15.935 13.110 21.847 1.00 93.38 358 LYS A O 1
ATOM 2837 N N . VAL A 1 359 ? -13.944 12.390 22.601 1.00 96.00 359 VAL A N 1
ATOM 2838 C CA . VAL A 1 359 ? -13.753 11.254 21.688 1.00 96.00 359 VAL A CA 1
ATOM 2839 C C . VAL A 1 359 ? -13.559 9.957 22.467 1.00 96.00 359 VAL A C 1
ATOM 2841 O O . VAL A 1 359 ? -13.128 9.974 23.622 1.00 96.00 359 VAL A O 1
ATOM 2844 N N . LEU A 1 360 ? -13.932 8.839 21.847 1.00 97.69 360 LEU A N 1
ATOM 2845 C CA . LEU A 1 360 ? -13.859 7.507 22.427 1.00 97.69 360 LEU A CA 1
ATOM 2846 C C . LEU A 1 360 ? -12.399 7.155 22.701 1.00 97.69 360 LEU A C 1
ATOM 2848 O O . LEU A 1 360 ? -11.572 7.176 21.794 1.00 97.69 360 LEU A O 1
ATOM 2852 N N . THR A 1 361 ? -12.108 6.849 23.953 1.00 97.62 361 THR A N 1
ATOM 2853 C CA . THR A 1 361 ? -10.766 6.726 24.511 1.00 97.62 361 THR A CA 1
ATOM 2854 C C . THR A 1 361 ? -10.699 5.472 25.374 1.00 97.62 361 THR A C 1
ATOM 2856 O O . THR A 1 361 ? -11.665 5.152 26.072 1.00 97.62 361 THR A O 1
ATOM 2859 N N . ILE A 1 362 ? -9.573 4.762 25.344 1.00 97.56 362 ILE A N 1
ATOM 2860 C CA . ILE A 1 362 ? -9.309 3.682 26.302 1.00 97.56 362 ILE A CA 1
ATOM 2861 C C . ILE A 1 362 ? -8.511 4.213 27.491 1.00 97.56 362 ILE A C 1
ATOM 2863 O O . ILE A 1 362 ? -7.571 4.985 27.327 1.00 97.56 362 ILE A O 1
ATOM 2867 N N . SER A 1 363 ? -8.858 3.778 28.700 1.00 94.44 363 SER A N 1
ATOM 2868 C CA . SER A 1 363 ? -8.191 4.220 29.932 1.00 94.44 363 SER A CA 1
ATOM 2869 C C . SER A 1 363 ? -6.821 3.566 30.157 1.00 94.44 363 SER A C 1
ATOM 2871 O O . SER A 1 363 ? -6.068 3.976 31.037 1.00 94.44 363 SER A O 1
ATOM 2873 N N . GLY A 1 364 ? -6.528 2.495 29.419 1.00 93.50 364 GLY A N 1
ATOM 2874 C CA . GLY A 1 364 ? -5.344 1.660 29.570 1.00 93.50 364 GLY A CA 1
ATOM 2875 C C . GLY A 1 364 ? -5.307 0.559 28.514 1.00 93.50 364 GLY A C 1
ATOM 2876 O O . GLY A 1 364 ? -6.273 0.357 27.783 1.00 93.50 364 GLY A O 1
ATOM 2877 N N . THR A 1 365 ? -4.184 -0.150 28.430 1.00 94.12 365 THR A N 1
ATOM 2878 C CA . THR A 1 365 ? -3.910 -1.145 27.377 1.00 94.12 365 THR A CA 1
ATOM 2879 C C . THR A 1 365 ? -4.061 -2.595 27.846 1.00 94.12 365 THR A C 1
ATOM 2881 O O . THR A 1 365 ? -3.734 -3.522 27.112 1.00 94.12 365 THR A O 1
ATOM 2884 N N . ALA A 1 366 ? -4.548 -2.813 29.071 1.00 95.00 366 ALA A N 1
ATOM 2885 C CA . ALA A 1 366 ? -4.797 -4.144 29.614 1.00 95.00 366 ALA A CA 1
ATOM 2886 C C . ALA A 1 366 ? -6.192 -4.658 29.225 1.00 95.00 366 ALA A C 1
ATOM 2888 O O . ALA A 1 366 ? -7.136 -3.874 29.093 1.00 95.00 366 ALA A O 1
ATOM 2889 N N . ASN A 1 367 ? -6.346 -5.980 29.119 1.00 95.81 367 ASN A N 1
ATOM 2890 C CA . ASN A 1 367 ? -7.652 -6.621 28.970 1.00 95.81 367 ASN A CA 1
ATOM 2891 C C . ASN A 1 367 ? -8.609 -6.177 30.096 1.00 95.81 367 ASN A C 1
ATOM 2893 O O . ASN A 1 367 ? -8.261 -6.239 31.275 1.00 95.81 367 ASN A O 1
ATOM 2897 N N . GLY A 1 368 ? -9.806 -5.722 29.732 1.00 95.88 368 GLY A N 1
ATOM 2898 C CA . GLY A 1 368 ? -10.814 -5.171 30.638 1.00 95.88 368 GLY A CA 1
ATOM 2899 C C . GLY A 1 368 ? -10.693 -3.669 30.923 1.00 95.88 368 GLY A C 1
ATOM 2900 O O . GLY A 1 368 ? -11.526 -3.143 31.667 1.00 95.88 368 GLY A O 1
ATOM 2901 N N . SER A 1 369 ? -9.707 -2.967 30.343 1.00 97.75 369 SER A N 1
ATOM 2902 C CA . SER A 1 369 ? -9.567 -1.509 30.506 1.00 97.75 369 SER A CA 1
ATOM 2903 C C . SER A 1 369 ? -10.828 -0.777 30.048 1.00 97.75 369 SER A C 1
ATOM 2905 O O . SER A 1 369 ? -11.521 -1.214 29.125 1.00 97.75 369 SER A O 1
ATOM 2907 N N . ALA A 1 370 ? -11.151 0.329 30.719 1.00 96.50 370 ALA A N 1
ATOM 2908 C CA . ALA A 1 370 ? -12.388 1.052 30.471 1.00 96.50 370 ALA A CA 1
ATOM 2909 C C . ALA A 1 370 ? -12.362 1.751 29.109 1.00 96.50 370 ALA A C 1
ATOM 2911 O O . ALA A 1 370 ? -11.323 2.246 28.668 1.00 96.50 370 ALA A O 1
ATOM 2912 N N . VAL A 1 371 ? -13.532 1.812 28.476 1.00 98.12 371 VAL A N 1
ATOM 2913 C CA . VAL A 1 371 ? -13.780 2.647 27.303 1.00 98.12 371 VAL A CA 1
ATOM 2914 C C . VAL A 1 371 ? -14.658 3.816 27.733 1.00 98.12 371 VAL A C 1
ATOM 2916 O O . VAL A 1 371 ? -15.716 3.642 28.339 1.00 98.12 371 VAL A O 1
ATOM 2919 N N . GLU A 1 372 ? -14.201 5.026 27.444 1.00 97.00 372 GLU A N 1
ATOM 2920 C CA . GLU A 1 372 ? -14.771 6.271 27.955 1.00 97.00 372 GLU A CA 1
ATOM 2921 C C . GLU A 1 372 ? -14.647 7.386 26.910 1.00 97.00 372 GLU A C 1
ATOM 2923 O O . GLU A 1 372 ? -13.748 7.370 26.077 1.00 97.00 372 GLU A O 1
ATOM 2928 N N . PHE A 1 373 ? -15.528 8.387 26.932 1.00 97.44 373 PHE A N 1
ATOM 2929 C CA . PHE A 1 373 ? -15.312 9.604 26.147 1.00 97.44 373 PHE A CA 1
ATOM 2930 C C . PHE A 1 373 ? -14.531 10.626 26.981 1.00 97.44 373 PHE A C 1
ATOM 2932 O O . PHE A 1 373 ? -14.984 11.050 28.049 1.00 97.44 373 PHE A O 1
ATOM 2939 N N . ARG A 1 374 ? -13.370 11.047 26.466 1.00 95.88 374 ARG A N 1
ATOM 2940 C CA . ARG A 1 374 ? -12.455 12.036 27.067 1.00 95.88 374 ARG A CA 1
ATOM 2941 C C . ARG A 1 374 ? -12.147 13.154 26.079 1.00 95.88 374 ARG A C 1
ATOM 2943 O O . ARG A 1 374 ? -12.409 13.016 24.888 1.00 95.88 374 ARG A O 1
ATOM 2950 N N . ARG A 1 375 ? -11.596 14.272 26.566 1.00 94.12 375 ARG A N 1
ATOM 2951 C CA . ARG A 1 375 ? -11.190 15.412 25.726 1.00 94.12 375 ARG A CA 1
ATOM 2952 C C . ARG A 1 375 ? -10.320 14.934 24.563 1.00 94.12 375 ARG A C 1
ATOM 2954 O O . ARG A 1 375 ? -9.383 14.172 24.776 1.00 94.12 375 ARG A O 1
ATOM 2961 N N . ASN A 1 376 ? -10.608 15.414 23.358 1.00 89.50 376 ASN A N 1
ATOM 2962 C CA . ASN A 1 376 ? -9.799 15.094 22.187 1.00 89.50 376 ASN A CA 1
ATOM 2963 C C . ASN A 1 376 ? -8.393 15.702 22.309 1.00 89.50 376 ASN A C 1
ATOM 2965 O O . ASN A 1 376 ? -8.231 16.922 22.252 1.00 89.50 376 ASN A O 1
ATOM 2969 N N . THR A 1 377 ? -7.398 14.840 22.483 1.00 87.44 377 THR A N 1
ATOM 2970 C CA . THR A 1 377 ? -5.964 15.155 22.493 1.00 87.44 377 THR A CA 1
ATOM 2971 C C . THR A 1 377 ? -5.270 14.632 21.237 1.00 87.44 377 THR A C 1
ATOM 2973 O O . THR A 1 377 ? -4.068 14.832 21.085 1.00 87.44 377 THR A O 1
ATOM 2976 N N . ASN A 1 378 ? -6.018 13.976 20.337 1.00 79.56 378 ASN A N 1
ATOM 2977 C CA . ASN A 1 378 ? -5.502 13.239 19.185 1.00 79.56 378 ASN A CA 1
ATOM 2978 C C . ASN A 1 378 ? -4.481 12.149 19.576 1.00 79.56 378 ASN A C 1
ATOM 2980 O O . ASN A 1 378 ? -3.584 11.820 18.796 1.00 79.56 378 ASN A O 1
ATOM 2984 N N . GLY A 1 379 ? -4.602 11.609 20.794 1.00 81.19 379 GLY A N 1
ATOM 2985 C CA . GLY A 1 379 ? -3.742 10.547 21.311 1.00 81.19 379 GLY A CA 1
ATOM 2986 C C . GLY A 1 379 ? -4.007 9.190 20.654 1.00 81.19 379 GLY A C 1
ATOM 2987 O O . GLY A 1 379 ? -5.067 8.951 20.073 1.00 81.19 379 GLY A O 1
ATOM 2988 N N . ASN A 1 380 ? -3.039 8.274 20.741 1.00 84.19 380 ASN A N 1
ATOM 2989 C CA . ASN A 1 380 ? -3.170 6.929 20.161 1.00 84.19 380 ASN A CA 1
ATOM 2990 C C . ASN A 1 380 ? -4.256 6.086 20.854 1.00 84.19 380 ASN A C 1
ATOM 2992 O O . ASN A 1 380 ? -4.854 5.219 20.229 1.00 84.19 380 ASN A O 1
ATOM 2996 N N . ASP A 1 381 ? -4.550 6.376 22.118 1.00 92.69 381 ASP A N 1
ATOM 2997 C CA . ASP A 1 381 ? -5.677 5.858 22.900 1.00 92.69 381 ASP A CA 1
ATOM 2998 C C . ASP A 1 381 ? -7.056 6.286 22.372 1.00 92.69 381 ASP A C 1
ATOM 3000 O O . ASP A 1 381 ? -8.071 5.755 22.822 1.00 92.69 381 ASP A O 1
ATOM 3004 N N . GLN A 1 382 ? -7.100 7.220 21.414 1.00 94.44 382 GLN A N 1
ATOM 3005 C CA . GLN A 1 382 ? -8.319 7.796 20.833 1.00 94.44 382 GLN A CA 1
ATOM 3006 C C . GLN A 1 382 ? -8.530 7.416 19.358 1.00 94.44 382 GLN A C 1
ATOM 3008 O O . GLN A 1 382 ? -9.470 7.893 18.713 1.00 94.44 382 GLN A O 1
ATOM 3013 N N . LYS A 1 383 ? -7.643 6.580 18.806 1.00 89.31 383 LYS A N 1
ATOM 3014 C CA . LYS A 1 383 ? -7.647 6.154 17.403 1.00 89.31 383 LYS A CA 1
ATOM 3015 C C . LYS A 1 383 ? -8.051 4.688 17.313 1.00 89.31 383 LYS A C 1
ATOM 3017 O O . LYS A 1 383 ? -7.482 3.849 17.999 1.00 89.31 383 LYS A O 1
ATOM 3022 N N . TRP A 1 384 ? -9.012 4.383 16.448 1.00 91.06 384 TRP A N 1
ATOM 3023 C CA . TRP A 1 384 ? -9.638 3.066 16.361 1.00 91.06 384 TRP A CA 1
ATOM 3024 C C . TRP A 1 384 ? -9.562 2.505 14.947 1.00 91.06 384 TRP A C 1
ATOM 3026 O O . TRP A 1 384 ? -9.984 3.154 13.995 1.00 91.06 384 TRP A O 1
ATOM 3036 N N . LYS A 1 385 ? -9.039 1.295 14.792 1.00 82.94 385 LYS A N 1
ATOM 3037 C CA . LYS A 1 385 ? -9.117 0.530 13.550 1.00 82.94 385 LYS A CA 1
ATOM 3038 C C . LYS A 1 385 ? -10.458 -0.193 13.506 1.00 82.94 385 LYS A C 1
ATOM 3040 O O . LYS A 1 385 ? -10.877 -0.771 14.507 1.00 82.94 385 LYS A O 1
ATOM 3045 N N . LEU A 1 386 ? -11.123 -0.148 12.358 1.00 83.25 386 LEU A N 1
ATOM 3046 C CA . LEU A 1 386 ? -12.406 -0.808 12.133 1.00 83.25 386 LEU A CA 1
ATOM 3047 C C . LEU A 1 386 ? -12.192 -2.059 11.282 1.00 83.25 386 LEU A C 1
ATOM 3049 O O . LEU A 1 386 ? -11.509 -2.013 10.262 1.00 83.25 386 LEU A O 1
ATOM 3053 N N . TYR A 1 387 ? -12.800 -3.160 11.704 1.00 72.56 387 TYR A N 1
ATOM 3054 C CA . TYR A 1 387 ? -12.843 -4.425 10.981 1.00 72.56 387 TYR A CA 1
ATOM 3055 C C . TYR A 1 387 ? -14.261 -4.615 10.465 1.00 72.56 387 TYR A C 1
ATOM 3057 O O . TYR A 1 387 ? -15.179 -4.760 11.269 1.00 72.56 387 TYR A O 1
ATOM 3065 N N . ASN A 1 388 ? -14.441 -4.571 9.145 1.00 70.81 388 ASN A N 1
ATOM 3066 C CA . ASN A 1 388 ? -15.729 -4.816 8.503 1.00 70.81 388 ASN A CA 1
ATOM 3067 C C . ASN A 1 388 ? -16.004 -6.329 8.482 1.00 70.81 388 ASN A C 1
ATOM 3069 O O . ASN A 1 388 ? -15.211 -7.099 7.945 1.00 70.81 388 ASN A O 1
ATOM 3073 N N . LEU A 1 389 ? -17.111 -6.744 9.095 1.00 67.62 389 LEU A N 1
ATOM 3074 C CA . LEU A 1 389 ? -17.547 -8.138 9.226 1.00 67.62 389 LEU A CA 1
ATOM 3075 C C . LEU A 1 389 ? -18.741 -8.446 8.300 1.00 67.62 389 LEU A C 1
ATOM 3077 O O . LEU A 1 389 ? -19.488 -9.398 8.525 1.00 67.62 389 LEU A O 1
ATOM 3081 N N . GLY A 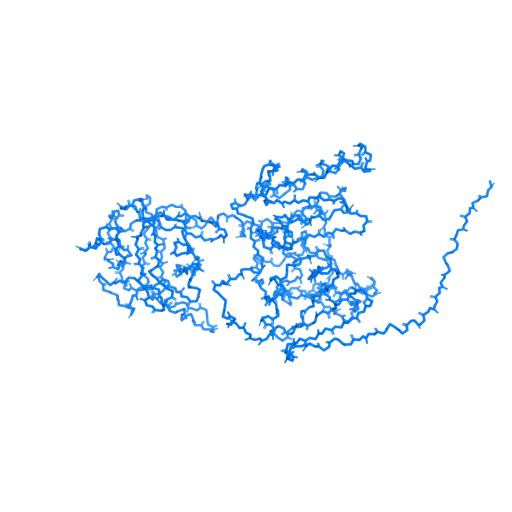1 390 ? -18.975 -7.610 7.285 1.00 59.03 390 GLY A N 1
ATOM 3082 C CA . GLY A 1 390 ? -20.113 -7.717 6.379 1.00 59.03 390 GLY A CA 1
ATOM 3083 C C . GLY A 1 390 ? -21.446 -7.518 7.104 1.00 59.03 390 GLY A C 1
ATOM 3084 O O . GLY A 1 390 ? -21.653 -6.535 7.817 1.00 59.03 390 GLY A O 1
ATOM 3085 N N . ASN A 1 391 ? -22.364 -8.476 6.948 1.00 68.62 391 ASN A N 1
ATOM 3086 C CA . ASN A 1 391 ? -23.707 -8.418 7.543 1.00 68.62 391 ASN A CA 1
ATOM 3087 C C . ASN A 1 391 ? -23.707 -8.439 9.083 1.00 68.62 391 ASN A C 1
ATOM 3089 O O . ASN A 1 391 ? -24.710 -8.069 9.708 1.00 68.62 391 ASN A O 1
ATOM 3093 N N . ASP A 1 392 ? -22.588 -8.838 9.689 1.00 69.38 392 ASP A N 1
ATOM 3094 C CA . ASP A 1 392 ? -22.401 -8.906 11.137 1.00 69.38 392 ASP A CA 1
ATOM 3095 C C . ASP A 1 392 ? -21.911 -7.579 11.748 1.00 69.38 392 ASP A C 1
ATOM 3097 O O . ASP A 1 392 ? -21.777 -7.468 12.968 1.00 69.38 392 ASP A O 1
ATOM 3101 N N . GLY A 1 393 ? -21.717 -6.541 10.928 1.00 79.00 393 GLY A N 1
ATOM 3102 C CA . GLY A 1 393 ? -21.332 -5.203 11.371 1.00 79.00 393 GLY A CA 1
ATOM 3103 C C . GLY A 1 393 ? -19.819 -5.029 11.462 1.00 79.00 393 GLY A C 1
ATOM 3104 O O . GLY A 1 393 ? -19.096 -5.388 10.540 1.00 79.00 393 GLY A O 1
ATOM 3105 N N . TYR A 1 394 ? -19.344 -4.434 12.555 1.00 85.94 394 TYR A N 1
ATOM 3106 C CA . TYR A 1 394 ? -17.953 -4.028 12.734 1.00 85.94 394 TYR A CA 1
ATOM 3107 C C . TYR A 1 394 ? -17.391 -4.471 14.083 1.00 85.94 394 TYR A C 1
ATOM 3109 O O . TYR A 1 394 ? -18.109 -4.522 15.084 1.00 85.94 394 TYR A O 1
ATOM 3117 N N . SER A 1 395 ? -16.081 -4.709 14.115 1.00 88.81 395 SER A N 1
ATOM 3118 C CA . SER A 1 395 ? -15.288 -4.753 15.348 1.00 88.81 395 SER A CA 1
ATOM 3119 C C . SER A 1 395 ? -14.271 -3.611 15.373 1.00 88.81 395 SER A C 1
ATOM 3121 O O . SER A 1 395 ? -13.853 -3.123 14.324 1.00 88.81 395 SER A O 1
ATOM 3123 N N . PHE A 1 396 ? -13.884 -3.160 16.566 1.00 93.69 396 PHE A N 1
ATOM 3124 C CA . PHE A 1 396 ? -13.093 -1.940 16.755 1.00 93.69 396 PHE A CA 1
ATOM 3125 C C . PHE A 1 396 ? -11.870 -2.238 17.610 1.00 93.69 396 PHE A C 1
ATOM 3127 O O . PHE A 1 396 ? -12.011 -2.781 18.699 1.00 93.69 396 PHE A O 1
ATOM 3134 N N . GLU A 1 397 ? -10.687 -1.843 17.158 1.00 92.31 397 GLU A N 1
ATOM 3135 C CA . GLU A 1 397 ? -9.423 -2.011 17.886 1.00 92.31 397 GLU A CA 1
ATOM 3136 C C . GLU A 1 397 ? -8.776 -0.669 18.161 1.00 92.31 397 GLU A C 1
ATOM 3138 O O . GLU A 1 397 ? -8.577 0.100 17.219 1.00 92.31 397 GLU A O 1
ATOM 3143 N N . PRO A 1 398 ? -8.417 -0.367 19.410 1.00 92.19 398 PRO A N 1
ATOM 3144 C CA . PRO A 1 398 ? -7.668 0.841 19.698 1.00 92.19 398 PRO A CA 1
ATOM 3145 C C . PRO A 1 398 ? -6.228 0.717 19.178 1.00 92.19 398 PRO A C 1
ATOM 3147 O O . PRO A 1 398 ? -5.582 -0.322 19.309 1.00 92.19 398 PRO A O 1
ATOM 3150 N N . LEU A 1 399 ? -5.688 1.803 18.630 1.00 84.62 399 LEU A N 1
ATOM 3151 C CA . LEU A 1 399 ? -4.344 1.840 18.052 1.00 84.62 399 LEU A CA 1
ATOM 3152 C C . LEU A 1 399 ? -3.252 1.466 19.070 1.00 84.62 399 LEU A C 1
ATOM 3154 O O . LEU A 1 399 ? -2.284 0.803 18.709 1.00 84.62 399 LEU A O 1
ATOM 3158 N N . ASN A 1 400 ? -3.384 1.877 20.333 1.00 84.62 400 ASN A N 1
ATOM 3159 C CA . ASN A 1 400 ? -2.374 1.637 21.370 1.00 84.62 400 ASN A CA 1
ATOM 3160 C C . ASN A 1 400 ? -2.573 0.342 22.182 1.00 84.62 400 ASN A C 1
ATOM 3162 O O . ASN A 1 400 ? -1.776 0.088 23.083 1.00 84.62 400 ASN A O 1
ATOM 3166 N N . ALA A 1 401 ? -3.598 -0.468 21.898 1.00 84.31 401 ALA A N 1
ATOM 3167 C CA . ALA A 1 401 ? -3.800 -1.763 22.554 1.00 84.31 401 ALA A CA 1
ATOM 3168 C C . ALA A 1 401 ? -4.177 -2.831 21.523 1.00 84.31 401 ALA A C 1
ATOM 3170 O O . ALA A 1 401 ? -5.313 -3.306 21.466 1.00 84.31 401 ALA A O 1
ATOM 3171 N N . SER A 1 402 ? -3.197 -3.175 20.682 1.00 80.25 402 SER A N 1
ATOM 3172 C CA . SER A 1 402 ? -3.398 -4.156 19.621 1.00 80.25 402 SER A CA 1
ATOM 3173 C C . SER A 1 402 ? -3.703 -5.544 20.179 1.00 80.25 402 SER A C 1
ATOM 3175 O O . SER A 1 402 ? -3.208 -5.931 21.239 1.00 80.25 402 SER A O 1
ATOM 3177 N N . GLY A 1 403 ? -4.560 -6.277 19.474 1.00 80.81 403 GLY A N 1
ATOM 3178 C CA . GLY A 1 403 ? -5.095 -7.556 19.929 1.00 80.81 403 GLY A CA 1
ATOM 3179 C C . GLY A 1 403 ? -6.208 -7.418 20.969 1.00 80.81 403 GLY A C 1
ATOM 3180 O O . GLY A 1 403 ? -6.711 -8.436 21.441 1.00 80.81 403 GLY A O 1
ATOM 3181 N N . LEU A 1 404 ? -6.622 -6.192 21.317 1.00 94.12 404 LEU A N 1
ATOM 3182 C CA . LEU A 1 404 ? -7.857 -5.943 22.053 1.00 94.12 404 LEU A CA 1
ATOM 3183 C C . LEU A 1 404 ? -8.949 -5.385 21.127 1.00 94.12 404 LEU A C 1
ATOM 3185 O O . LEU A 1 404 ? -8.680 -4.704 20.138 1.00 94.12 404 LEU A O 1
ATOM 3189 N N . ARG A 1 405 ? -10.209 -5.648 21.466 1.00 96.19 405 ARG A N 1
ATOM 3190 C CA . ARG A 1 405 ? -11.403 -5.185 20.757 1.00 96.19 405 ARG A CA 1
ATOM 3191 C C . ARG A 1 405 ? -12.325 -4.439 21.709 1.00 96.19 405 ARG A C 1
ATOM 3193 O O . ARG A 1 405 ? -12.436 -4.821 22.871 1.00 96.19 405 ARG A O 1
ATOM 3200 N N . LEU A 1 406 ? -13.028 -3.418 21.223 1.00 97.81 406 LEU A N 1
ATOM 3201 C CA . LEU A 1 406 ? -14.186 -2.857 21.919 1.00 97.81 406 LEU A CA 1
ATOM 3202 C C . LEU A 1 406 ? -15.165 -3.989 22.242 1.00 97.81 406 LEU A C 1
ATOM 3204 O O . LEU A 1 406 ? -15.550 -4.750 21.357 1.00 97.81 406 LEU A O 1
ATOM 3208 N N . GLU A 1 407 ? -15.559 -4.093 23.503 1.00 97.00 407 GLU A N 1
ATOM 3209 C CA . GLU A 1 407 ? -16.324 -5.216 24.016 1.00 97.00 407 GLU A CA 1
ATOM 3210 C C . GLU A 1 407 ? -17.365 -4.763 25.049 1.00 97.00 407 GLU A C 1
ATOM 3212 O O . GLU A 1 407 ? -17.092 -3.938 25.923 1.00 97.00 407 GLU A O 1
ATOM 3217 N N . VAL A 1 408 ? -18.557 -5.361 24.999 1.00 97.69 408 VAL A N 1
ATOM 3218 C CA . VAL A 1 408 ? -19.524 -5.327 26.107 1.00 97.69 408 VAL A CA 1
ATOM 3219 C C . VAL A 1 408 ? -18.995 -6.177 27.254 1.00 97.69 408 VAL A C 1
ATOM 3221 O O . VAL A 1 408 ? -18.871 -7.396 27.115 1.00 97.69 408 VAL A O 1
ATOM 3224 N N . ARG A 1 409 ? -18.705 -5.546 28.400 1.00 96.81 409 ARG A N 1
ATOM 3225 C CA . ARG A 1 409 ? -18.061 -6.201 29.547 1.00 96.81 409 ARG A CA 1
ATOM 3226 C C . ARG A 1 409 ? -18.759 -7.514 29.906 1.00 96.81 409 ARG A C 1
ATOM 3228 O O . ARG A 1 409 ? -19.956 -7.540 30.191 1.00 96.81 409 ARG A O 1
ATOM 3235 N N . ASN A 1 410 ? -17.980 -8.598 29.923 1.00 93.69 410 ASN A N 1
ATOM 3236 C CA . ASN A 1 410 ? -18.430 -9.953 30.259 1.00 93.69 410 ASN A CA 1
ATOM 3237 C C . ASN A 1 410 ? -19.577 -10.482 29.371 1.00 93.69 410 ASN A C 1
ATOM 3239 O O . ASN A 1 410 ? -20.287 -11.404 29.774 1.00 93.69 410 ASN A O 1
ATOM 3243 N N . GLY A 1 411 ? -19.800 -9.887 28.194 1.00 93.69 411 GLY A N 1
ATOM 3244 C CA . GLY A 1 411 ? -20.886 -10.250 27.284 1.00 93.69 411 GLY A CA 1
ATOM 3245 C C . GLY A 1 411 ? -22.298 -10.050 27.849 1.00 93.69 411 GLY A C 1
ATOM 3246 O O . GLY A 1 411 ? -23.226 -10.727 27.415 1.00 93.69 411 GLY A O 1
ATOM 3247 N N . GLN A 1 412 ? -22.476 -9.168 28.837 1.00 94.88 412 GLN A N 1
ATOM 3248 C CA . GLN A 1 412 ? -23.766 -8.978 29.507 1.00 94.88 412 GLN A CA 1
ATOM 3249 C C . GLN A 1 412 ? -24.690 -8.057 28.696 1.00 94.88 412 GLN A C 1
ATOM 3251 O O . GLN A 1 412 ? -24.461 -6.853 28.594 1.00 94.88 412 GLN A O 1
ATOM 3256 N N . ALA A 1 413 ? -25.774 -8.610 28.150 1.00 95.06 413 ALA A N 1
ATOM 3257 C CA . ALA A 1 413 ? -26.772 -7.877 27.366 1.00 95.06 413 ALA A CA 1
ATOM 3258 C C . ALA A 1 413 ? -27.777 -7.110 28.257 1.00 95.06 413 ALA A C 1
ATOM 3260 O O . ALA A 1 413 ? -28.986 -7.321 28.173 1.00 95.06 413 ALA A O 1
ATOM 3261 N N . VAL A 1 414 ? -27.278 -6.252 29.156 1.00 94.56 414 VAL A N 1
ATOM 3262 C CA . VAL A 1 414 ? -28.086 -5.538 30.164 1.00 94.56 414 VAL A CA 1
ATOM 3263 C C . VAL A 1 414 ? -27.826 -4.034 30.108 1.00 94.56 414 VAL A C 1
ATOM 3265 O O . VAL A 1 414 ? -26.674 -3.603 30.019 1.00 94.56 414 VAL A O 1
ATOM 3268 N N . ASN A 1 415 ? -28.890 -3.232 30.213 1.00 94.88 415 ASN A N 1
ATOM 3269 C CA . ASN A 1 415 ? -28.807 -1.770 30.278 1.00 94.88 415 ASN A CA 1
ATOM 3270 C C . ASN A 1 415 ? -27.862 -1.299 31.395 1.00 94.88 415 ASN A C 1
ATOM 3272 O O . ASN A 1 415 ? -27.951 -1.750 32.534 1.00 94.88 415 ASN A O 1
ATOM 3276 N N . GLY A 1 416 ? -26.981 -0.357 31.066 1.00 94.62 416 GLY A N 1
ATOM 3277 C CA . GLY A 1 416 ? -25.953 0.175 31.960 1.00 94.62 416 GLY A CA 1
ATOM 3278 C C . GLY A 1 416 ? -24.657 -0.639 31.990 1.00 94.62 416 GLY A C 1
ATOM 3279 O O . GLY A 1 416 ? -23.713 -0.234 32.666 1.00 94.62 416 GLY A O 1
ATOM 3280 N N . THR A 1 417 ? -24.566 -1.754 31.256 1.00 97.44 417 THR A N 1
ATOM 3281 C CA . THR A 1 417 ? -23.324 -2.537 31.185 1.00 97.44 417 THR A CA 1
ATOM 3282 C C . THR A 1 417 ? -22.233 -1.717 30.506 1.00 97.44 417 THR A C 1
ATOM 3284 O O . THR A 1 417 ? -22.427 -1.214 29.404 1.00 97.44 417 THR A O 1
ATOM 3287 N N . LEU A 1 418 ? -21.080 -1.579 31.157 1.00 97.62 418 LEU A N 1
ATOM 3288 C CA . LEU A 1 418 ? -19.958 -0.794 30.645 1.00 97.62 418 LEU A CA 1
ATOM 3289 C C . LEU A 1 418 ? -19.311 -1.449 29.421 1.00 97.62 418 LEU A C 1
ATOM 3291 O O . LEU A 1 418 ? -19.187 -2.674 29.344 1.00 97.62 418 LEU A O 1
ATOM 3295 N N . LEU A 1 419 ? -18.828 -0.613 28.508 1.00 98.19 419 LEU A N 1
ATOM 3296 C CA . LEU A 1 419 ? -17.923 -1.029 27.448 1.00 98.19 419 LEU A CA 1
ATOM 3297 C C . LEU A 1 419 ? -16.481 -1.015 27.971 1.00 98.19 419 LEU A C 1
ATOM 3299 O O . LEU A 1 419 ? -16.067 -0.141 28.739 1.00 98.19 419 LEU A O 1
ATOM 3303 N N . VAL A 1 420 ? -15.720 -2.013 27.550 1.00 98.38 420 VAL A N 1
ATOM 3304 C CA . VAL A 1 420 ? -14.296 -2.189 27.843 1.00 98.38 420 VAL A CA 1
ATOM 3305 C C . VAL A 1 420 ? -13.560 -2.558 26.564 1.00 98.38 420 VAL A C 1
ATOM 3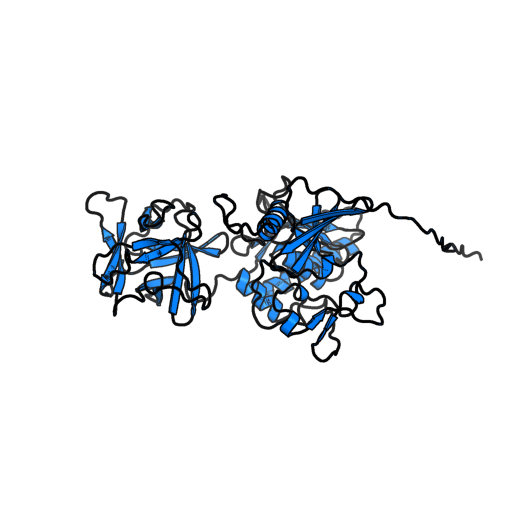307 O O . VAL A 1 420 ? -14.181 -2.751 25.521 1.00 98.38 420 VAL A O 1
ATOM 3310 N N . VAL A 1 421 ? -12.241 -2.674 26.637 1.00 98.12 421 VAL A N 1
ATOM 3311 C CA . VAL A 1 421 ? -11.479 -3.415 25.631 1.00 98.12 421 VAL A CA 1
ATOM 3312 C C . VAL A 1 421 ? -11.178 -4.823 26.128 1.00 98.12 421 VAL A C 1
ATOM 3314 O O . VAL A 1 421 ? -10.679 -4.989 27.237 1.00 98.12 421 VAL A O 1
ATOM 3317 N N . GLY A 1 422 ? -11.519 -5.835 25.335 1.00 95.25 422 GLY A N 1
ATOM 3318 C CA . GLY A 1 422 ? -11.320 -7.253 25.635 1.00 95.25 422 GLY A CA 1
ATOM 3319 C C . GLY A 1 422 ? -10.329 -7.903 24.672 1.00 95.25 422 GLY A C 1
ATOM 3320 O O . GLY A 1 422 ? -10.217 -7.444 23.542 1.00 95.25 422 GLY A O 1
ATOM 3321 N N . THR A 1 423 ? -9.615 -8.958 25.069 1.00 93.06 423 THR A N 1
ATOM 3322 C CA . THR A 1 423 ? -8.757 -9.721 24.137 1.00 93.06 423 THR A CA 1
ATOM 3323 C C . THR A 1 423 ? -9.560 -10.184 22.921 1.00 93.06 423 THR A C 1
ATOM 3325 O O . THR A 1 423 ? -10.682 -10.670 23.074 1.00 93.06 423 THR A O 1
ATOM 3328 N N . ASP A 1 424 ? -8.992 -10.044 21.724 1.00 84.06 424 ASP A N 1
ATOM 3329 C CA . ASP A 1 424 ? -9.571 -10.584 20.498 1.00 84.06 424 ASP A CA 1
ATOM 3330 C C . ASP A 1 424 ? -9.766 -12.097 20.647 1.00 84.06 424 ASP A C 1
ATOM 3332 O O . ASP A 1 424 ? -8.831 -12.849 20.925 1.00 84.06 424 ASP A O 1
ATOM 3336 N N . GLN A 1 425 ? -11.015 -12.526 20.513 1.00 79.81 425 GLN A N 1
ATOM 3337 C CA . GLN A 1 425 ? -11.432 -13.919 20.639 1.00 79.81 425 GLN A CA 1
ATOM 3338 C C . GLN A 1 425 ? -12.068 -14.423 19.343 1.00 79.81 425 GLN A C 1
ATOM 3340 O O . GLN A 1 425 ? -12.914 -15.318 19.364 1.00 79.81 425 GLN A O 1
ATOM 3345 N N . SER A 1 426 ? -11.674 -13.833 18.212 1.00 76.38 426 SER A N 1
ATOM 3346 C CA . SER A 1 426 ? -12.060 -14.308 16.889 1.00 76.38 426 SER A CA 1
ATOM 3347 C C . SER A 1 426 ? -11.700 -15.782 16.728 1.00 76.38 426 SER A C 1
ATOM 3349 O O . SER A 1 426 ? -10.601 -16.216 17.081 1.00 76.38 426 SER A O 1
ATOM 3351 N N . ASN A 1 427 ? -12.636 -16.568 16.200 1.00 67.44 427 ASN A N 1
ATOM 3352 C CA . ASN A 1 427 ? -12.409 -17.983 15.959 1.00 67.44 427 ASN A CA 1
ATOM 3353 C C . ASN A 1 427 ? -11.246 -18.143 14.958 1.00 67.44 427 ASN A C 1
ATOM 3355 O O . ASN A 1 427 ? -11.345 -17.634 13.842 1.00 67.44 427 ASN A O 1
ATOM 3359 N N . PRO A 1 428 ? -10.163 -18.858 15.307 1.00 55.03 428 PRO A N 1
ATOM 3360 C CA . PRO A 1 428 ? -8.972 -18.943 14.462 1.00 55.03 428 PRO A CA 1
ATOM 3361 C C . PRO A 1 428 ? -9.205 -19.730 13.164 1.00 55.03 428 PRO A C 1
ATOM 3363 O O . PRO A 1 428 ? -8.416 -19.622 12.232 1.00 55.03 428 PRO A O 1
ATOM 3366 N N . THR A 1 429 ? -10.272 -20.530 13.095 1.00 44.75 429 THR A N 1
ATOM 3367 C CA . THR A 1 429 ? -10.627 -21.348 11.930 1.00 44.75 429 THR A CA 1
ATOM 3368 C C . THR A 1 429 ? -11.627 -20.644 11.020 1.00 44.75 429 THR A C 1
ATOM 3370 O O . THR A 1 429 ? -11.501 -20.723 9.804 1.00 44.75 429 THR A O 1
ATOM 3373 N N . THR A 1 430 ? -12.629 -19.969 11.589 1.00 51.91 430 THR A N 1
ATOM 3374 C CA . THR A 1 430 ? -13.708 -19.339 10.806 1.00 51.91 430 THR A CA 1
ATOM 3375 C C . THR A 1 430 ? -13.561 -17.826 10.661 1.00 51.91 430 THR A C 1
ATOM 3377 O O . THR A 1 430 ? -14.307 -17.218 9.900 1.00 51.91 430 THR A O 1
ATOM 3380 N N . GLY A 1 431 ? -12.652 -17.197 11.411 1.00 64.62 431 GLY A N 1
ATOM 3381 C CA . GLY A 1 431 ? -12.528 -15.739 11.505 1.00 64.62 431 GLY A CA 1
ATOM 3382 C C . GLY A 1 431 ? -13.700 -15.059 12.222 1.00 64.62 431 GLY A C 1
ATOM 3383 O O . GLY A 1 431 ? -13.765 -13.833 12.271 1.00 64.62 431 GLY A O 1
ATOM 3384 N N . GLN A 1 432 ? -14.647 -15.828 12.773 1.00 71.94 432 GLN A N 1
ATOM 3385 C CA . GLN A 1 432 ? -15.860 -15.282 13.371 1.00 71.94 432 GLN A CA 1
ATOM 3386 C C . GLN A 1 432 ? -15.552 -14.536 14.673 1.00 71.94 432 GLN A C 1
ATOM 3388 O O . GLN A 1 432 ? -15.072 -15.130 15.639 1.00 71.94 432 GLN A O 1
ATOM 3393 N N . VAL A 1 433 ? -15.899 -13.249 14.713 1.00 79.62 433 VAL A N 1
ATOM 3394 C CA . VAL A 1 433 ? -15.787 -12.396 15.905 1.00 79.62 433 VAL A CA 1
ATOM 3395 C C . VAL A 1 433 ? -16.949 -12.682 16.877 1.00 79.62 433 VAL A C 1
ATOM 3397 O O . VAL A 1 433 ? -18.093 -12.781 16.423 1.00 79.62 433 VAL A O 1
ATOM 3400 N N . PRO A 1 434 ? -16.718 -12.783 18.201 1.00 91.00 434 PRO A N 1
ATOM 3401 C CA . PRO A 1 434 ? -17.785 -13.000 19.184 1.00 91.00 434 PRO A CA 1
ATOM 3402 C C . PRO A 1 434 ? -18.780 -11.837 19.268 1.00 91.00 434 PRO A C 1
ATOM 3404 O O . PRO A 1 434 ? -18.372 -10.680 19.222 1.00 91.00 434 PRO A O 1
ATOM 3407 N N . ASP A 1 435 ? -20.064 -12.118 19.526 1.00 93.56 435 ASP A N 1
ATOM 3408 C CA . ASP A 1 435 ? -21.142 -11.107 19.602 1.00 93.56 435 ASP A CA 1
ATOM 3409 C C . ASP A 1 435 ? -20.822 -9.905 20.487 1.00 93.56 435 ASP A C 1
ATOM 3411 O O . ASP A 1 435 ? -21.114 -8.761 20.141 1.00 93.56 435 ASP A O 1
ATOM 3415 N N . ARG A 1 436 ? -20.159 -10.150 21.617 1.00 95.50 436 ARG A N 1
ATOM 3416 C CA . ARG A 1 436 ? -19.764 -9.102 22.562 1.00 95.50 436 ARG A CA 1
ATOM 3417 C C . ARG A 1 436 ? -18.785 -8.071 21.990 1.00 95.50 436 ARG A C 1
ATOM 3419 O O . ARG A 1 436 ? -18.658 -7.005 22.583 1.00 95.50 436 ARG A O 1
ATOM 3426 N N . GLN A 1 437 ? -18.132 -8.374 20.866 1.00 96.62 437 GLN A N 1
ATOM 3427 C CA . GLN A 1 437 ? -17.170 -7.531 20.142 1.00 96.62 437 GLN A CA 1
ATOM 3428 C C . GLN A 1 437 ? -17.688 -7.072 18.763 1.00 96.62 437 GLN A C 1
ATOM 3430 O O . GLN A 1 437 ? -16.913 -6.534 17.965 1.00 96.62 437 GLN A O 1
ATOM 3435 N N . ARG A 1 438 ? -18.982 -7.282 18.467 1.00 92.25 438 ARG A N 1
ATOM 3436 C CA . ARG A 1 438 ? -19.618 -6.916 17.192 1.00 92.25 438 ARG A CA 1
ATOM 3437 C C . ARG A 1 438 ? -20.653 -5.812 17.374 1.00 92.25 438 ARG A C 1
ATOM 3439 O O . ARG A 1 438 ? -21.538 -5.907 18.230 1.00 92.25 438 ARG A O 1
ATOM 3446 N N . PHE A 1 439 ? -20.573 -4.787 16.528 1.00 94.12 439 PHE A N 1
ATOM 3447 C CA . PHE A 1 439 ? -21.512 -3.668 16.523 1.00 94.12 439 PHE A CA 1
ATOM 3448 C C . PHE A 1 439 ? -21.900 -3.266 15.101 1.00 94.12 439 PHE A C 1
ATOM 3450 O O . PHE A 1 439 ? -21.046 -3.026 14.250 1.00 94.12 439 PHE A O 1
ATOM 3457 N N . LYS A 1 440 ? -23.198 -3.132 14.842 1.00 89.88 440 LYS A N 1
ATOM 3458 C CA . LYS A 1 440 ? -23.725 -2.582 13.592 1.00 89.88 440 LYS A CA 1
ATOM 3459 C C . LYS A 1 440 ? -23.760 -1.063 13.668 1.00 89.88 440 LYS A C 1
ATOM 3461 O O . LYS A 1 440 ? -24.227 -0.497 14.656 1.00 89.88 440 LYS A O 1
ATOM 3466 N N . LEU A 1 441 ? -23.282 -0.414 12.613 1.00 88.12 441 LEU A N 1
ATOM 3467 C CA . LEU A 1 441 ? -23.323 1.035 12.469 1.00 88.12 441 LEU A CA 1
ATOM 3468 C C . LEU A 1 441 ? -24.553 1.419 11.654 1.00 88.12 441 LEU A C 1
ATOM 3470 O O . LEU A 1 441 ? -24.610 1.172 10.454 1.00 88.12 441 LEU A O 1
ATOM 3474 N N . ASN A 1 442 ? -25.536 2.022 12.316 1.00 85.81 442 ASN A N 1
ATOM 3475 C CA . ASN A 1 442 ? -26.767 2.487 11.684 1.00 85.81 442 ASN A CA 1
ATOM 3476 C C . ASN A 1 442 ? -26.685 3.999 11.483 1.00 85.81 442 ASN A C 1
ATOM 3478 O O . ASN A 1 442 ? -26.413 4.722 12.443 1.00 85.81 442 ASN A O 1
ATOM 3482 N N . ASN A 1 443 ? -26.896 4.477 10.254 1.00 84.12 443 ASN A N 1
ATOM 3483 C CA . ASN A 1 443 ? -26.883 5.909 9.954 1.00 84.12 443 ASN A CA 1
ATOM 3484 C C . ASN A 1 443 ? -27.983 6.624 10.760 1.00 84.12 443 ASN A C 1
ATOM 3486 O O . ASN A 1 443 ? -29.124 6.168 10.798 1.00 84.12 443 ASN A O 1
ATOM 3490 N N . ALA A 1 444 ? -27.608 7.709 11.430 1.00 79.00 444 ALA A N 1
ATOM 3491 C CA . ALA A 1 444 ? -28.428 8.442 12.388 1.00 79.00 444 ALA A CA 1
ATOM 3492 C C . ALA A 1 444 ? -28.540 9.943 12.060 1.00 79.00 444 ALA A C 1
ATOM 3494 O O . ALA A 1 444 ? -28.914 10.733 12.946 1.00 79.00 444 ALA A O 1
ATOM 3495 N N . ASN A 1 445 ? -28.164 10.318 10.829 1.00 66.31 445 ASN A N 1
ATOM 3496 C CA . ASN A 1 445 ? -28.400 11.643 10.253 1.00 66.31 445 ASN A CA 1
ATOM 3497 C C . ASN A 1 445 ? -29.890 11.924 10.066 1.00 66.31 445 ASN A C 1
ATOM 3499 O O . ASN A 1 445 ? -30.636 10.981 9.719 1.00 66.31 445 ASN A O 1
#

Foldseek 3Di:
DDDDDDDDDDDPDPPPQPWDWDPPPVPQPQWTWIDGPQWIWIWGQAPNDTQIWIAHPNWTALAPFETFFPVLVVVSNCRSSVNPDDPDLAPDQSAFADWLLEAEAADDDCPPPDPVVSVLLVVLQVVLQCLQVVLAVHHYHHDDPDQEHEYEDEDCPDWHWYAHQPACPGPNGRYIYTYDPPSNFSLVSNLRVVRHRRDAALLLAPCNVVWKAAACVQADPVRVSNNHRDPSDPADDDRDLAALSYDFQQVRGPDSVHGRMATPVRHGGDNDSHHGDPSNSRVSCVQNPLPPPVQAAKWWWAFLFDDQWTWFWDQDPPDNQKTFIWIAHHDLDQRRIWGWDADTRQWIWTARSVDRQWTWFFPDQDAFTFTITHGDPVDQRRTWHWDQPDPQAIWIDRRSHPQWTFFQPVSDNDTGGTIHTHGFPQDPVPSHGDRRRTIHIHHSD

Secondary structure (DSSP, 8-state):
-------------------EEEP-TT--TTEEEEEETTEEEEEEEETTEEEEEEEETTEEEEETTEEEPHHHHHHHHHHHTT-S--S-S----SSPPPGGGEEEEEPPP-TTS-HHHHHHHHHHHHHHHHHHHTTSS-EEEE-SS-SS-EEEEE-SS--BEESS--GGGSTT-SSEEEEES-TT-HHHHHHHHHHHTT---GGG-TTGGGTEEE-GGGB-GGGGGGG---TT----SS--TT-TTPPPTTTTBSSTTS-SEEETTS-------S---HHHHHHHHHHHS--TTT-SEEEEEEESSSTTEEEEEEE-SS-TT-EEEEEEE--SSGGG-EEEEE-GGG-EEEEESSSTTEEEEES-SSTT-BEEEEE----GGG-EEEEE-GGG-EEEEETTSTTEEEEEGGG--STTPBEEEEE----TTT-PPPGGG-EEEEE--

Organism: NCBI:txid2258962

Radius of gyration: 25.68 Å; chains: 1; bounding box: 71×47×84 Å

Sequence (445 aa):
MKKKVIILLGCLFLLHSCKSEIEDTSGNPNSTSVQESNVITHKLMINGNPTYVNEVDGKYYFADDVIISPDQFNYLKQLAAGSTNGRSTIAKSFARTWPNGIVYYRIPDQGTLSNANYGMFKKNLDSAFNIISSRTKIEFVEKTTQPEYLHFQYSSSANNSPLGWRGSEAYGQIFNTINIYNYNVPAIIAHETMHSMGIMHEQCRPDRGQYMIVNLNRADQRYLINFNIDPTMSGYGDFDFESVMMYGPTDFAINPALPVMTRLDGSLFTKQRVRLSDGDYNGINHLYAPVNDGIVGVYNFTSALGNGLNIASQRDAVDQNKINVVLSQAAVNNNQKFILRKSDHGYYTIRSVWDATKVLTISGTANGSAVEFRRNTNGNDQKWKLYNLGNDGYSFEPLNASGLRLEVRNGQAVNGTLLVVGTDQSNPTTGQVPDRQRFKLNNAN